Protein AF-0000000074056684 (afdb_homodimer)

Foldseek 3Di:
DDAAAEEEEEEADDPQQQATLSLLCLLLVLLRHHYDYQHAKYFDDHQQGTPDIDGDQLQVSLVSVVVDVVVDDHLFYEYEQNQELSNLVSNLVVVVPDPHAYEYEHHQAFPNGHGRHDPRRLVSCLQRVLAPHAEYEEEQVNLCSNQVFHQDAPVSVQVSQVSSVVSHHQKYKYWQSHDPDPFWGWIWIDHPPDRIDIDIDTDDDDLQDGHLSRSLSSQLRSCVSVVHDNVVSNNVSVVLSVQQRNPFDAPDPHHHHGNSCSSPDD/DDAAAEEEEEEADDPQQQATLSLLCLLLVLLRHHYDYQHAKYFDDHQQGTPDIDGDQLQVSLVSVVVDVVVHDHLFYEYEQNQELSNLVSNLVVVVPDPHAYEYEHHQAFPNGHGRHDPRRLVSCLQRVLAPHAEYEEEQVNLCSNQVFHQAAPVSVQVSQVSSVVSHHQKYKYWQRHDPDPFWGWIWIDHPPDRIDIDIDTDDDDLQDGHLSRSLSSQLRSCVSVVDPNVVSNNVSVVLSVQQRNPFDAPDDHHHHGNSCSSPDD

InterPro domains:
  IPR004399 Hydroxymethylpyrimidine kinase/phosphomethylpyrimidine kinase domain [TIGR00097] (7-260)
  IPR004399 Hydroxymethylpyrimidine kinase/phosphomethylpyrimidine kinase domain [cd01169] (21-248)
  IPR013749 Pyridoxamine kinase/Phosphomethylpyrimidine kinase [PF08543] (14-259)
  IPR029056 Ribokinase-like [G3DSA:3.40.1190.20] (1-266)
  IPR029056 Ribokinase-like [SSF53613] (4-262)

Structure (mmCIF, N/CA/C/O backbone):
data_AF-0000000074056684-model_v1
#
loop_
_entity.id
_entity.type
_entity.pdbx_description
1 polymer 'hydroxymethylpyrimidine kinase'
#
loop_
_atom_site.group_PDB
_atom_site.id
_atom_site.type_symbol
_atom_site.label_atom_id
_atom_site.label_alt_id
_atom_site.label_comp_id
_atom_site.label_asym_id
_atom_site.label_entity_id
_atom_site.label_seq_id
_atom_site.pdbx_PDB_ins_code
_atom_site.Cartn_x
_atom_site.Cartn_y
_atom_site.Cartn_z
_atom_site.occupancy
_atom_site.B_iso_or_equiv
_atom_site.auth_seq_id
_atom_site.auth_comp_id
_atom_site.auth_asym_id
_atom_site.auth_atom_id
_atom_site.pdbx_PDB_model_num
ATOM 1 N N . MET A 1 1 ? 12.32 11.125 -18.984 1 52.44 1 MET A N 1
ATOM 2 C CA . MET A 1 1 ? 11.406 11.672 -17.984 1 52.44 1 MET A CA 1
ATOM 3 C C . MET A 1 1 ? 12.078 11.758 -16.625 1 52.44 1 MET A C 1
ATOM 5 O O . MET A 1 1 ? 12.914 10.922 -16.281 1 52.44 1 MET A O 1
ATOM 9 N N . PRO A 1 2 ? 11.953 12.859 -15.969 1 67.75 2 PRO A N 1
ATOM 10 C CA . PRO A 1 2 ? 12.641 12.984 -14.68 1 67.75 2 PRO A CA 1
ATOM 11 C C . PRO A 1 2 ? 12.195 11.93 -13.672 1 67.75 2 PRO A C 1
ATOM 13 O O . PRO A 1 2 ? 11.078 11.422 -13.758 1 67.75 2 PRO A O 1
ATOM 16 N N . THR A 1 3 ? 13.094 11.469 -12.844 1 87.88 3 THR A N 1
ATOM 17 C CA . THR A 1 3 ? 12.828 10.516 -11.773 1 87.88 3 THR A CA 1
ATOM 18 C C . THR A 1 3 ? 11.789 11.062 -10.805 1 87.88 3 THR A C 1
ATOM 20 O O . THR A 1 3 ? 11.883 12.211 -10.359 1 87.88 3 THR A O 1
ATOM 23 N N . PRO A 1 4 ? 10.711 10.383 -10.625 1 95.94 4 PRO A N 1
ATOM 24 C CA . PRO A 1 4 ? 9.695 10.82 -9.664 1 95.94 4 PRO A CA 1
ATOM 25 C C . PRO A 1 4 ? 10.273 11.094 -8.281 1 95.94 4 PRO A C 1
ATOM 27 O O . PRO A 1 4 ? 11.195 10.398 -7.844 1 95.94 4 PRO A O 1
ATOM 30 N N . PRO A 1 5 ? 9.836 12.188 -7.621 1 98.19 5 PRO A N 1
ATOM 31 C CA . PRO A 1 5 ? 10.281 12.406 -6.246 1 98.19 5 PRO A CA 1
ATOM 32 C C . PRO A 1 5 ? 9.883 11.266 -5.309 1 98.19 5 PRO A C 1
ATOM 34 O O . PRO A 1 5 ? 8.789 10.711 -5.441 1 98.19 5 PRO A O 1
ATOM 37 N N . ASN A 1 6 ? 10.773 10.945 -4.363 1 98.69 6 ASN A N 1
ATOM 38 C CA . ASN A 1 6 ? 10.484 9.961 -3.33 1 98.69 6 ASN A CA 1
ATOM 39 C C . ASN A 1 6 ? 9.594 10.531 -2.232 1 98.69 6 ASN A C 1
ATOM 41 O O . ASN A 1 6 ? 9.992 11.461 -1.532 1 98.69 6 ASN A O 1
ATOM 45 N N . ILE A 1 7 ? 8.406 9.969 -2.096 1 98.94 7 ILE A N 1
ATOM 46 C CA . ILE A 1 7 ? 7.457 10.438 -1.091 1 98.94 7 ILE A CA 1
ATOM 47 C C . ILE A 1 7 ? 7.203 9.336 -0.068 1 98.94 7 ILE A C 1
ATOM 49 O O . ILE A 1 7 ? 6.836 8.219 -0.432 1 98.94 7 ILE A O 1
ATOM 53 N N . LEU A 1 8 ? 7.34 9.648 1.23 1 98.94 8 LEU A N 1
ATOM 54 C CA . LEU A 1 8 ? 7.227 8.664 2.301 1 98.94 8 LEU A CA 1
ATOM 55 C C . LEU A 1 8 ? 5.938 8.859 3.088 1 98.94 8 LEU A C 1
ATOM 57 O O . LEU A 1 8 ? 5.617 9.977 3.498 1 98.94 8 LEU A O 1
ATOM 61 N N . THR A 1 9 ? 5.176 7.816 3.18 1 98.94 9 THR A N 1
ATOM 62 C CA . THR A 1 9 ? 4.043 7.82 4.098 1 98.94 9 THR A CA 1
ATOM 63 C C . THR A 1 9 ? 4.352 6.996 5.344 1 98.94 9 THR A C 1
ATOM 65 O O . THR A 1 9 ? 4.855 5.879 5.246 1 98.94 9 THR A O 1
ATOM 68 N N . ILE A 1 10 ? 4.203 7.578 6.504 1 98.94 10 ILE A N 1
ATOM 69 C CA . ILE A 1 10 ? 4.301 6.953 7.816 1 98.94 10 ILE A CA 1
ATOM 70 C C . ILE A 1 10 ? 2.92 6.879 8.461 1 98.94 10 ILE A C 1
ATOM 72 O O . ILE A 1 10 ? 2.447 7.859 9.039 1 98.94 10 ILE A O 1
ATOM 76 N N . ALA A 1 11 ? 2.271 5.746 8.328 1 98.81 11 ALA A N 1
ATOM 77 C CA . ALA A 1 11 ? 0.857 5.695 8.688 1 98.81 11 ALA A CA 1
ATOM 78 C C . ALA A 1 11 ? 0.404 4.254 8.914 1 98.81 11 ALA A C 1
ATOM 80 O O . ALA A 1 11 ? 1.19 3.318 8.766 1 98.81 11 ALA A O 1
ATOM 81 N N . GLY A 1 12 ? -0.808 4.105 9.414 1 98.62 12 GLY A N 1
ATOM 82 C CA . GLY A 1 12 ? -1.427 2.793 9.531 1 98.62 12 GLY A CA 1
ATOM 83 C C . GLY A 1 12 ? -1.887 2.229 8.195 1 98.62 12 GLY A C 1
ATOM 84 O O . GLY A 1 12 ? -1.89 2.934 7.188 1 98.62 12 GLY A O 1
ATOM 85 N N . SER A 1 13 ? -2.221 0.936 8.273 1 98.75 13 SER A N 1
ATOM 86 C CA . SER A 1 13 ? -2.734 0.223 7.105 1 98.75 13 SER A CA 1
ATOM 87 C C . SER A 1 13 ? -4.238 0.007 7.211 1 98.75 13 SER A C 1
ATOM 89 O O . SER A 1 13 ? -4.742 -0.396 8.266 1 98.75 13 SER A O 1
ATOM 91 N N . ASP A 1 14 ? -4.918 0.358 6.156 1 98.44 14 ASP A N 1
ATOM 92 C CA . ASP A 1 14 ? -6.332 0.055 5.977 1 98.44 14 ASP A CA 1
ATOM 93 C C . ASP A 1 14 ? -6.527 -1.143 5.051 1 98.44 14 ASP A C 1
ATOM 95 O O . ASP A 1 14 ? -6.379 -1.021 3.832 1 98.44 14 ASP A O 1
ATOM 99 N N . SER A 1 15 ? -6.98 -2.246 5.609 1 98.81 15 SER A N 1
ATOM 100 C CA . SER A 1 15 ? -7.105 -3.467 4.82 1 98.81 15 SER A CA 1
ATOM 101 C C . SER A 1 15 ? -8.102 -3.289 3.684 1 98.81 15 SER A C 1
ATOM 103 O O . SER A 1 15 ? -7.996 -3.945 2.645 1 98.81 15 SER A O 1
ATOM 105 N N . GLY A 1 16 ? -9.047 -2.391 3.771 1 98.38 16 GLY A N 1
ATOM 106 C CA . GLY A 1 16 ? -10.055 -2.15 2.746 1 98.38 16 GLY A CA 1
ATOM 107 C C . GLY A 1 16 ? -9.539 -1.302 1.598 1 98.38 16 GLY A C 1
ATOM 108 O O . GLY A 1 16 ? -10.211 -1.174 0.569 1 98.38 16 GLY A O 1
ATOM 109 N N . GLY A 1 17 ? -8.414 -0.674 1.773 1 98.44 17 GLY A N 1
ATOM 110 C CA . GLY A 1 17 ? -7.723 -0.019 0.675 1 98.44 17 GLY A CA 1
ATOM 111 C C . GLY A 1 17 ? -8.141 1.427 0.485 1 98.44 17 GLY A C 1
ATOM 112 O O . GLY A 1 17 ? -7.609 2.123 -0.385 1 98.44 17 GLY A O 1
ATOM 113 N N . GLY A 1 18 ? -9.055 1.918 1.303 1 97.69 18 GLY A N 1
ATOM 114 C CA . GLY A 1 18 ? -9.617 3.24 1.071 1 97.69 18 GLY A CA 1
ATOM 115 C C . GLY A 1 18 ? -8.898 4.336 1.839 1 97.69 18 GLY A C 1
ATOM 116 O O . GLY A 1 18 ? -9.039 5.52 1.523 1 97.69 18 GLY A O 1
ATOM 117 N N . ALA A 1 19 ? -8.148 3.988 2.867 1 98 19 ALA A N 1
ATOM 118 C CA . ALA A 1 19 ? -7.383 4.914 3.699 1 98 19 ALA A CA 1
ATOM 119 C C . ALA A 1 19 ? -5.996 4.359 4.008 1 98 19 ALA A C 1
ATOM 121 O O . ALA A 1 19 ? -5.492 3.498 3.285 1 98 19 ALA A O 1
ATOM 122 N N . GLY A 1 20 ? -5.332 4.969 4.91 1 98.31 20 GLY A N 1
ATOM 123 C CA . GLY A 1 20 ? -4.035 4.461 5.336 1 98.31 20 GLY A CA 1
ATOM 124 C C . GLY A 1 20 ? -2.977 4.551 4.25 1 98.31 20 GLY A C 1
ATOM 125 O O . GLY A 1 20 ? -3.092 5.363 3.33 1 98.31 20 GLY A O 1
ATOM 126 N N . ILE A 1 21 ? -1.943 3.674 4.387 1 98.88 21 ILE A N 1
ATOM 127 C CA . ILE A 1 21 ? -0.831 3.699 3.445 1 98.88 21 ILE A CA 1
ATOM 128 C C . ILE A 1 21 ? -1.321 3.301 2.057 1 98.88 21 ILE A C 1
ATOM 130 O O . ILE A 1 21 ? -0.731 3.691 1.046 1 98.88 21 ILE A O 1
ATOM 134 N N . GLN A 1 22 ? -2.467 2.51 2.01 1 98.81 22 GLN A N 1
ATOM 135 C CA . GLN A 1 22 ? -3.016 2.109 0.72 1 98.81 22 GLN A CA 1
ATOM 136 C C . GLN A 1 22 ? -3.486 3.322 -0.079 1 98.81 22 GLN A C 1
ATOM 138 O O . GLN A 1 22 ? -3.123 3.48 -1.247 1 98.81 22 GLN A O 1
ATOM 143 N N . ALA A 1 23 ? -4.234 4.203 0.592 1 98.62 23 ALA A N 1
ATOM 144 C CA . ALA A 1 23 ? -4.68 5.438 -0.052 1 98.62 23 ALA A CA 1
ATOM 145 C C . ALA A 1 23 ? -3.498 6.344 -0.382 1 98.62 23 ALA A C 1
ATOM 147 O O . ALA A 1 23 ? -3.467 6.973 -1.442 1 98.62 23 ALA A O 1
ATOM 148 N N . ASP A 1 24 ? -2.572 6.395 0.522 1 98.88 24 ASP A N 1
ATOM 149 C CA . ASP A 1 24 ? -1.402 7.25 0.344 1 98.88 24 ASP A CA 1
ATOM 150 C C . ASP A 1 24 ? -0.605 6.84 -0.892 1 98.88 24 ASP A C 1
ATOM 152 O O . ASP A 1 24 ? -0.27 7.68 -1.729 1 98.88 24 ASP A O 1
ATOM 156 N N . LEU A 1 25 ? -0.338 5.543 -1.011 1 98.88 25 LEU A N 1
ATOM 157 C CA . LEU A 1 25 ? 0.471 5.031 -2.111 1 98.88 25 LEU A CA 1
ATOM 158 C C . LEU A 1 25 ? -0.224 5.258 -3.449 1 98.88 25 LEU A C 1
ATOM 160 O O . LEU A 1 25 ? 0.418 5.645 -4.43 1 98.88 25 LEU A O 1
ATOM 164 N N . LYS A 1 26 ? -1.501 5 -3.512 1 98.56 26 LYS A N 1
ATOM 165 C CA . LYS A 1 26 ? -2.27 5.238 -4.73 1 98.56 26 LYS A CA 1
ATOM 166 C C . LYS A 1 26 ? -2.236 6.711 -5.121 1 98.56 26 LYS A C 1
ATOM 168 O O . LYS A 1 26 ? -2.025 7.043 -6.289 1 98.56 26 LYS A O 1
ATOM 173 N N . THR A 1 27 ? -2.385 7.609 -4.148 1 98.81 27 THR A N 1
ATOM 174 C CA . THR A 1 27 ? -2.395 9.047 -4.391 1 98.81 27 THR A CA 1
ATOM 175 C C . THR A 1 27 ? -1.028 9.523 -4.871 1 98.81 27 THR A C 1
ATOM 177 O O . THR A 1 27 ? -0.933 10.273 -5.848 1 98.81 27 THR A O 1
ATOM 180 N N . ILE A 1 28 ? 0.02 9.07 -4.188 1 98.81 28 ILE A N 1
ATOM 181 C CA . ILE A 1 28 ? 1.381 9.469 -4.523 1 98.81 28 ILE A CA 1
ATOM 182 C C . ILE A 1 28 ? 1.688 9.086 -5.969 1 98.81 28 ILE A C 1
ATOM 184 O O . ILE A 1 28 ? 2.197 9.906 -6.738 1 98.81 28 ILE A O 1
ATOM 188 N N . MET A 1 29 ? 1.313 7.863 -6.375 1 98.25 29 MET A N 1
ATOM 189 C CA . MET A 1 29 ? 1.581 7.43 -7.742 1 98.25 29 MET A CA 1
ATOM 190 C C . MET A 1 29 ? 0.738 8.219 -8.734 1 98.25 29 MET A C 1
ATOM 192 O O . MET A 1 29 ? 1.231 8.625 -9.789 1 98.25 29 MET A O 1
ATOM 196 N N . ALA A 1 30 ? -0.523 8.445 -8.398 1 97.94 30 ALA A N 1
ATOM 197 C CA . ALA A 1 30 ? -1.42 9.18 -9.281 1 97.94 30 ALA A CA 1
ATOM 198 C C . ALA A 1 30 ? -0.881 10.578 -9.578 1 97.94 30 ALA A C 1
ATOM 200 O O . ALA A 1 30 ? -1.128 11.133 -10.648 1 97.94 30 ALA A O 1
ATOM 201 N N . LEU A 1 31 ? -0.141 11.094 -8.633 1 98.06 31 LEU A N 1
ATOM 202 C CA . LEU A 1 31 ? 0.318 12.469 -8.758 1 98.06 31 LEU A CA 1
ATOM 203 C C . LEU A 1 31 ? 1.785 12.523 -9.172 1 98.06 31 LEU A C 1
ATOM 205 O O . LEU A 1 31 ? 2.418 13.578 -9.109 1 98.06 31 LEU A O 1
ATOM 209 N N . GLY A 1 32 ? 2.371 11.406 -9.477 1 97.25 32 GLY A N 1
ATOM 210 C CA . GLY A 1 32 ? 3.668 11.383 -10.133 1 97.25 32 GLY A CA 1
ATOM 211 C C . GLY A 1 32 ? 4.824 11.203 -9.172 1 97.25 32 GLY A C 1
ATOM 212 O O . GLY A 1 32 ? 5.965 11.539 -9.484 1 97.25 32 GLY A O 1
ATOM 213 N N . GLY A 1 33 ? 4.566 10.711 -7.992 1 98.31 33 GLY A N 1
ATOM 214 C CA . GLY A 1 33 ? 5.613 10.398 -7.031 1 98.31 33 GLY A CA 1
ATOM 215 C C . GLY A 1 33 ? 5.902 8.914 -6.918 1 98.31 33 GLY A C 1
ATOM 216 O O . GLY A 1 33 ? 5.129 8.094 -7.41 1 98.31 33 GLY A O 1
ATOM 217 N N . TYR A 1 34 ? 7.055 8.57 -6.348 1 98.38 34 TYR A N 1
ATOM 218 C CA . TYR A 1 34 ? 7.367 7.219 -5.906 1 98.38 34 TYR A CA 1
ATOM 219 C C . TYR A 1 34 ? 7.094 7.051 -4.414 1 98.38 34 TYR A C 1
ATOM 221 O O . TYR A 1 34 ? 7.727 7.711 -3.584 1 98.38 34 TYR A O 1
ATOM 229 N N . GLY A 1 35 ? 6.184 6.133 -4.09 1 98.75 35 GLY A N 1
ATOM 230 C CA . GLY A 1 35 ? 5.73 6.02 -2.713 1 98.75 35 GLY A CA 1
ATOM 231 C C . GLY A 1 35 ? 6.438 4.918 -1.944 1 98.75 35 GLY A C 1
ATOM 232 O O . GLY A 1 35 ? 6.535 3.785 -2.42 1 98.75 35 GLY A O 1
ATOM 233 N N . MET A 1 36 ? 6.949 5.25 -0.771 1 98.81 36 MET A N 1
ATOM 234 C CA . MET A 1 36 ? 7.438 4.324 0.248 1 98.81 36 MET A CA 1
ATOM 235 C C . MET A 1 36 ? 6.57 4.391 1.501 1 98.81 36 MET A C 1
ATOM 237 O O . MET A 1 36 ? 5.766 5.309 1.658 1 98.81 36 MET A O 1
ATOM 241 N N . SER A 1 37 ? 6.707 3.332 2.342 1 98.88 37 SER A N 1
ATOM 242 C CA . SER A 1 37 ? 5.801 3.379 3.486 1 98.88 37 SER A CA 1
ATOM 243 C C . SER A 1 37 ? 6.449 2.779 4.73 1 98.88 37 SER A C 1
ATOM 245 O O . SER A 1 37 ? 7.191 1.8 4.637 1 98.88 37 SER A O 1
ATOM 247 N N . VAL A 1 38 ? 6.281 3.42 5.793 1 98.94 38 VAL A N 1
ATOM 248 C CA . VAL A 1 38 ? 6.496 2.922 7.145 1 98.94 38 VAL A CA 1
ATOM 249 C C . VAL A 1 38 ? 5.152 2.668 7.824 1 98.94 38 VAL A C 1
ATOM 251 O O . VAL A 1 38 ? 4.348 3.588 7.98 1 98.94 38 VAL A O 1
ATOM 254 N N . ILE A 1 39 ? 4.926 1.45 8.203 1 98.94 39 ILE A N 1
ATOM 255 C CA . ILE A 1 39 ? 3.6 1.092 8.695 1 98.94 39 ILE A CA 1
ATOM 256 C C . ILE A 1 39 ? 3.6 1.107 10.227 1 98.94 39 ILE A C 1
ATOM 258 O O . ILE A 1 39 ? 4.395 0.408 10.859 1 98.94 39 ILE A O 1
ATOM 262 N N . THR A 1 40 ? 2.689 1.832 10.781 1 98.81 40 THR A N 1
ATOM 263 C CA . THR A 1 40 ? 2.668 2.068 12.219 1 98.81 40 THR A CA 1
ATOM 264 C C . THR A 1 40 ? 1.676 1.135 12.906 1 98.81 40 THR A C 1
ATOM 266 O O . THR A 1 40 ? 1.8 0.857 14.102 1 98.81 40 THR A O 1
ATOM 269 N N . ALA A 1 41 ? 0.697 0.724 12.188 1 98.62 41 ALA A N 1
ATOM 270 C CA . ALA A 1 41 ? -0.315 -0.201 12.695 1 98.62 41 ALA A CA 1
ATOM 271 C C . ALA A 1 41 ? -1.086 -0.849 11.547 1 98.62 41 ALA A C 1
ATOM 273 O O . ALA A 1 41 ? -1.211 -0.268 10.469 1 98.62 41 ALA A O 1
ATOM 274 N N . LEU A 1 42 ? -1.579 -2.053 11.844 1 98.81 42 LEU A N 1
ATOM 275 C CA . LEU A 1 42 ? -2.484 -2.74 10.93 1 98.81 42 LEU A CA 1
ATOM 276 C C . LEU A 1 42 ? -3.922 -2.678 11.438 1 98.81 42 LEU A C 1
ATOM 278 O O . LEU A 1 42 ? -4.172 -2.881 12.625 1 98.81 42 LEU A O 1
ATOM 282 N N . THR A 1 43 ? -4.824 -2.355 10.531 1 98.38 43 THR A N 1
ATOM 283 C CA . THR A 1 43 ? -6.23 -2.457 10.898 1 98.38 43 THR A CA 1
ATOM 284 C C . THR A 1 43 ? -6.941 -3.498 10.039 1 98.38 43 THR A C 1
ATOM 286 O O . THR A 1 43 ? -6.664 -3.617 8.844 1 98.38 43 THR A O 1
ATOM 289 N N . ALA A 1 44 ? -7.727 -4.309 10.688 1 98.62 44 ALA A N 1
ATOM 290 C CA . ALA A 1 44 ? -8.781 -5.031 9.977 1 98.62 44 ALA A CA 1
ATOM 291 C C . ALA A 1 44 ? -10.016 -4.16 9.797 1 98.62 44 ALA A C 1
ATOM 293 O O . ALA A 1 44 ? -10.727 -3.863 10.766 1 98.62 44 ALA A O 1
ATOM 294 N N . GLN A 1 45 ? -10.195 -3.754 8.547 1 97.31 45 GLN A N 1
ATOM 295 C CA . GLN A 1 45 ? -11.211 -2.73 8.352 1 97.31 45 GLN A CA 1
ATOM 296 C C . GLN A 1 45 ? -11.805 -2.805 6.941 1 97.31 45 GLN A C 1
ATOM 298 O O . GLN A 1 45 ? -11.133 -3.238 6.004 1 97.31 45 GLN A O 1
ATOM 303 N N . ASN A 1 46 ? -13.094 -2.531 6.812 1 96.75 46 ASN A N 1
ATOM 304 C CA . ASN A 1 46 ? -13.836 -2.318 5.574 1 96.75 46 ASN A CA 1
ATOM 305 C C . ASN A 1 46 ? -14.766 -1.111 5.68 1 96.75 46 ASN A C 1
ATOM 307 O O . ASN A 1 46 ? -14.586 -0.26 6.551 1 96.75 46 ASN A O 1
ATOM 311 N N . GLY A 1 47 ? -15.648 -0.917 4.688 1 94.75 47 GLY A N 1
ATOM 312 C CA . GLY A 1 47 ? -16.484 0.271 4.66 1 94.75 47 GLY A CA 1
ATOM 313 C C . GLY A 1 47 ? -17.469 0.328 5.812 1 94.75 47 GLY A C 1
ATOM 314 O O . GLY A 1 47 ? -18.062 1.376 6.074 1 94.75 47 GLY A O 1
ATOM 315 N N . LEU A 1 48 ? -17.625 -0.734 6.555 1 95.44 48 LEU A N 1
ATOM 316 C CA . LEU A 1 48 ? -18.578 -0.797 7.66 1 95.44 48 LEU A CA 1
ATOM 317 C C . LEU A 1 48 ? -17.906 -0.418 8.977 1 95.44 48 LEU A C 1
ATOM 319 O O . LEU A 1 48 ? -18.578 -0.078 9.945 1 95.44 48 LEU A O 1
ATOM 323 N N . GLY A 1 49 ? -16.578 -0.564 9.016 1 95.38 49 GLY A N 1
ATOM 324 C CA . GLY A 1 49 ? -15.883 -0.193 10.234 1 95.38 49 GLY A CA 1
ATOM 325 C C . GLY 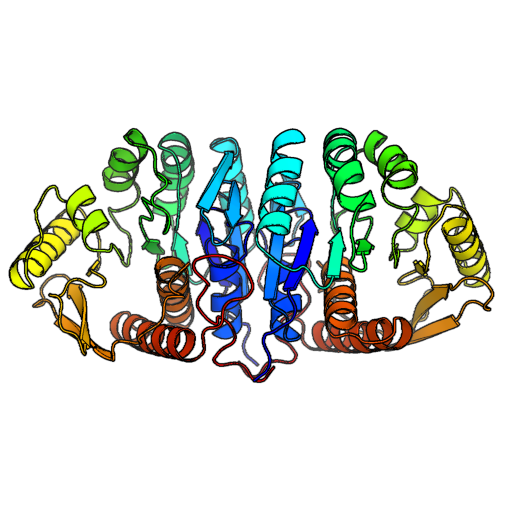A 1 49 ? -14.602 -0.973 10.453 1 95.38 49 GLY A C 1
ATOM 326 O O . GLY A 1 49 ? -14.125 -1.659 9.547 1 95.38 49 GLY A O 1
ATOM 327 N N . VAL A 1 50 ? -13.992 -0.73 11.648 1 96.38 50 VAL A N 1
ATOM 328 C CA . VAL A 1 50 ? -12.758 -1.38 12.078 1 96.38 50 VAL A CA 1
ATOM 329 C C . VAL A 1 50 ? -13.086 -2.531 13.023 1 96.38 50 VAL A C 1
ATOM 331 O O . VAL A 1 50 ? -13.758 -2.338 14.039 1 96.38 50 VAL A O 1
ATOM 334 N N . THR A 1 51 ? -12.57 -3.711 12.695 1 97.44 51 THR A N 1
ATOM 335 C CA . THR A 1 51 ? -12.875 -4.871 13.523 1 97.44 51 THR A CA 1
ATOM 336 C C . THR A 1 51 ? -11.68 -5.246 14.391 1 97.44 51 THR A C 1
ATOM 338 O O . THR A 1 51 ? -11.797 -6.051 15.312 1 97.44 51 THR A O 1
ATOM 341 N N . GLY A 1 52 ? -10.523 -4.66 14.078 1 98.06 52 GLY A N 1
ATOM 342 C CA . GLY A 1 52 ? -9.336 -4.934 14.883 1 98.06 52 GLY A CA 1
ATOM 343 C C . GLY A 1 52 ? -8.156 -4.062 14.516 1 98.06 52 GLY A C 1
ATOM 344 O O . GLY A 1 52 ? -8.102 -3.504 13.414 1 98.06 52 GLY A O 1
ATOM 345 N N . ILE A 1 53 ? -7.211 -3.949 15.492 1 98.12 53 ILE A N 1
ATOM 346 C CA . ILE A 1 53 ? -5.973 -3.205 15.297 1 98.12 53 ILE A CA 1
ATOM 347 C C . ILE A 1 53 ? -4.809 -3.965 15.922 1 98.12 53 ILE A C 1
ATOM 349 O O . ILE A 1 53 ? -4.93 -4.488 17.031 1 98.12 53 ILE A O 1
ATOM 353 N N . GLN A 1 54 ? -3.775 -4.098 15.25 1 98.56 54 GLN A N 1
ATOM 354 C CA . GLN A 1 54 ? -2.521 -4.633 15.766 1 98.56 54 GLN A CA 1
ATOM 355 C C . GLN A 1 54 ? -1.331 -3.803 15.297 1 98.56 54 GLN A C 1
ATOM 357 O O . GLN A 1 54 ? -1.21 -3.5 14.109 1 98.56 54 GLN A O 1
ATOM 362 N N . ALA A 1 55 ? -0.459 -3.438 16.234 1 98.44 55 ALA A N 1
ATOM 363 C CA . ALA A 1 55 ? 0.695 -2.605 15.898 1 98.44 55 ALA A CA 1
ATOM 364 C C . ALA A 1 55 ? 1.998 -3.381 16.078 1 98.44 55 ALA A C 1
ATOM 366 O O . ALA A 1 55 ? 2.1 -4.246 16.953 1 98.44 55 ALA A O 1
ATOM 367 N N . PRO A 1 56 ? 2.945 -3.102 15.195 1 98.62 56 PRO A N 1
ATOM 368 C CA . PRO A 1 56 ? 4.285 -3.631 15.461 1 98.62 56 PRO A CA 1
ATOM 369 C C . PRO A 1 56 ? 4.934 -3.002 16.688 1 98.62 56 PRO A C 1
ATOM 371 O O . PRO A 1 56 ? 4.41 -2.031 17.25 1 98.62 56 PRO A O 1
ATOM 374 N N . GLU A 1 57 ? 6.035 -3.635 17.062 1 98.69 57 GLU A N 1
ATOM 375 C CA . GLU A 1 57 ? 6.824 -3.012 18.125 1 98.69 57 GLU A CA 1
ATOM 376 C C . GLU A 1 57 ? 7.332 -1.639 17.703 1 98.69 57 GLU A C 1
ATOM 378 O O . GLU A 1 57 ? 7.711 -1.443 16.547 1 98.69 57 GLU A O 1
ATOM 383 N N . PRO A 1 58 ? 7.309 -0.677 18.656 1 98.75 58 PRO A N 1
ATOM 384 C CA . PRO A 1 58 ? 7.793 0.67 18.344 1 98.75 58 PRO A CA 1
ATOM 385 C C . PRO A 1 58 ? 9.18 0.668 17.719 1 98.75 58 PRO A C 1
ATOM 387 O O . PRO A 1 58 ? 9.43 1.403 16.766 1 98.75 58 PRO A O 1
ATOM 390 N N . GLU A 1 59 ? 10.055 -0.198 18.219 1 98.75 59 GLU A N 1
ATOM 391 C CA . GLU A 1 59 ? 11.422 -0.258 17.719 1 98.75 59 GLU A CA 1
ATOM 392 C C . GLU A 1 59 ? 11.461 -0.719 16.266 1 98.75 59 GLU A C 1
ATOM 394 O O . GLU A 1 59 ? 12.344 -0.313 15.5 1 98.75 59 GLU A O 1
ATOM 399 N N . PHE A 1 60 ? 10.5 -1.53 15.906 1 98.88 60 PHE A N 1
ATOM 400 C CA . PHE A 1 60 ? 10.461 -1.989 14.523 1 98.88 60 PHE A CA 1
ATOM 401 C C . PHE A 1 60 ? 9.992 -0.874 13.594 1 98.88 60 PHE A C 1
ATOM 403 O O . PHE A 1 60 ? 10.453 -0.77 12.461 1 98.88 60 PHE A O 1
ATOM 410 N N . VAL A 1 61 ? 9.031 -0.062 14.055 1 98.94 61 VAL A N 1
ATOM 411 C CA . VAL A 1 61 ? 8.602 1.083 13.266 1 98.94 61 VAL A CA 1
ATOM 412 C C . VAL A 1 61 ? 9.781 2.018 13.016 1 98.94 61 VAL A C 1
ATOM 414 O O . VAL A 1 61 ? 9.984 2.49 11.891 1 98.94 61 VAL A O 1
ATOM 417 N N . ALA A 1 62 ? 10.578 2.234 14.031 1 98.94 62 ALA A N 1
ATOM 418 C CA . ALA A 1 62 ? 11.781 3.049 13.891 1 98.94 62 ALA A CA 1
ATOM 419 C C . ALA A 1 62 ? 12.758 2.416 12.898 1 98.94 62 ALA A C 1
ATOM 421 O O . ALA A 1 62 ? 13.391 3.117 12.109 1 98.94 62 ALA A O 1
ATOM 422 N N . LEU A 1 63 ? 12.867 1.105 12.969 1 98.88 63 LEU A N 1
ATOM 423 C CA . LEU A 1 63 ? 13.758 0.386 12.062 1 98.88 63 LEU A CA 1
ATOM 424 C C . LEU A 1 63 ? 13.32 0.558 10.609 1 98.88 63 LEU A C 1
ATOM 426 O O . LEU A 1 63 ? 14.148 0.752 9.727 1 98.88 63 LEU A O 1
ATOM 430 N N . GLU A 1 64 ? 12.016 0.419 10.383 1 98.88 64 GLU A N 1
ATOM 431 C CA . GLU A 1 64 ? 11.508 0.698 9.047 1 98.88 64 GLU A CA 1
ATOM 432 C C . GLU A 1 64 ? 11.945 2.08 8.57 1 98.88 64 GLU A C 1
ATOM 434 O O . GLU A 1 64 ? 12.453 2.227 7.453 1 98.88 64 GLU A O 1
ATOM 439 N N . LEU A 1 65 ? 11.711 3.043 9.406 1 98.94 65 LEU A N 1
ATOM 440 C CA . LEU A 1 65 ? 11.977 4.434 9.055 1 98.94 65 LEU A CA 1
ATOM 441 C C . LEU A 1 65 ? 13.453 4.648 8.766 1 98.94 65 LEU A C 1
ATOM 443 O O . LEU A 1 65 ? 13.812 5.238 7.742 1 98.94 65 LEU A O 1
ATOM 447 N N . GLU A 1 66 ? 14.289 4.137 9.586 1 98.81 66 GLU A N 1
ATOM 448 C CA . GLU A 1 66 ? 15.734 4.266 9.406 1 98.81 66 GLU A CA 1
ATOM 449 C C . GLU A 1 66 ? 16.188 3.59 8.117 1 98.81 66 GLU A C 1
ATOM 451 O O . GLU A 1 66 ? 17.016 4.137 7.383 1 98.81 66 GLU A O 1
ATOM 456 N N . THR A 1 67 ? 15.656 2.418 7.895 1 98.75 67 THR A N 1
ATOM 457 C CA . THR A 1 67 ? 16.031 1.66 6.707 1 98.75 67 THR A CA 1
ATOM 458 C C . THR A 1 67 ? 15.641 2.416 5.438 1 98.75 67 THR A C 1
ATOM 460 O O . THR A 1 67 ? 16.422 2.5 4.492 1 98.75 67 THR A O 1
ATOM 463 N N . VAL A 1 68 ? 14.453 2.992 5.418 1 98.75 68 VAL A N 1
ATOM 464 C CA . VAL A 1 68 ? 13.984 3.738 4.254 1 98.75 68 VAL A CA 1
ATOM 465 C C . VAL A 1 68 ? 14.852 4.98 4.055 1 98.75 68 VAL A C 1
ATOM 467 O O . VAL A 1 68 ? 15.305 5.254 2.941 1 98.75 68 VAL A O 1
ATOM 470 N N . LEU A 1 69 ? 15.141 5.711 5.09 1 98.62 69 LEU A N 1
ATOM 471 C CA . LEU A 1 69 ? 15.906 6.949 4.988 1 98.62 69 LEU A CA 1
ATOM 472 C C . LEU A 1 69 ? 17.344 6.668 4.562 1 98.62 69 LEU A C 1
ATOM 474 O O . LEU A 1 69 ? 17.969 7.496 3.895 1 98.62 69 LEU A O 1
ATOM 478 N N . ALA A 1 70 ? 17.844 5.508 4.91 1 98.19 70 ALA A N 1
ATOM 479 C CA . ALA A 1 70 ? 19.203 5.137 4.535 1 98.19 70 ALA A CA 1
ATOM 480 C C . ALA A 1 70 ? 19.281 4.773 3.057 1 98.19 70 ALA A C 1
ATOM 482 O O . ALA A 1 70 ? 20.344 4.902 2.436 1 98.19 70 ALA A O 1
ATOM 483 N N . GLY A 1 71 ? 18.156 4.422 2.49 1 98.19 71 GLY A N 1
ATOM 484 C CA . GLY A 1 71 ? 18.188 3.887 1.139 1 98.19 71 GLY A CA 1
ATOM 485 C C . GLY A 1 71 ? 17.672 4.867 0.098 1 98.19 71 GLY A C 1
ATOM 486 O O . GLY A 1 71 ? 17.969 4.723 -1.093 1 98.19 71 GLY A O 1
ATOM 487 N N . PHE A 1 72 ? 16.891 5.863 0.514 1 98.06 72 PHE A N 1
ATOM 488 C CA . PHE A 1 72 ? 16.219 6.727 -0.444 1 98.06 72 PHE A CA 1
ATOM 489 C C . PHE A 1 72 ? 16.391 8.195 -0.073 1 98.06 72 PHE A C 1
ATOM 491 O O . PHE A 1 72 ? 16.312 8.555 1.103 1 98.06 72 PHE A O 1
ATOM 498 N N . PRO A 1 73 ? 16.703 9.039 -1.08 1 98.25 73 PRO A N 1
ATOM 499 C CA . PRO A 1 73 ? 16.609 10.484 -0.851 1 98.25 73 PRO A CA 1
ATOM 500 C C . PRO A 1 73 ? 15.172 10.984 -0.792 1 98.25 73 PRO A C 1
ATOM 502 O O . PRO A 1 73 ? 14.625 11.422 -1.807 1 98.25 73 PRO A O 1
ATOM 505 N N . VAL A 1 74 ? 14.617 11.023 0.374 1 98.69 74 VAL A N 1
ATOM 506 C CA . VAL A 1 74 ? 13.219 11.391 0.562 1 98.69 74 VAL A CA 1
ATOM 507 C C . VAL A 1 74 ? 13.023 12.875 0.266 1 98.69 74 VAL A C 1
ATOM 509 O O . VAL A 1 74 ? 13.734 13.719 0.81 1 98.69 74 VAL A O 1
ATOM 512 N N . ALA A 1 75 ? 12.039 13.117 -0.637 1 98.88 75 ALA A N 1
ATOM 513 C CA . ALA A 1 75 ? 11.758 14.484 -1.043 1 98.88 75 ALA A CA 1
ATOM 514 C C . ALA A 1 75 ? 10.719 15.125 -0.123 1 98.88 75 ALA A C 1
ATOM 516 O O . ALA A 1 75 ? 10.727 16.344 0.076 1 98.88 75 ALA A O 1
ATOM 517 N N . ALA A 1 76 ? 9.797 14.383 0.405 1 98.94 76 ALA A N 1
ATOM 518 C CA . ALA A 1 76 ? 8.773 14.789 1.364 1 98.94 76 ALA A CA 1
ATOM 519 C C . ALA A 1 76 ? 8.172 13.578 2.066 1 98.94 76 ALA A C 1
ATOM 521 O O . ALA A 1 76 ? 8.273 12.453 1.577 1 98.94 76 ALA A O 1
ATOM 522 N N . ALA A 1 77 ? 7.535 13.82 3.201 1 98.94 77 ALA A N 1
ATOM 523 C CA . ALA A 1 77 ? 6.859 12.758 3.936 1 98.94 77 ALA A CA 1
ATOM 524 C C . ALA A 1 77 ? 5.543 13.25 4.527 1 98.94 77 ALA A C 1
ATOM 526 O O . ALA A 1 77 ? 5.332 14.453 4.672 1 98.94 77 ALA A O 1
ATOM 527 N N . LYS A 1 78 ? 4.695 12.328 4.77 1 98.94 78 LYS A N 1
ATOM 528 C CA . LYS A 1 78 ? 3.494 12.602 5.551 1 98.94 78 LYS A CA 1
ATOM 529 C C . LYS A 1 78 ? 3.271 11.523 6.609 1 98.94 78 LYS A C 1
ATOM 531 O O . LYS A 1 78 ? 3.703 10.383 6.438 1 98.94 78 LYS A O 1
ATOM 536 N N . THR A 1 79 ? 2.646 11.953 7.719 1 98.81 79 THR A N 1
ATOM 537 C CA . THR A 1 79 ? 2.162 10.977 8.688 1 98.81 79 THR A CA 1
ATOM 538 C C . THR A 1 79 ? 0.643 10.852 8.617 1 98.81 79 THR A C 1
ATOM 540 O O . THR A 1 79 ? -0.043 11.789 8.195 1 98.81 79 THR A O 1
ATOM 543 N N . GLY A 1 80 ? 0.175 9.664 8.883 1 98.25 80 GLY A N 1
ATOM 544 C CA . GLY A 1 80 ? -1.211 9.391 9.219 1 98.25 80 GLY A CA 1
ATOM 545 C C . GLY A 1 80 ? -1.383 8.844 10.625 1 98.25 80 GLY A C 1
ATOM 546 O O . GLY A 1 80 ? -0.863 9.422 11.586 1 98.25 80 GLY A O 1
ATOM 547 N N . MET A 1 81 ? -2.094 7.773 10.781 1 97 81 MET A N 1
ATOM 548 C CA . MET A 1 81 ? -2.287 7.113 12.07 1 97 81 MET A CA 1
ATOM 549 C C . MET A 1 81 ? -0.954 6.668 12.656 1 97 81 MET A C 1
ATOM 551 O O . MET A 1 81 ? -0.274 5.812 12.094 1 97 81 MET A O 1
ATOM 555 N N . LEU A 1 82 ? -0.648 7.27 13.836 1 98.19 82 LEU A N 1
ATOM 556 C CA . LEU A 1 82 ? 0.592 6.898 14.508 1 98.19 82 LEU A CA 1
ATOM 557 C C . LEU A 1 82 ? 0.318 5.953 15.672 1 98.19 82 LEU A C 1
ATOM 559 O O . LEU A 1 82 ? 1.242 5.336 16.203 1 98.19 82 LEU A O 1
ATOM 563 N N . PHE A 1 83 ? -0.861 5.816 16.094 1 97.62 83 PHE A N 1
ATOM 564 C CA . PHE A 1 83 ? -1.469 4.766 16.891 1 97.62 83 PHE A CA 1
ATOM 565 C C . PHE A 1 83 ? -1.123 4.949 18.375 1 97.62 83 PHE A C 1
ATOM 567 O O . PHE A 1 83 ? -2.014 5.113 19.203 1 97.62 83 PHE A O 1
ATOM 574 N N . SER A 1 84 ? 0.253 5.012 18.766 1 98.19 84 SER A N 1
ATOM 575 C CA . SER A 1 84 ? 0.595 4.941 20.188 1 98.19 84 SER A CA 1
ATOM 576 C C . SER A 1 84 ? 1.745 5.883 20.516 1 98.19 84 SER A C 1
ATOM 578 O O . SER A 1 84 ? 2.516 6.273 19.641 1 98.19 84 SER A O 1
ATOM 580 N N . ALA A 1 85 ? 1.828 6.176 21.844 1 98.44 85 ALA A N 1
ATOM 581 C CA . ALA A 1 85 ? 2.939 6.992 22.328 1 98.44 85 ALA A CA 1
ATOM 582 C C . ALA A 1 85 ? 4.277 6.297 22.078 1 98.44 85 ALA A C 1
ATOM 584 O O . ALA A 1 85 ? 5.27 6.945 21.75 1 98.44 85 ALA A O 1
ATOM 585 N N . GLY A 1 86 ? 4.281 5 22.281 1 98.75 86 GLY A N 1
ATOM 586 C CA . GLY A 1 86 ? 5.5 4.242 22.062 1 98.75 86 GLY A CA 1
ATOM 587 C C . GLY A 1 86 ? 6.051 4.41 20.656 1 98.75 86 GLY A C 1
ATOM 588 O O . GLY A 1 86 ? 7.25 4.629 20.469 1 98.75 86 GLY A O 1
ATOM 589 N N . ILE A 1 87 ? 5.219 4.324 19.703 1 98.81 87 ILE A N 1
ATOM 590 C CA . ILE A 1 87 ? 5.621 4.469 18.312 1 98.81 87 ILE A CA 1
ATOM 591 C C . ILE A 1 87 ? 6.086 5.898 18.047 1 98.81 87 ILE A C 1
ATOM 593 O O . ILE A 1 87 ? 7.117 6.121 17.406 1 98.81 87 ILE A O 1
ATOM 597 N N . ILE A 1 88 ? 5.344 6.875 18.562 1 98.75 88 ILE A N 1
ATOM 598 C CA . ILE A 1 88 ? 5.707 8.281 18.375 1 98.75 88 ILE A CA 1
ATOM 599 C C . ILE A 1 88 ? 7.078 8.539 19 1 98.75 88 ILE A C 1
ATOM 601 O O . ILE A 1 88 ? 7.938 9.164 18.375 1 98.75 88 ILE A O 1
ATOM 605 N N . HIS A 1 89 ? 7.297 7.98 20.156 1 98.75 89 HIS A N 1
ATOM 606 C CA . HIS A 1 89 ? 8.586 8.141 20.828 1 98.75 89 HIS A CA 1
ATOM 607 C C . HIS A 1 89 ? 9.711 7.52 20.016 1 98.75 89 HIS A C 1
ATOM 609 O O . HIS A 1 89 ? 10.828 8.047 19.984 1 98.75 89 HIS A O 1
ATOM 615 N N . ALA A 1 90 ? 9.422 6.496 19.359 1 98.81 90 ALA A N 1
ATOM 616 C CA . ALA A 1 90 ? 10.438 5.758 18.609 1 98.81 90 ALA A CA 1
ATOM 617 C C . ALA A 1 90 ? 10.828 6.5 17.328 1 98.81 90 ALA A C 1
ATOM 619 O O . ALA A 1 90 ? 12 6.484 16.922 1 98.81 90 ALA A O 1
ATOM 620 N N . ILE A 1 91 ? 9.883 7.184 16.703 1 98.75 91 ILE A N 1
ATOM 621 C CA . ILE A 1 91 ? 10.18 7.719 15.383 1 98.75 91 ILE A CA 1
ATOM 622 C C . ILE A 1 91 ? 10.508 9.203 15.484 1 98.75 91 ILE A C 1
ATOM 624 O O . ILE A 1 91 ? 11.125 9.781 14.586 1 98.75 91 ILE A O 1
ATOM 628 N N . SER A 1 92 ? 10.109 9.867 16.547 1 98.5 92 SER A N 1
ATOM 629 C CA . SER A 1 92 ? 10.227 11.312 16.672 1 98.5 92 SER A CA 1
ATOM 630 C C . SER A 1 92 ? 11.68 11.766 16.594 1 98.5 92 SER A C 1
ATOM 632 O O . SER A 1 92 ? 11.992 12.758 15.938 1 98.5 92 SER A O 1
ATOM 634 N N . PRO A 1 93 ? 12.664 11.086 17.234 1 98.44 93 PRO A N 1
ATOM 635 C CA . PRO A 1 93 ? 14.055 11.531 17.141 1 98.44 93 PRO A CA 1
ATOM 636 C C . PRO A 1 93 ? 14.602 11.461 15.719 1 98.44 93 PRO A C 1
ATOM 638 O O . PRO A 1 93 ? 15.453 12.273 15.336 1 98.44 93 PRO A O 1
ATOM 641 N N . ILE A 1 94 ? 14.133 10.516 14.961 1 98.62 94 ILE A N 1
ATOM 642 C CA . ILE A 1 94 ? 14.562 10.352 13.578 1 98.62 94 ILE A CA 1
ATOM 643 C C . ILE A 1 94 ? 14 11.484 12.727 1 98.62 94 ILE A C 1
ATOM 645 O O . ILE A 1 94 ? 14.719 12.102 11.938 1 98.62 94 ILE A O 1
ATOM 649 N N . LEU A 1 95 ? 12.742 11.812 12.922 1 98.44 95 LEU A N 1
ATOM 650 C CA . LEU A 1 95 ? 12.047 12.812 12.125 1 98.44 95 LEU A CA 1
ATOM 651 C C . LEU A 1 95 ? 12.547 14.219 12.461 1 98.44 95 LEU A C 1
ATOM 653 O O . LEU A 1 95 ? 12.453 15.125 11.633 1 98.44 95 LEU A O 1
ATOM 657 N N . ARG A 1 96 ? 13.039 14.445 13.625 1 96.44 96 ARG A N 1
ATOM 658 C CA . ARG A 1 96 ? 13.555 15.75 14.031 1 96.44 96 ARG A CA 1
ATOM 659 C C . ARG A 1 96 ? 14.805 16.109 13.227 1 96.44 96 ARG A C 1
ATOM 661 O O . ARG A 1 96 ? 15.117 17.297 13.062 1 96.44 96 ARG A O 1
ATOM 668 N N . ARG A 1 97 ? 15.453 15.109 12.695 1 96.38 97 ARG A N 1
ATOM 669 C CA . ARG A 1 97 ? 16.688 15.336 11.953 1 96.38 97 ARG A CA 1
ATOM 670 C C . ARG A 1 97 ? 16.438 15.344 10.453 1 96.38 97 ARG A C 1
ATOM 672 O O . ARG A 1 97 ? 17.375 15.391 9.656 1 96.38 97 ARG A O 1
ATOM 679 N N . ARG A 1 98 ? 15.219 15.383 10.117 1 96.25 98 ARG A N 1
ATOM 680 C CA . ARG A 1 98 ? 14.852 15.258 8.711 1 96.25 98 ARG A CA 1
ATOM 681 C C . ARG A 1 98 ? 15.297 16.484 7.914 1 96.25 98 ARG A C 1
ATOM 683 O O . ARG A 1 98 ? 15.359 17.594 8.453 1 96.25 98 ARG A O 1
ATOM 690 N N . ALA A 1 99 ? 15.539 16.266 6.609 1 96.38 99 ALA A N 1
ATOM 691 C CA . ALA A 1 99 ? 15.906 17.344 5.699 1 96.38 99 ALA A CA 1
ATOM 692 C C . ALA A 1 99 ? 14.828 17.562 4.637 1 96.38 99 ALA A C 1
ATOM 694 O O . ALA A 1 99 ? 15.102 18.125 3.572 1 96.38 99 ALA A O 1
ATOM 695 N N . PHE A 1 100 ? 13.688 17.031 4.84 1 98.62 100 PHE A N 1
ATOM 696 C CA . PHE A 1 100 ? 12.578 17.109 3.898 1 98.62 100 PHE A CA 1
ATOM 697 C C . PHE A 1 100 ? 11.312 17.625 4.59 1 98.62 100 PHE A C 1
ATOM 699 O O . PHE A 1 100 ? 11.18 17.5 5.812 1 98.62 100 PHE A O 1
ATOM 706 N N . PRO A 1 101 ? 10.375 18.25 3.824 1 98.88 101 PRO A N 1
ATOM 707 C CA . PRO A 1 101 ? 9.125 18.688 4.441 1 98.88 101 PRO A CA 1
ATOM 708 C C . PRO A 1 101 ? 8.281 17.531 4.965 1 98.88 101 PRO A C 1
ATOM 710 O O . PRO A 1 101 ? 8.234 16.469 4.34 1 98.88 101 PRO A O 1
ATOM 713 N N . LEU A 1 102 ? 7.613 17.781 6.098 1 98.88 102 LEU A N 1
ATOM 714 C CA . LEU A 1 102 ? 6.754 16.797 6.75 1 98.88 102 LEU A CA 1
ATOM 715 C C . LEU A 1 102 ? 5.336 17.344 6.914 1 98.88 102 LEU A C 1
ATOM 717 O O . LEU A 1 102 ? 5.133 18.375 7.551 1 98.88 102 LEU A O 1
ATOM 721 N N . VAL A 1 103 ? 4.398 16.688 6.27 1 98.94 103 VAL A N 1
ATOM 722 C CA . VAL A 1 103 ? 2.975 16.953 6.465 1 98.94 103 VAL A CA 1
ATOM 723 C C . VAL A 1 103 ? 2.418 16.016 7.531 1 98.94 103 VAL A C 1
ATOM 725 O O . VAL A 1 103 ? 2.574 14.789 7.438 1 98.94 103 VAL A O 1
ATOM 728 N N . VAL A 1 104 ? 1.77 16.562 8.531 1 98.88 104 VAL A N 1
ATOM 729 C CA . VAL A 1 104 ? 1.254 15.742 9.625 1 98.88 104 VAL A CA 1
ATOM 730 C C . VAL A 1 104 ? -0.273 15.742 9.594 1 98.88 104 VAL A C 1
ATOM 732 O O . VAL A 1 104 ? -0.903 16.781 9.82 1 98.88 104 VAL A O 1
ATOM 735 N N . ASP A 1 105 ? -0.811 14.625 9.266 1 98.44 105 ASP A N 1
ATOM 736 C CA . ASP A 1 105 ? -2.23 14.328 9.445 1 98.44 105 ASP A CA 1
ATOM 737 C C . ASP A 1 105 ? -2.475 13.57 10.75 1 98.44 105 ASP A C 1
ATOM 739 O O . ASP A 1 105 ? -2.154 12.383 10.852 1 98.44 105 ASP A O 1
ATOM 743 N N . PRO A 1 106 ? -2.979 14.219 11.758 1 95.81 106 PRO A N 1
ATOM 744 C CA . PRO A 1 106 ? -3.039 13.617 13.094 1 95.81 106 PRO A CA 1
ATOM 745 C C . PRO A 1 106 ? -3.871 12.336 13.125 1 95.81 106 PRO A C 1
ATOM 747 O O . PRO A 1 106 ? -3.57 11.422 13.898 1 95.81 106 PRO A O 1
ATOM 750 N N . VAL A 1 107 ? -4.742 12.039 12.367 1 91.31 107 VAL A N 1
ATOM 751 C CA . VAL A 1 107 ? -5.676 10.922 12.305 1 91.31 107 VAL A CA 1
ATOM 752 C C . VAL A 1 107 ? -5.93 10.391 13.719 1 91.31 107 VAL A C 1
ATOM 754 O O . VAL A 1 107 ? -5.059 9.75 14.312 1 91.31 107 VAL A O 1
ATOM 757 N N . SER A 1 108 ? -7.098 10.633 14.242 1 88.69 108 SER A N 1
ATOM 758 C CA . SER A 1 108 ? -7.375 10.242 15.625 1 88.69 108 SER A CA 1
ATOM 759 C C . SER A 1 108 ? -8.539 9.266 15.695 1 88.69 108 SER A C 1
ATOM 761 O O . SER A 1 108 ? -8.656 8.5 16.656 1 88.69 108 SER A O 1
ATOM 763 N N . VAL A 1 109 ? -9.414 9.414 14.758 1 83.38 109 VAL A N 1
ATOM 764 C CA . VAL A 1 109 ? -10.602 8.562 14.719 1 83.38 109 VAL A CA 1
ATOM 765 C C . VAL A 1 109 ? -10.875 8.125 13.289 1 83.38 109 VAL A C 1
ATOM 767 O O . VAL A 1 109 ? -10.594 8.859 12.336 1 83.38 109 VAL A O 1
ATOM 770 N N . SER A 1 110 ? -11.32 6.93 13.164 1 81.38 110 SER A N 1
ATOM 771 C CA . SER A 1 110 ? -11.695 6.449 11.836 1 81.38 110 SER A CA 1
ATOM 772 C C . SER A 1 110 ? -13 7.078 11.367 1 81.38 110 SER A C 1
ATOM 774 O O . SER A 1 110 ? -13.703 7.727 12.148 1 81.38 110 SER A O 1
ATOM 776 N N . GLN A 1 111 ? -13.234 6.871 10.125 1 76.81 111 GLN A N 1
ATOM 777 C CA . GLN A 1 111 ? -14.508 7.316 9.578 1 76.81 111 GLN A CA 1
ATOM 778 C C . GLN A 1 111 ? -15.68 6.699 10.328 1 76.81 111 GLN A C 1
ATOM 780 O O . GLN A 1 111 ? -16.719 7.336 10.5 1 76.81 111 GLN A O 1
ATOM 785 N N . SER A 1 112 ? -15.453 5.516 10.773 1 80.88 112 SER A N 1
ATOM 786 C CA . SER A 1 112 ? -16.516 4.793 11.469 1 80.88 112 SER A CA 1
ATOM 787 C C . SER A 1 112 ? -16.516 5.125 12.961 1 80.88 112 SER A C 1
ATOM 789 O O . SER A 1 112 ? -17.344 4.602 13.711 1 80.88 112 SER A O 1
ATOM 791 N N . GLY A 1 113 ? -15.586 5.844 13.383 1 84.56 113 GLY A N 1
ATOM 792 C CA . GLY A 1 113 ? -15.617 6.324 14.75 1 84.56 113 GLY A CA 1
ATOM 793 C C . GLY A 1 113 ? -14.672 5.566 15.672 1 84.56 113 GLY A C 1
ATOM 794 O O . GLY A 1 113 ? -14.594 5.863 16.859 1 84.56 113 GLY A O 1
ATOM 795 N N . SER A 1 114 ? -13.977 4.68 15.148 1 85.38 114 SER A N 1
ATOM 796 C CA . SER A 1 114 ? -13.047 3.916 15.969 1 85.38 114 SER A CA 1
ATOM 797 C C . SER A 1 114 ? -11.82 4.75 16.328 1 85.38 114 SER A C 1
ATOM 799 O O . SER A 1 114 ? -11.305 5.496 15.5 1 85.38 114 SER A O 1
ATOM 801 N N . ARG A 1 115 ? -11.383 4.559 17.562 1 89.62 115 ARG A N 1
ATOM 802 C CA . ARG A 1 115 ? -10.203 5.289 18.016 1 89.62 115 ARG A CA 1
ATOM 803 C C . ARG A 1 115 ? -8.938 4.75 17.359 1 89.62 115 ARG A C 1
ATOM 805 O O . ARG A 1 115 ? -8.609 3.572 17.516 1 89.62 115 ARG A O 1
ATOM 812 N N . LEU A 1 116 ? -8.227 5.559 16.688 1 91.5 116 LEU A N 1
ATOM 813 C CA . LEU A 1 116 ? -7.027 5.176 15.961 1 91.5 116 LEU A CA 1
ATOM 814 C C . LEU A 1 116 ? -5.777 5.73 16.625 1 91.5 116 LEU A C 1
ATOM 816 O O . LEU A 1 116 ? -4.66 5.301 16.328 1 91.5 116 LEU A O 1
ATOM 820 N N . LEU A 1 117 ? -5.922 6.605 17.5 1 93.06 117 LEU A N 1
ATOM 821 C CA . LEU A 1 117 ? -4.863 7.203 18.297 1 93.06 117 LEU A CA 1
ATOM 822 C C . LEU A 1 117 ? -5.16 7.055 19.797 1 93.06 117 LEU A C 1
ATOM 824 O O . LEU A 1 117 ? -6.176 7.559 20.281 1 93.06 117 LEU A O 1
ATOM 828 N N . GLN A 1 118 ? -4.273 6.398 20.469 1 92.69 118 GLN A N 1
ATOM 829 C CA . GLN A 1 118 ? -4.457 6.203 21.906 1 92.69 118 GLN A CA 1
ATOM 830 C C . GLN A 1 118 ? -4.344 7.523 22.656 1 92.69 118 GLN A C 1
ATOM 832 O O . GLN A 1 118 ? -3.744 8.477 22.156 1 92.69 118 GLN A O 1
ATOM 837 N N . GLU A 1 119 ? -4.875 7.57 23.797 1 90.62 119 GLU A N 1
ATOM 838 C CA . GLU A 1 119 ? -4.934 8.82 24.562 1 90.62 119 GLU A CA 1
ATOM 839 C C . GLU A 1 119 ? -3.537 9.352 24.859 1 90.62 119 GLU A C 1
ATOM 841 O O . GLU A 1 119 ? -3.277 10.547 24.719 1 90.62 119 GLU A O 1
ATOM 846 N N . ASP A 1 120 ? -2.729 8.484 25.297 1 91.19 120 ASP A N 1
ATOM 847 C CA . ASP A 1 120 ? -1.369 8.906 25.625 1 91.19 120 ASP A CA 1
ATOM 848 C C . ASP A 1 120 ? -0.61 9.32 24.359 1 91.19 120 ASP A C 1
ATOM 850 O O . ASP A 1 120 ? 0.366 10.07 24.438 1 91.19 120 ASP A O 1
ATOM 854 N N . ALA A 1 121 ? -1.042 8.898 23.25 1 95.44 121 ALA A N 1
ATOM 855 C CA . ALA A 1 121 ? -0.398 9.234 21.984 1 95.44 121 ALA A CA 1
ATOM 856 C C . ALA A 1 121 ? -0.668 10.688 21.594 1 95.44 121 ALA A C 1
ATOM 858 O O . ALA A 1 121 ? 0.135 11.305 20.891 1 95.44 121 ALA A O 1
ATOM 859 N N . VAL A 1 122 ? -1.763 11.219 22.094 1 96 122 VAL A N 1
ATOM 860 C CA . VAL A 1 122 ? -2.117 12.594 21.781 1 96 122 VAL A CA 1
ATOM 861 C C . VAL A 1 122 ? -1.064 13.539 22.359 1 96 122 VAL A C 1
ATOM 863 O O . VAL A 1 122 ? -0.614 14.469 21.672 1 96 122 VAL A O 1
ATOM 866 N N . THR A 1 123 ? -0.681 13.289 23.547 1 96.94 123 THR A N 1
ATOM 867 C CA . THR A 1 123 ? 0.339 14.109 24.188 1 96.94 123 THR A CA 1
ATOM 868 C C . THR A 1 123 ? 1.669 14 23.438 1 96.94 123 THR A C 1
ATOM 870 O O . THR A 1 123 ? 2.334 15.008 23.188 1 96.94 123 THR A O 1
ATOM 873 N N . ALA A 1 124 ? 2.045 12.812 23.125 1 98.06 124 ALA A N 1
ATOM 874 C CA . ALA A 1 124 ? 3.287 12.594 22.375 1 98.06 124 ALA A CA 1
ATOM 875 C C . ALA A 1 124 ? 3.254 13.297 21.031 1 98.06 124 ALA A C 1
ATOM 877 O O . ALA A 1 124 ? 4.25 13.891 20.609 1 98.06 124 ALA A O 1
ATOM 878 N N . LEU A 1 125 ? 2.133 13.211 20.406 1 98.12 125 LEU A N 1
ATOM 879 C CA . LEU A 1 125 ? 1.955 13.875 19.125 1 98.12 125 LEU A CA 1
ATOM 880 C C . LEU A 1 125 ? 2.168 15.383 19.25 1 98.12 125 LEU A C 1
ATOM 882 O O . LEU A 1 125 ? 2.898 15.984 18.469 1 98.12 125 LEU A O 1
ATOM 886 N N . LYS A 1 126 ? 1.6 15.984 20.25 1 97.5 126 LYS A N 1
ATOM 887 C CA . LYS A 1 126 ? 1.677 17.422 20.5 1 97.5 126 LYS A CA 1
ATOM 888 C C . LYS A 1 126 ? 3.107 17.844 20.812 1 97.5 126 LYS A C 1
ATOM 890 O O . LYS A 1 126 ? 3.568 18.891 20.344 1 97.5 126 LYS A O 1
ATOM 895 N N . GLU A 1 127 ? 3.771 17.016 21.484 1 97.56 127 GLU A N 1
ATOM 896 C CA . GLU A 1 127 ? 5.055 17.422 22.062 1 97.56 127 GLU A CA 1
ATOM 897 C C . GLU A 1 127 ? 6.211 17.062 21.141 1 97.56 127 GLU A C 1
ATOM 899 O O . GLU A 1 127 ? 7.242 17.734 21.125 1 97.56 127 GLU A O 1
ATOM 904 N N . GLU A 1 128 ? 5.988 16.047 20.344 1 98.19 128 GLU A N 1
ATOM 905 C CA . GLU A 1 128 ? 7.176 15.484 19.703 1 98.19 128 GLU A CA 1
ATOM 906 C C . GLU A 1 128 ? 7.07 15.57 18.172 1 98.19 128 GLU A C 1
ATOM 908 O O . GLU A 1 128 ? 8.086 15.555 17.469 1 98.19 128 GLU A O 1
ATOM 913 N N . ILE A 1 129 ? 5.879 15.586 17.625 1 98.44 129 ILE A N 1
ATOM 914 C CA . ILE A 1 129 ? 5.719 15.523 16.172 1 98.44 129 ILE A CA 1
ATOM 915 C C . ILE A 1 129 ? 5.277 16.891 15.648 1 98.44 129 ILE A C 1
ATOM 917 O O . ILE A 1 129 ? 5.797 17.375 14.641 1 98.44 129 ILE A O 1
ATOM 921 N N . LEU A 1 130 ? 4.348 17.5 16.359 1 97.94 130 LEU A N 1
ATOM 922 C CA . LEU A 1 130 ? 3.732 18.766 15.938 1 97.94 130 LEU A CA 1
ATOM 923 C C . LEU A 1 130 ? 4.777 19.859 15.82 1 97.94 130 LEU A C 1
ATOM 925 O O . LEU A 1 130 ? 4.848 20.547 14.797 1 97.94 130 LEU A O 1
ATOM 929 N N . PRO A 1 131 ? 5.668 19.984 16.859 1 97.75 131 PRO A N 1
ATOM 930 C CA . PRO A 1 131 ? 6.676 21.031 16.734 1 97.75 131 PRO A CA 1
ATOM 931 C C . PRO A 1 131 ? 7.641 20.797 15.578 1 97.75 131 PRO A C 1
ATOM 933 O O . PRO A 1 131 ? 8.289 19.75 15.508 1 97.75 131 PRO A O 1
ATOM 936 N N . GLY A 1 132 ? 7.645 21.703 14.648 1 95.38 132 GLY A N 1
ATOM 937 C CA . GLY A 1 132 ? 8.617 21.641 13.562 1 95.38 132 GLY A CA 1
ATOM 938 C C . GLY A 1 132 ? 8.055 21.031 12.289 1 95.38 132 GLY A C 1
ATOM 939 O O . GLY A 1 132 ? 8.711 21.062 11.25 1 95.38 132 GLY A O 1
ATOM 940 N N . CYS A 1 133 ? 6.801 20.438 12.367 1 97.94 133 CYS A N 1
ATOM 941 C CA . CYS A 1 133 ? 6.242 19.938 11.125 1 97.94 133 CYS A CA 1
ATOM 942 C C . CYS A 1 133 ? 5.961 21.062 10.148 1 97.94 133 CYS A C 1
ATOM 944 O O . CYS A 1 133 ? 5.707 22.203 10.562 1 97.94 133 CYS A O 1
ATOM 946 N N . ASP A 1 134 ? 6.043 20.766 8.875 1 98.69 134 ASP A N 1
ATOM 947 C CA . ASP A 1 134 ? 5.914 21.812 7.852 1 98.69 134 ASP A CA 1
ATOM 948 C C . ASP A 1 134 ? 4.445 22.156 7.605 1 98.69 134 ASP A C 1
ATOM 950 O O . ASP A 1 134 ? 4.129 23.281 7.215 1 98.69 134 ASP A O 1
ATOM 954 N N . LEU A 1 135 ? 3.6 21.203 7.801 1 98.88 135 LEU A N 1
ATOM 955 C CA . LEU A 1 135 ? 2.162 21.422 7.684 1 98.88 135 LEU A CA 1
ATOM 956 C C . LEU A 1 135 ? 1.393 20.438 8.555 1 98.88 135 LEU A C 1
ATOM 958 O O . LEU A 1 135 ? 1.644 19.219 8.508 1 98.88 135 LEU A O 1
ATOM 962 N N . LEU A 1 136 ? 0.517 20.953 9.359 1 98.81 136 LEU A N 1
ATOM 963 C CA . LEU A 1 136 ? -0.447 20.172 10.125 1 98.81 136 LEU A CA 1
ATOM 964 C C . LEU A 1 136 ? -1.837 20.266 9.508 1 98.81 136 LEU A C 1
ATOM 966 O O . LEU A 1 136 ? -2.305 21.359 9.18 1 98.81 136 LEU A O 1
ATOM 970 N N . THR A 1 137 ? -2.561 19.062 9.367 1 98.5 137 THR A N 1
ATOM 971 C CA . THR A 1 137 ? -3.814 19.094 8.625 1 98.5 137 THR A CA 1
ATOM 972 C C . THR A 1 137 ? -4.953 18.516 9.461 1 98.5 137 THR A C 1
ATOM 974 O O . THR A 1 137 ? -5.641 17.594 9.016 1 98.5 137 THR A O 1
ATOM 977 N N . PRO A 1 138 ? -5.293 19.078 10.555 1 97.56 138 PRO A N 1
ATOM 978 C CA . PRO A 1 138 ? -6.387 18.562 11.367 1 97.56 138 PRO A CA 1
ATOM 979 C C . PRO A 1 138 ? -7.762 18.906 10.812 1 97.56 138 PRO A C 1
ATOM 981 O O . PRO A 1 138 ? -7.926 19.953 10.18 1 97.56 138 PRO A O 1
ATOM 984 N N . ASN A 1 139 ? -8.688 17.969 11.016 1 94.19 139 ASN A N 1
ATOM 985 C CA . ASN A 1 139 ? -10.086 18.375 10.898 1 94.19 139 ASN A CA 1
ATOM 986 C C . ASN A 1 139 ? -10.578 19.047 12.172 1 94.19 139 ASN A C 1
ATOM 988 O O . ASN A 1 139 ? -9.812 19.266 13.109 1 94.19 139 ASN A O 1
ATOM 992 N N . ARG A 1 140 ? -11.805 19.453 12.219 1 92.62 140 ARG A N 1
ATOM 993 C CA . ARG A 1 140 ? -12.336 20.219 13.336 1 92.62 140 ARG A CA 1
ATOM 994 C C . ARG A 1 140 ? -12.203 19.453 14.641 1 92.62 140 ARG A C 1
ATOM 996 O O . ARG A 1 140 ? -11.625 19.953 15.609 1 92.62 140 ARG A O 1
ATOM 1003 N N . PRO A 1 141 ? -12.688 18.156 14.727 1 93.19 141 PRO A N 1
ATOM 1004 C CA . PRO A 1 141 ? -12.531 17.422 15.977 1 93.19 141 PRO A CA 1
ATOM 1005 C C . PRO A 1 141 ? -11.062 17.25 16.375 1 93.19 141 PRO A C 1
ATOM 1007 O O . PRO A 1 141 ? -10.734 17.312 17.562 1 93.19 141 PRO A O 1
ATOM 1010 N N . GLU A 1 142 ? -10.203 17.047 15.445 1 95.44 142 GLU A N 1
ATOM 1011 C CA . GLU A 1 142 ? -8.773 16.891 15.727 1 95.44 142 GLU A CA 1
ATOM 1012 C C . GLU A 1 142 ? -8.156 18.203 16.203 1 95.44 142 GLU A C 1
ATOM 1014 O O . GLU A 1 142 ? -7.332 18.203 17.125 1 95.44 142 GLU A O 1
ATOM 1019 N N . ALA A 1 143 ? -8.555 19.312 15.586 1 96.31 143 ALA A N 1
ATOM 1020 C CA . ALA A 1 143 ? -8.07 20.609 16.016 1 96.31 143 ALA A CA 1
ATOM 1021 C C . ALA A 1 143 ? -8.516 20.906 17.453 1 96.31 143 ALA A C 1
ATOM 1023 O O . ALA A 1 143 ? -7.738 21.422 18.25 1 96.31 143 ALA A O 1
ATOM 1024 N N . GLU A 1 144 ? -9.766 20.547 17.703 1 95.94 144 GLU A N 1
ATOM 1025 C CA . GLU A 1 144 ? -10.281 20.719 19.062 1 95.94 144 GLU A CA 1
ATOM 1026 C C . GLU A 1 144 ? -9.516 19.844 20.062 1 95.94 144 GLU A C 1
ATOM 1028 O O . GLU A 1 144 ? -9.172 20.312 21.156 1 95.94 144 GLU A O 1
ATOM 1033 N N . MET A 1 145 ? -9.234 18.656 19.641 1 94.56 145 MET A N 1
ATOM 1034 C CA . MET A 1 145 ? -8.492 17.719 20.469 1 94.56 145 MET A CA 1
ATOM 1035 C C . MET A 1 145 ? -7.086 18.234 20.75 1 94.56 145 MET A C 1
ATOM 1037 O O . MET A 1 145 ? -6.621 18.188 21.891 1 94.56 145 MET A O 1
ATOM 1041 N N . LEU A 1 146 ? -6.434 18.812 19.797 1 96.81 146 LEU A N 1
ATOM 1042 C CA . LEU A 1 146 ? -5.047 19.234 19.906 1 96.81 146 LEU A CA 1
ATOM 1043 C C . LEU A 1 146 ? -4.949 20.547 20.688 1 96.81 146 LEU A C 1
ATOM 1045 O O . LEU A 1 146 ? -3.986 20.766 21.422 1 96.81 146 LEU A O 1
ATOM 1049 N N . THR A 1 147 ? -5.969 21.438 20.594 1 97.12 147 THR A N 1
ATOM 1050 C CA . THR A 1 147 ? -5.855 22.781 21.125 1 97.12 147 THR A CA 1
ATOM 1051 C C . THR A 1 147 ? -6.609 22.891 22.453 1 97.12 147 THR A C 1
ATOM 1053 O O . THR A 1 147 ? -6.344 23.797 23.25 1 97.12 147 THR A O 1
ATOM 1056 N N . GLY A 1 148 ? -7.645 22.016 22.609 1 95.94 148 GLY A N 1
ATOM 1057 C CA . GLY A 1 148 ? -8.547 22.156 23.734 1 95.94 148 GLY A CA 1
ATOM 1058 C C . GLY A 1 148 ? -9.586 23.234 23.531 1 95.94 148 GLY A C 1
ATOM 1059 O O . GLY A 1 148 ? -10.383 23.516 24.422 1 95.94 148 GLY A O 1
ATOM 1060 N N . LEU A 1 149 ? -9.625 23.844 22.375 1 96.5 149 LEU A N 1
ATOM 1061 C CA . LEU A 1 149 ? -10.594 24.875 22.062 1 96.5 149 LEU A CA 1
ATOM 1062 C C . LEU A 1 149 ? -11.805 24.281 21.344 1 96.5 149 LEU A C 1
ATOM 1064 O O . LEU A 1 149 ? -11.695 23.266 20.656 1 96.5 149 LEU A O 1
ATOM 1068 N N . SER A 1 150 ? -12.922 24.922 21.5 1 95 150 SER A N 1
ATOM 1069 C CA . SER A 1 150 ? -14.109 24.594 20.719 1 95 150 SER A CA 1
ATOM 1070 C C . SER A 1 150 ? -14.172 25.422 19.438 1 95 150 SER A C 1
ATOM 1072 O O . SER A 1 150 ? -13.883 26.609 19.453 1 95 150 SER A O 1
ATOM 1074 N N . ILE A 1 151 ? -14.523 24.797 18.359 1 93.19 151 ILE A N 1
ATOM 1075 C CA . ILE A 1 151 ? -14.578 25.484 17.078 1 93.19 151 ILE A CA 1
ATOM 1076 C C . ILE A 1 151 ? -16.016 25.469 16.547 1 93.19 151 ILE A C 1
ATOM 1078 O O . ILE A 1 151 ? -16.516 24.438 16.109 1 93.19 151 ILE A O 1
ATOM 1082 N N . ALA A 1 152 ? -16.688 26.609 16.562 1 89.56 152 ALA A N 1
ATOM 1083 C CA . ALA A 1 152 ? -18.078 26.719 16.141 1 89.56 152 ALA A CA 1
ATOM 1084 C C . ALA A 1 152 ? -18.203 27.5 14.844 1 89.56 152 ALA A C 1
ATOM 1086 O O . ALA A 1 152 ? -19.203 27.406 14.141 1 89.56 152 ALA A O 1
ATOM 1087 N N . ASP A 1 153 ? -17.234 28.328 14.578 1 86.56 153 ASP A N 1
ATOM 1088 C CA . ASP A 1 153 ? -17.266 29.156 13.367 1 86.56 153 ASP A CA 1
ATOM 1089 C C . ASP A 1 153 ? -15.852 29.438 12.859 1 86.56 153 ASP A C 1
ATOM 1091 O O . ASP A 1 153 ? -14.883 28.859 13.336 1 86.56 153 ASP A O 1
ATOM 1095 N N . VAL A 1 154 ? -15.742 30.25 11.875 1 86.38 154 VAL A N 1
ATOM 1096 C CA . VAL A 1 154 ? -14.492 30.516 11.18 1 86.38 154 VAL A CA 1
ATOM 1097 C C . VAL A 1 154 ? -13.523 31.234 12.109 1 86.38 154 VAL A C 1
ATOM 1099 O O . VAL A 1 154 ? -12.312 31.016 12.047 1 86.38 154 VAL A O 1
ATOM 1102 N N . GLU A 1 155 ? -14.047 32.094 12.938 1 89.88 155 GLU A N 1
ATOM 1103 C CA . GLU A 1 155 ? -13.195 32.844 13.867 1 89.88 155 GLU A CA 1
ATOM 1104 C C . GLU A 1 155 ? -12.547 31.891 14.883 1 89.88 155 GLU A C 1
ATOM 1106 O O . GLU A 1 155 ? -11.383 32.062 15.234 1 89.88 155 GLU A O 1
ATOM 1111 N N . ASP A 1 156 ? -13.383 30.922 15.289 1 93 156 ASP A N 1
ATOM 1112 C CA . ASP A 1 156 ? -12.852 29.891 16.188 1 93 156 ASP A CA 1
ATOM 1113 C C . ASP A 1 156 ? -11.758 29.078 15.5 1 93 156 ASP A C 1
ATOM 1115 O O . ASP A 1 156 ? -10.766 28.703 16.141 1 93 156 ASP A O 1
ATOM 1119 N N . ALA A 1 157 ? -11.953 28.781 14.219 1 93.44 157 ALA A N 1
ATOM 1120 C CA . ALA A 1 157 ? -10.961 28.031 13.453 1 93.44 157 ALA A CA 1
ATOM 1121 C C . ALA A 1 157 ? -9.656 28.797 13.344 1 93.44 157 ALA A C 1
ATOM 1123 O O . ALA A 1 157 ? -8.57 28.219 13.43 1 93.44 157 ALA A O 1
ATOM 1124 N N . PHE A 1 158 ? -9.797 30.078 13.18 1 93.5 158 PHE A N 1
ATOM 1125 C CA . PHE A 1 158 ? -8.617 30.938 13.102 1 93.5 158 PHE A CA 1
ATOM 1126 C C . PHE A 1 158 ? -7.844 30.906 14.414 1 93.5 158 PHE A C 1
ATOM 1128 O O . PHE A 1 158 ? -6.617 30.781 14.414 1 93.5 158 PHE A O 1
ATOM 1135 N N . ALA A 1 159 ? -8.578 30.969 15.492 1 95.19 159 ALA A N 1
ATOM 1136 C CA . ALA A 1 159 ? -7.945 30.953 16.812 1 95.19 159 ALA A CA 1
ATOM 1137 C C . ALA A 1 159 ? -7.242 29.609 17.047 1 95.19 159 ALA A C 1
ATOM 1139 O O . ALA A 1 159 ? -6.129 29.578 17.594 1 95.19 159 ALA A O 1
ATOM 1140 N N . ALA A 1 160 ? -7.906 28.609 16.672 1 96.88 160 ALA A N 1
ATOM 1141 C CA . ALA A 1 160 ? -7.309 27.281 16.812 1 96.88 160 ALA A CA 1
ATOM 1142 C C . ALA A 1 160 ? -6.043 27.156 15.961 1 96.88 160 ALA A C 1
ATOM 1144 O O . ALA A 1 160 ? -5.043 26.594 16.406 1 96.88 160 ALA A O 1
ATOM 1145 N N . GLY A 1 161 ? -6.113 27.656 14.742 1 97.12 161 GLY A N 1
ATOM 1146 C CA . GLY A 1 161 ? -4.953 27.641 13.859 1 97.12 161 GLY A CA 1
ATOM 1147 C C . GLY A 1 161 ? -3.764 28.391 14.438 1 97.12 161 GLY A C 1
ATOM 1148 O O . GLY A 1 161 ? -2.633 27.906 14.375 1 97.12 161 GLY A O 1
ATOM 1149 N N . GLU A 1 162 ? -4.031 29.516 15 1 96.88 162 GLU A N 1
ATOM 1150 C CA . GLU A 1 162 ? -2.979 30.312 15.617 1 96.88 162 GLU A CA 1
ATOM 1151 C C . GLU A 1 162 ? -2.352 29.578 16.797 1 96.88 162 GLU A C 1
ATOM 1153 O O . GLU A 1 162 ? -1.133 29.609 16.984 1 96.88 162 GLU A O 1
ATOM 1158 N N . LYS A 1 163 ? -3.195 28.984 17.578 1 97.88 163 LYS A N 1
ATOM 1159 C CA . LYS A 1 163 ? -2.688 28.219 18.703 1 97.88 163 LYS A CA 1
ATOM 1160 C C . LYS A 1 163 ? -1.79 27.078 18.25 1 97.88 163 LYS A C 1
ATOM 1162 O O . LYS A 1 163 ? -0.75 26.812 18.859 1 97.88 163 LYS A O 1
ATOM 1167 N N . LEU A 1 164 ? -2.178 26.406 17.234 1 98.44 164 LEU A N 1
ATOM 1168 C CA . LEU A 1 164 ? -1.392 25.297 16.703 1 98.44 164 LEU A CA 1
ATOM 1169 C C . LEU A 1 164 ? -0.057 25.797 16.156 1 98.44 164 LEU A C 1
ATOM 1171 O O . LEU A 1 164 ? 0.962 25.109 16.281 1 98.44 164 LEU A O 1
ATOM 1175 N N . LEU A 1 165 ? -0.03 27 15.539 1 98.38 165 LEU A N 1
ATOM 1176 C CA . LEU A 1 165 ? 1.222 27.609 15.117 1 98.38 165 LEU A CA 1
ATOM 1177 C C . LEU A 1 165 ? 2.125 27.891 16.312 1 98.38 165 LEU A C 1
ATOM 1179 O O . LEU A 1 165 ? 3.33 27.625 16.25 1 98.38 165 LEU A O 1
ATOM 1183 N N . HIS A 1 166 ? 1.551 28.344 17.359 1 97.69 166 HIS A N 1
ATOM 1184 C CA . HIS A 1 166 ? 2.309 28.641 18.578 1 97.69 166 HIS A CA 1
ATOM 1185 C C . HIS A 1 166 ? 2.871 27.375 19.203 1 97.69 166 HIS A C 1
ATOM 1187 O O . HIS A 1 166 ? 3.918 27.406 19.859 1 97.69 166 HIS A O 1
ATOM 1193 N N . MET A 1 167 ? 2.145 26.312 18.969 1 97.88 167 MET A N 1
ATOM 1194 C CA . MET A 1 167 ? 2.592 25.016 19.484 1 97.88 167 MET A CA 1
ATOM 1195 C C . MET A 1 167 ? 3.77 24.484 18.688 1 97.88 167 MET A C 1
ATOM 1197 O O . MET A 1 167 ? 4.402 23.5 19.078 1 97.88 167 MET A O 1
ATOM 1201 N N . GLY A 1 168 ? 4.031 25.109 17.469 1 97.94 168 GLY A N 1
ATOM 1202 C CA . GLY A 1 168 ? 5.285 24.781 16.812 1 97.94 168 GLY A CA 1
ATOM 1203 C C . GLY A 1 168 ? 5.102 24.375 15.359 1 97.94 168 GLY A C 1
ATOM 1204 O O . GLY A 1 168 ? 6.082 24.203 14.633 1 97.94 168 GLY A O 1
ATOM 1205 N N . ALA A 1 169 ? 3.871 24.156 14.938 1 98.5 169 ALA A N 1
ATOM 1206 C CA . ALA A 1 169 ? 3.662 23.875 13.516 1 98.5 169 ALA A CA 1
ATOM 1207 C C . ALA A 1 169 ? 4.062 25.062 12.656 1 98.5 169 ALA A C 1
ATOM 1209 O O . ALA A 1 169 ? 3.785 26.219 13 1 98.5 169 ALA A O 1
ATOM 1210 N N . ARG A 1 170 ? 4.711 24.812 11.531 1 98.25 170 ARG A N 1
ATOM 1211 C CA . ARG A 1 170 ? 5.141 25.891 10.664 1 98.25 170 ARG A CA 1
ATOM 1212 C C . ARG A 1 170 ? 3.977 26.422 9.82 1 98.25 170 ARG A C 1
ATOM 1214 O O . ARG A 1 170 ? 3.979 27.578 9.398 1 98.25 170 ARG A O 1
ATOM 1221 N N . ALA A 1 171 ? 3.021 25.578 9.539 1 98.69 171 ALA A N 1
ATOM 1222 C CA . ALA A 1 171 ? 1.767 25.906 8.867 1 98.69 171 ALA A CA 1
ATOM 1223 C C . ALA A 1 171 ? 0.648 24.969 9.32 1 98.69 171 ALA A C 1
ATOM 1225 O O . ALA A 1 171 ? 0.908 23.844 9.75 1 98.69 171 ALA A O 1
ATOM 1226 N N . VAL A 1 172 ? -0.626 25.469 9.242 1 98.62 172 VAL A N 1
ATOM 1227 C CA . VAL A 1 172 ? -1.778 24.672 9.656 1 98.62 172 VAL A CA 1
ATOM 1228 C C . VAL A 1 172 ? -2.895 24.797 8.617 1 98.62 172 VAL A C 1
ATOM 1230 O O . VAL A 1 172 ? -3.223 25.906 8.188 1 98.62 172 VAL A O 1
ATOM 1233 N N . LEU A 1 173 ? -3.387 23.672 8.164 1 98.12 173 LEU A N 1
ATOM 1234 C CA . LEU A 1 173 ? -4.594 23.594 7.348 1 98.12 173 LEU A CA 1
ATOM 1235 C C . LEU A 1 173 ? -5.727 22.906 8.102 1 98.12 173 LEU A C 1
ATOM 1237 O O . LEU A 1 173 ? -5.762 21.688 8.195 1 98.12 173 LEU A O 1
ATOM 1241 N N . ILE A 1 174 ? -6.664 23.688 8.617 1 96.44 174 ILE A N 1
ATOM 1242 C CA . ILE A 1 174 ? -7.824 23.109 9.289 1 96.44 174 ILE A CA 1
ATOM 1243 C C . ILE A 1 174 ? -8.891 22.75 8.25 1 96.44 174 ILE A C 1
ATOM 1245 O O . ILE A 1 174 ? -9.414 23.641 7.566 1 96.44 174 ILE A O 1
ATOM 1249 N N . LYS A 1 175 ? -9.227 21.438 8.133 1 92 175 LYS A N 1
ATOM 1250 C CA . LYS A 1 175 ? -10.164 20.938 7.137 1 92 175 LYS A CA 1
ATOM 1251 C C . LYS A 1 175 ? -11.609 21.062 7.625 1 92 175 LYS A C 1
ATOM 1253 O O . LYS A 1 175 ? -11.906 20.766 8.781 1 92 175 LYS A O 1
ATOM 1258 N N . GLY A 1 176 ? -12.461 21.281 6.684 1 73 176 GLY A N 1
ATOM 1259 C CA . GLY A 1 176 ? -13.891 21.344 6.918 1 73 176 GLY A CA 1
ATOM 1260 C C . GLY A 1 176 ? -14.289 22.344 7.98 1 73 176 GLY A C 1
ATOM 1261 O O . GLY A 1 176 ? -15.203 22.109 8.766 1 73 176 GLY A O 1
ATOM 1262 N N . GLY A 1 177 ? -13.25 23.172 8.281 1 50.22 177 GLY A N 1
ATOM 1263 C CA . GLY A 1 177 ? -13.617 24.125 9.328 1 50.22 177 GLY A CA 1
ATOM 1264 C C . GLY A 1 177 ? -15.062 24.562 9.258 1 50.22 177 GLY A C 1
ATOM 1265 O O . GLY A 1 177 ? -15.711 24.766 10.289 1 50.22 177 GLY A O 1
ATOM 1266 N N . HIS A 1 178 ? -15.258 25.094 8.062 1 49.38 178 HIS A N 1
ATOM 1267 C CA . HIS A 1 178 ? -16.484 25.891 8.094 1 49.38 178 HIS A CA 1
ATOM 1268 C C . HIS A 1 178 ? -17.719 25 8.258 1 49.38 178 HIS A C 1
ATOM 1270 O O . HIS A 1 178 ? -17.672 23.812 7.922 1 49.38 178 HIS A O 1
ATOM 1276 N N . MET A 1 179 ? -18.953 25.719 8.711 1 50.44 179 MET A N 1
ATOM 1277 C CA . MET A 1 179 ? -20.375 25.875 9 1 50.44 179 MET A CA 1
ATOM 1278 C C . MET A 1 179 ? -21.234 25.344 7.859 1 50.44 179 MET A C 1
ATOM 1280 O O . MET A 1 179 ? -20.844 25.438 6.691 1 50.44 179 MET A O 1
ATOM 1284 N N . ASP A 1 180 ? -21.797 24.344 8.148 1 52.91 180 ASP A N 1
ATOM 1285 C CA . ASP A 1 180 ? -22.906 23.672 7.492 1 52.91 180 ASP A CA 1
ATOM 1286 C C . ASP A 1 180 ? -23.453 24.5 6.328 1 52.91 180 ASP A C 1
ATOM 1288 O O . ASP A 1 180 ? -24.125 25.516 6.543 1 52.91 180 ASP A O 1
ATOM 1292 N N . SER A 1 181 ? -22.469 24.984 5.391 1 62.12 181 SER A N 1
ATOM 1293 C CA . SER A 1 181 ? -23.266 25.406 4.242 1 62.12 181 SER A CA 1
ATOM 1294 C C . SER A 1 181 ? -23.5 24.25 3.275 1 62.12 181 SER A C 1
ATOM 1296 O O . SER A 1 181 ? -22.688 23.312 3.215 1 62.12 181 SER A O 1
ATOM 1298 N N . SER A 1 182 ? -24.609 24.094 2.727 1 65.94 182 SER A N 1
ATOM 1299 C CA . SER A 1 182 ? -25.062 23.062 1.807 1 65.94 182 SER A CA 1
ATOM 1300 C C . SER A 1 182 ? -24.312 23.125 0.485 1 65.94 182 SER A C 1
ATOM 1302 O O . SER A 1 182 ? -24.344 22.172 -0.299 1 65.94 182 SER A O 1
ATOM 1304 N N . ILE A 1 183 ? -23.328 24.094 0.261 1 78.81 183 ILE A N 1
ATOM 1305 C CA . ILE A 1 183 ? -22.859 24.219 -1.112 1 78.81 183 ILE A CA 1
ATOM 1306 C C . ILE A 1 183 ? -21.328 24.266 -1.131 1 78.81 183 ILE A C 1
ATOM 1308 O O . ILE A 1 183 ? -20.703 23.859 -2.105 1 78.81 183 ILE A O 1
ATOM 1312 N N . VAL A 1 184 ? -20.75 24.719 -0.014 1 85.94 184 VAL A N 1
ATOM 1313 C CA . VAL A 1 184 ? -19.312 24.953 -0.052 1 85.94 184 VAL A CA 1
ATOM 1314 C C . VAL A 1 184 ? -18.656 24.406 1.217 1 85.94 184 VAL A C 1
ATOM 1316 O O . VAL A 1 184 ? -19.219 24.516 2.309 1 85.94 184 VAL A O 1
ATOM 1319 N N . VAL A 1 185 ? -17.5 23.734 1.042 1 86.06 185 VAL A N 1
ATOM 1320 C CA . VAL A 1 185 ? -16.625 23.359 2.152 1 86.06 185 VAL A CA 1
ATOM 1321 C C . VAL A 1 185 ? -15.406 24.281 2.172 1 86.06 185 VAL A C 1
ATOM 1323 O O . VAL A 1 185 ? -14.789 24.516 1.132 1 86.06 185 VAL A O 1
ATOM 1326 N N . THR A 1 186 ? -15.102 24.812 3.332 1 89.19 186 THR A N 1
ATOM 1327 C CA . THR A 1 186 ? -14.008 25.766 3.42 1 89.19 186 THR A CA 1
ATOM 1328 C C . THR A 1 186 ? -12.93 25.281 4.383 1 89.19 186 THR A C 1
ATOM 1330 O O . THR A 1 186 ? -13.211 25.016 5.555 1 89.19 186 THR A O 1
ATOM 1333 N N . ASP A 1 187 ? -11.719 25.109 3.875 1 92.94 187 ASP A N 1
ATOM 1334 C CA . ASP A 1 187 ? -10.547 24.891 4.719 1 92.94 187 ASP A CA 1
ATOM 1335 C C . ASP A 1 187 ? -9.906 26.203 5.133 1 92.94 187 ASP A C 1
ATOM 1337 O O . ASP A 1 187 ? -10.133 27.234 4.492 1 92.94 187 ASP A O 1
ATOM 1341 N N . CYS A 1 188 ? -9.25 26.172 6.215 1 94.38 188 CYS A N 1
ATOM 1342 C CA . CYS A 1 188 ? -8.555 27.359 6.719 1 94.38 188 CYS A CA 1
ATOM 1343 C C . CYS A 1 188 ? -7.051 27.125 6.762 1 94.38 188 CYS A C 1
ATOM 1345 O O . CYS A 1 188 ? -6.57 26.25 7.477 1 94.38 188 CYS A O 1
ATOM 1347 N N . LEU A 1 189 ? -6.348 27.891 5.953 1 97.06 189 LEU A N 1
ATOM 1348 C CA . LEU A 1 189 ? -4.891 27.828 5.949 1 97.06 189 LEU A CA 1
ATOM 1349 C C . LEU A 1 189 ? -4.293 28.922 6.828 1 97.06 189 LEU A C 1
ATOM 1351 O O . LEU A 1 189 ? -4.57 30.094 6.629 1 97.06 189 LEU A O 1
ATOM 1355 N N . CYS A 1 190 ? -3.529 28.547 7.84 1 97.38 190 CYS A N 1
ATOM 1356 C CA . CYS A 1 190 ? -2.873 29.453 8.758 1 97.38 190 CYS A CA 1
ATOM 1357 C C . CYS A 1 190 ? -1.358 29.406 8.594 1 97.38 190 CYS A C 1
ATOM 1359 O O . CYS A 1 190 ? -0.754 28.344 8.688 1 97.38 190 CYS A O 1
ATOM 1361 N N . LEU A 1 191 ? -0.741 30.531 8.281 1 97.06 191 LEU A N 1
ATOM 1362 C CA . LEU A 1 191 ? 0.703 30.719 8.18 1 97.06 191 LEU A CA 1
ATOM 1363 C C . LEU A 1 191 ? 1.197 31.75 9.188 1 97.06 191 LEU A C 1
ATOM 1365 O O . LEU A 1 191 ? 0.479 32.688 9.508 1 97.06 191 LEU A O 1
ATOM 1369 N N . PRO A 1 192 ? 2.426 31.531 9.633 1 95 192 PRO A N 1
ATOM 1370 C CA . PRO A 1 192 ? 2.951 32.5 10.586 1 95 192 PRO A CA 1
ATOM 1371 C C . PRO A 1 192 ? 3.01 33.906 10.016 1 95 192 PRO A C 1
ATOM 1373 O O . PRO A 1 192 ? 3.484 34.125 8.898 1 95 192 PRO A O 1
ATOM 1376 N N . GLY A 1 193 ? 2.508 34.812 10.766 1 92.81 193 GLY A N 1
ATOM 1377 C CA . GLY A 1 193 ? 2.637 36.219 10.422 1 92.81 193 GLY A CA 1
ATOM 1378 C C . GLY A 1 193 ? 1.647 36.688 9.367 1 92.81 193 GLY A C 1
ATOM 1379 O O . GLY A 1 193 ? 1.725 37.812 8.875 1 92.81 193 GLY A O 1
ATOM 1380 N N . GLU A 1 194 ? 0.774 35.812 8.969 1 93.38 194 GLU A N 1
ATOM 1381 C CA . GLU A 1 194 ? -0.236 36.125 7.965 1 93.38 194 GLU A CA 1
ATOM 1382 C C . GLU A 1 194 ? -1.645 35.906 8.508 1 93.38 194 GLU A C 1
ATOM 1384 O O . GLU A 1 194 ? -1.844 35.125 9.438 1 93.38 194 GLU A O 1
ATOM 1389 N N . ALA A 1 195 ? -2.523 36.688 7.926 1 92.69 195 ALA A N 1
ATOM 1390 C CA . ALA A 1 195 ? -3.924 36.406 8.234 1 92.69 195 ALA A CA 1
ATOM 1391 C C . ALA A 1 195 ? -4.344 35.031 7.688 1 92.69 195 ALA A C 1
ATOM 1393 O O . ALA A 1 195 ? -3.941 34.656 6.586 1 92.69 195 ALA A O 1
ATOM 1394 N N . PRO A 1 196 ? -5.121 34.375 8.539 1 94.31 196 PRO A N 1
ATOM 1395 C CA . PRO A 1 196 ? -5.617 33.094 8.031 1 94.31 196 PRO A CA 1
ATOM 1396 C C . PRO A 1 196 ? -6.375 33.25 6.715 1 94.31 196 PRO A C 1
ATOM 1398 O O . PRO A 1 196 ? -7.086 34.219 6.508 1 94.31 196 PRO A O 1
ATOM 1401 N N . LYS A 1 197 ? -6.234 32.25 5.875 1 93.06 197 LYS A N 1
ATOM 1402 C CA . LYS A 1 197 ? -6.863 32.281 4.559 1 93.06 197 LYS A CA 1
ATOM 1403 C C . LYS A 1 197 ? -7.941 31.203 4.441 1 93.06 197 LYS A C 1
ATOM 1405 O O . LYS A 1 197 ? -7.688 30.031 4.727 1 93.06 197 LYS A O 1
ATOM 1410 N N . ALA A 1 198 ? -9.078 31.672 4.035 1 91 198 ALA A N 1
ATOM 1411 C CA . ALA A 1 198 ? -10.148 30.734 3.711 1 91 198 ALA A CA 1
ATOM 1412 C C . ALA A 1 198 ? -9.961 30.141 2.314 1 91 198 ALA A C 1
ATOM 1414 O O . ALA A 1 198 ? -9.68 30.875 1.362 1 91 198 ALA A O 1
ATOM 1415 N N . LEU A 1 199 ? -10.023 28.828 2.219 1 92.69 199 LEU A N 1
ATOM 1416 C CA . LEU A 1 199 ? -9.898 28.125 0.948 1 92.69 199 LEU A CA 1
ATOM 1417 C C . LEU A 1 199 ? -11.172 27.344 0.634 1 92.69 199 LEU A C 1
ATOM 1419 O O . LEU A 1 199 ? -11.297 26.172 1.006 1 92.69 199 LEU A O 1
ATOM 1423 N N . PRO A 1 200 ? -12.117 27.938 -0.099 1 90.19 200 PRO A N 1
ATOM 1424 C CA . PRO A 1 200 ? -13.398 27.297 -0.405 1 90.19 200 PRO A CA 1
ATOM 1425 C C . PRO A 1 200 ? -13.289 26.281 -1.54 1 90.19 200 PRO A C 1
ATOM 1427 O O . PRO A 1 200 ? -12.492 26.453 -2.465 1 90.19 200 PRO A O 1
ATOM 1430 N N . GLN A 1 201 ? -13.977 25.219 -1.398 1 90.25 201 GLN A N 1
ATOM 1431 C CA . GLN A 1 201 ? -14.156 24.219 -2.447 1 90.25 201 GLN A CA 1
ATOM 1432 C C . GLN A 1 201 ? -15.625 23.844 -2.604 1 90.25 201 GLN A C 1
ATOM 1434 O O . GLN A 1 201 ? -16.391 23.906 -1.642 1 90.25 201 GLN A O 1
ATOM 1439 N N . ALA A 1 202 ? -16 23.453 -3.809 1 90.25 202 ALA A N 1
ATOM 1440 C CA . ALA A 1 202 ? -17.359 22.984 -4.02 1 90.25 202 ALA A CA 1
ATOM 1441 C C . ALA A 1 202 ? -17.625 21.703 -3.221 1 90.25 202 ALA A C 1
ATOM 1443 O O . ALA A 1 202 ? -16.812 20.781 -3.227 1 90.25 202 ALA A O 1
ATOM 1444 N N . LYS A 1 203 ? -18.719 21.75 -2.529 1 90.88 203 LYS A N 1
ATOM 1445 C CA . LYS A 1 203 ? -19.109 20.531 -1.811 1 90.88 203 LYS A CA 1
ATOM 1446 C C . LYS A 1 203 ? -19.547 19.438 -2.777 1 90.88 203 LYS A C 1
ATOM 1448 O O . LYS A 1 203 ? -20.234 19.703 -3.762 1 90.88 203 LYS A O 1
ATOM 1453 N N . VAL A 1 204 ? -19.047 18.266 -2.529 1 92 204 VAL A N 1
ATOM 1454 C CA . VAL A 1 204 ? -19.453 17.109 -3.324 1 92 204 VAL A CA 1
ATOM 1455 C C . VAL A 1 204 ? -20.406 16.234 -2.516 1 92 204 VAL A C 1
ATOM 1457 O O . VAL A 1 204 ? -20.078 15.812 -1.403 1 92 204 VAL A O 1
ATOM 1460 N N . GLU A 1 205 ? -21.562 16.016 -3.01 1 90.56 205 GLU A N 1
ATOM 1461 C CA . GLU A 1 205 ? -22.531 15.164 -2.334 1 90.56 205 GLU A CA 1
ATOM 1462 C C . GLU A 1 205 ? -22.25 13.688 -2.59 1 90.56 205 GLU A C 1
ATOM 1464 O O . GLU A 1 205 ? -22.672 13.141 -3.615 1 90.56 205 GLU A O 1
ATOM 1469 N N . THR A 1 206 ? -21.594 13.133 -1.681 1 91.25 206 THR A N 1
ATOM 1470 C CA . THR A 1 206 ? -21.281 11.711 -1.759 1 91.25 206 THR A CA 1
ATOM 1471 C C . THR A 1 206 ? -21.094 11.125 -0.364 1 91.25 206 THR A C 1
ATOM 1473 O O . THR A 1 206 ? -20.766 11.844 0.582 1 91.25 206 THR A O 1
ATOM 1476 N N . ALA A 1 207 ? -21.344 9.844 -0.26 1 90.75 207 ALA A N 1
ATOM 1477 C CA . ALA A 1 207 ? -21.109 9.125 0.991 1 90.75 207 ALA A CA 1
ATOM 1478 C C . ALA A 1 207 ? -19.703 8.523 1.018 1 90.75 207 ALA A C 1
ATOM 1480 O O . ALA A 1 207 ? -19.266 8 2.043 1 90.75 207 ALA A O 1
ATOM 1481 N N . ASN A 1 208 ? -19.016 8.648 -0.107 1 92.56 208 ASN A N 1
ATOM 1482 C CA . ASN A 1 208 ? -17.703 8.047 -0.266 1 92.56 208 ASN A CA 1
ATOM 1483 C C . ASN A 1 208 ? -16.594 8.977 0.227 1 92.56 208 ASN A C 1
ATOM 1485 O O . ASN A 1 208 ? -15.82 9.516 -0.573 1 92.56 208 ASN A O 1
ATOM 1489 N N . ASN A 1 209 ? -16.469 9.086 1.567 1 91.5 209 ASN A N 1
ATOM 1490 C CA . ASN A 1 209 ? -15.5 10.023 2.131 1 91.5 209 ASN A CA 1
ATOM 1491 C C . ASN A 1 209 ? -14.43 9.312 2.947 1 91.5 209 ASN A C 1
ATOM 1493 O O . ASN A 1 209 ? -13.688 9.953 3.693 1 91.5 209 ASN A O 1
ATOM 1497 N N . HIS A 1 210 ? -14.398 7.988 2.812 1 94 210 HIS A N 1
ATOM 1498 C CA . HIS A 1 210 ? -13.367 7.219 3.5 1 94 210 HIS A CA 1
ATOM 1499 C C . HIS A 1 210 ? -11.984 7.512 2.93 1 94 210 HIS A C 1
ATOM 1501 O O . HIS A 1 210 ? -11.781 7.441 1.717 1 94 210 HIS A O 1
ATOM 1507 N N . GLY A 1 211 ? -11.086 7.965 3.756 1 95.81 211 GLY A N 1
ATOM 1508 C CA . GLY A 1 211 ? -9.711 8.18 3.342 1 95.81 211 GLY A CA 1
ATOM 1509 C C . GLY A 1 211 ? -9.461 9.578 2.807 1 95.81 211 GLY A C 1
ATOM 1510 O O . GLY A 1 211 ? -8.398 9.844 2.232 1 95.81 211 GLY A O 1
ATOM 1511 N N . THR A 1 212 ? -10.391 10.547 3 1 95.81 212 THR A N 1
ATOM 1512 C CA . THR A 1 212 ? -10.242 11.898 2.488 1 95.81 212 THR A CA 1
ATOM 1513 C C . THR A 1 212 ? -9.016 12.578 3.086 1 95.81 212 THR A C 1
ATOM 1515 O O . THR A 1 212 ? -8.234 13.211 2.369 1 95.81 212 THR A O 1
ATOM 1518 N N . GLY A 1 213 ? -8.828 12.422 4.398 1 96.31 213 GLY A N 1
ATOM 1519 C CA . GLY A 1 213 ? -7.668 13.008 5.055 1 96.31 213 GLY A CA 1
ATOM 1520 C C . GLY A 1 213 ? -6.352 12.422 4.582 1 96.31 213 GLY A C 1
ATOM 1521 O O . GLY A 1 213 ? -5.395 13.148 4.32 1 96.31 213 GLY A O 1
ATOM 1522 N N . CYS A 1 214 ? -6.32 11.086 4.461 1 98.25 214 CYS A N 1
ATOM 1523 C CA . CYS A 1 214 ? -5.129 10.398 3.971 1 98.25 214 CYS A CA 1
ATOM 1524 C C . CYS A 1 214 ? -4.781 10.852 2.557 1 98.25 214 CYS A C 1
ATOM 1526 O O . CYS A 1 214 ? -3.621 11.141 2.26 1 98.25 214 CYS A O 1
ATOM 1528 N N . THR A 1 215 ? -5.762 10.961 1.71 1 98.5 215 THR A N 1
ATOM 1529 C CA . THR A 1 215 ? -5.578 11.352 0.318 1 98.5 215 THR A CA 1
ATOM 1530 C C . THR A 1 215 ? -5.074 12.789 0.226 1 98.5 215 THR A C 1
ATOM 1532 O O . THR A 1 215 ? -4.121 13.078 -0.503 1 98.5 215 THR A O 1
ATOM 1535 N N . LEU A 1 216 ? -5.656 13.672 0.999 1 98.38 216 LEU A N 1
ATOM 1536 C CA . LEU A 1 216 ? -5.281 15.078 0.97 1 98.38 216 LEU A CA 1
ATOM 1537 C C . LEU A 1 216 ? -3.838 15.266 1.434 1 98.38 216 LEU A C 1
ATOM 1539 O O . LEU A 1 216 ? -3.049 15.938 0.765 1 98.38 216 LEU A O 1
ATOM 1543 N N . SER A 1 217 ? -3.518 14.688 2.564 1 98.88 217 SER A N 1
ATOM 1544 C CA . SER A 1 217 ? -2.178 14.867 3.113 1 98.88 217 SER A CA 1
ATOM 1545 C C . SER A 1 217 ? -1.121 14.242 2.209 1 98.88 217 SER A C 1
ATOM 1547 O O . SER A 1 217 ? -0.035 14.797 2.037 1 98.88 217 SER A O 1
ATOM 1549 N N . ALA A 1 218 ? -1.44 13.094 1.608 1 98.94 218 ALA A N 1
ATOM 1550 C CA . ALA A 1 218 ? -0.515 12.461 0.672 1 98.94 218 ALA A CA 1
ATOM 1551 C C . ALA A 1 218 ? -0.324 13.32 -0.575 1 98.94 218 ALA A C 1
ATOM 1553 O O . ALA A 1 218 ? 0.791 13.445 -1.086 1 98.94 218 ALA A O 1
ATOM 1554 N N . ALA A 1 219 ? -1.402 13.898 -1.055 1 98.94 219 ALA A N 1
ATOM 1555 C CA . ALA A 1 219 ? -1.336 14.773 -2.225 1 98.94 219 ALA A CA 1
ATOM 1556 C C . ALA A 1 219 ? -0.483 16 -1.942 1 98.94 219 ALA A C 1
ATOM 1558 O O . ALA A 1 219 ? 0.341 16.406 -2.77 1 98.94 219 ALA A O 1
ATOM 1559 N N . ILE A 1 220 ? -0.664 16.609 -0.782 1 98.94 220 ILE A N 1
ATOM 1560 C CA . ILE A 1 220 ? 0.111 17.781 -0.413 1 98.94 220 ILE A CA 1
ATOM 1561 C C . ILE A 1 220 ? 1.591 17.422 -0.315 1 98.94 220 ILE A C 1
ATOM 1563 O O . ILE A 1 220 ? 2.447 18.125 -0.852 1 98.94 220 ILE A O 1
ATOM 1567 N N . ALA A 1 221 ? 1.888 16.297 0.362 1 98.94 221 ALA A N 1
ATOM 1568 C CA . ALA A 1 221 ? 3.273 15.859 0.482 1 98.94 221 ALA A CA 1
ATOM 1569 C C . ALA A 1 221 ? 3.9 15.641 -0.892 1 98.94 221 ALA A C 1
ATOM 1571 O O . ALA A 1 221 ? 5.062 15.992 -1.114 1 98.94 221 ALA A O 1
ATOM 1572 N N . THR A 1 222 ? 3.119 15.07 -1.804 1 98.88 222 THR A N 1
ATOM 1573 C CA . THR A 1 222 ? 3.629 14.836 -3.15 1 98.88 222 THR A CA 1
ATOM 1574 C C . THR A 1 222 ? 3.936 16.156 -3.85 1 98.88 222 THR A C 1
ATOM 1576 O O . THR A 1 222 ? 4.977 16.297 -4.5 1 98.88 222 THR A O 1
ATOM 1579 N N . GLY A 1 223 ? 3.059 17.125 -3.721 1 98.81 223 GLY A N 1
ATOM 1580 C CA . GLY A 1 223 ? 3.309 18.453 -4.277 1 98.81 223 GLY A CA 1
ATOM 1581 C C . GLY A 1 223 ? 4.562 19.109 -3.721 1 98.81 223 GLY A C 1
ATOM 1582 O O . GLY A 1 223 ? 5.371 19.656 -4.473 1 98.81 223 GLY A O 1
ATOM 1583 N N . LEU A 1 224 ? 4.723 19.031 -2.404 1 98.88 224 LEU A N 1
ATOM 1584 C CA . LEU A 1 224 ? 5.914 19.578 -1.767 1 98.88 224 LEU A CA 1
ATOM 1585 C C . LEU A 1 224 ? 7.172 18.875 -2.27 1 98.88 224 LEU A C 1
ATOM 1587 O O . LEU A 1 224 ? 8.188 19.531 -2.525 1 98.88 224 LEU A O 1
ATOM 1591 N N . GLY A 1 225 ? 7.059 17.594 -2.404 1 98.69 225 GLY A N 1
ATOM 1592 C CA . GLY A 1 225 ? 8.18 16.812 -2.918 1 98.69 225 GLY A CA 1
ATOM 1593 C C . GLY A 1 225 ? 8.578 17.219 -4.328 1 98.69 225 GLY A C 1
ATOM 1594 O O . GLY A 1 225 ? 9.734 17.047 -4.723 1 98.69 225 GLY A O 1
ATOM 1595 N N . LYS A 1 226 ? 7.645 17.703 -5.07 1 98.12 226 LYS A N 1
ATOM 1596 C CA . LYS A 1 226 ? 7.898 18.172 -6.43 1 98.12 226 LYS A CA 1
ATOM 1597 C C . LYS A 1 226 ? 8.477 19.578 -6.426 1 98.12 226 LYS A C 1
ATOM 1599 O O . LYS A 1 226 ? 8.766 20.141 -7.484 1 98.12 226 LYS A O 1
ATOM 1604 N N . GLY A 1 227 ? 8.555 20.141 -5.277 1 98.12 227 GLY A N 1
ATOM 1605 C CA . GLY A 1 227 ? 9.148 21.453 -5.156 1 98.12 227 GLY A CA 1
ATOM 1606 C C . GLY A 1 227 ? 8.125 22.578 -5.207 1 98.12 227 GLY A C 1
ATOM 1607 O O . GLY A 1 227 ? 8.492 23.75 -5.277 1 98.12 227 GLY A O 1
ATOM 1608 N N . LEU A 1 228 ? 6.902 22.328 -5.113 1 98.56 228 LEU A N 1
ATOM 1609 C CA . LEU A 1 228 ? 5.875 23.359 -5.141 1 98.56 228 LEU A CA 1
ATOM 1610 C C . LEU A 1 228 ? 5.863 24.156 -3.832 1 98.56 228 LEU A C 1
ATOM 1612 O O . LEU A 1 228 ? 6.051 23.578 -2.756 1 98.56 228 LEU A O 1
ATOM 1616 N N . PRO A 1 229 ? 5.551 25.453 -3.939 1 98.44 229 PRO A N 1
ATOM 1617 C CA . PRO A 1 229 ? 5.289 26.188 -2.701 1 98.44 229 PRO A CA 1
ATOM 1618 C C . PRO A 1 229 ? 4.098 25.641 -1.924 1 98.44 229 PRO A C 1
ATOM 1620 O O . PRO A 1 229 ? 3.158 25.109 -2.523 1 98.44 229 PRO A O 1
ATOM 1623 N N . LEU A 1 230 ? 4.105 25.844 -0.655 1 98.31 230 LEU A N 1
ATOM 1624 C CA . LEU A 1 230 ? 3.125 25.25 0.239 1 98.31 230 LEU A CA 1
ATOM 1625 C C . LEU A 1 230 ? 1.705 25.594 -0.197 1 98.31 230 LEU A C 1
ATOM 1627 O O . LEU A 1 230 ? 0.856 24.703 -0.316 1 98.31 230 LEU A O 1
ATOM 1631 N N . ARG A 1 231 ? 1.43 26.844 -0.511 1 97.5 231 ARG A N 1
ATOM 1632 C CA . ARG A 1 231 ? 0.087 27.281 -0.881 1 97.5 231 ARG A CA 1
ATOM 1633 C C . ARG A 1 231 ? -0.375 26.609 -2.166 1 97.5 231 ARG A C 1
ATOM 1635 O O . ARG A 1 231 ? -1.536 26.203 -2.281 1 97.5 231 ARG A O 1
ATOM 1642 N N . VAL A 1 232 ? 0.526 26.453 -3.072 1 98.38 232 VAL A N 1
ATOM 1643 C CA . VAL A 1 232 ? 0.215 25.828 -4.352 1 98.38 232 VAL A CA 1
ATOM 1644 C C . VAL A 1 232 ? -0.023 24.328 -4.148 1 98.38 232 VAL A C 1
ATOM 1646 O O . VAL A 1 232 ? -0.963 23.766 -4.707 1 98.38 232 VAL A O 1
ATOM 1649 N N . ALA A 1 233 ? 0.844 23.703 -3.307 1 98.75 233 ALA A N 1
ATOM 1650 C CA . ALA A 1 233 ? 0.689 22.281 -3.006 1 98.75 233 ALA A CA 1
ATOM 1651 C C . ALA A 1 233 ? -0.671 22 -2.373 1 98.75 233 ALA A C 1
ATOM 1653 O O . ALA A 1 233 ? -1.338 21.031 -2.727 1 98.75 233 ALA A O 1
ATOM 1654 N N . VAL A 1 234 ? -1.1 22.859 -1.507 1 98.56 234 VAL A N 1
ATOM 1655 C CA . VAL A 1 234 ? -2.373 22.688 -0.813 1 98.56 234 VAL A CA 1
ATOM 1656 C C . VAL A 1 234 ? -3.525 22.844 -1.806 1 98.56 234 VAL A C 1
ATOM 1658 O O . VAL A 1 234 ? -4.422 22 -1.851 1 98.56 234 VAL A O 1
ATOM 1661 N N . THR A 1 235 ? -3.502 23.875 -2.641 1 97.81 235 THR A N 1
ATOM 1662 C CA . THR A 1 235 ? -4.582 24.141 -3.582 1 97.81 235 THR A CA 1
ATOM 1663 C C . THR A 1 235 ? -4.707 23.016 -4.602 1 97.81 235 THR A C 1
ATOM 1665 O O . THR A 1 235 ? -5.809 22.547 -4.891 1 97.81 235 THR A O 1
ATOM 1668 N N . LYS A 1 236 ? -3.615 22.562 -5.105 1 98.25 236 LYS A N 1
ATOM 1669 C CA . LYS A 1 236 ? -3.625 21.484 -6.074 1 98.25 236 LYS A CA 1
ATOM 1670 C C . LYS A 1 236 ? -4.137 20.188 -5.441 1 98.25 236 LYS A C 1
ATOM 1672 O O . LYS A 1 236 ? -4.848 19.406 -6.086 1 98.25 236 LYS A O 1
ATOM 1677 N N . ALA A 1 237 ? -3.73 19.969 -4.199 1 98.56 237 ALA A N 1
ATOM 1678 C CA . ALA A 1 237 ? -4.203 18.781 -3.48 1 98.56 237 ALA A CA 1
ATOM 1679 C C . ALA A 1 237 ? -5.715 18.828 -3.273 1 98.56 237 ALA A C 1
ATOM 1681 O O . ALA A 1 237 ? -6.398 17.812 -3.406 1 98.56 237 ALA A O 1
ATOM 1682 N N . GLN A 1 238 ? -6.215 19.984 -2.947 1 97 238 GLN A N 1
ATOM 1683 C CA . GLN A 1 238 ? -7.656 20.156 -2.785 1 97 238 GLN A CA 1
ATOM 1684 C C . GLN A 1 238 ? -8.391 19.906 -4.094 1 97 238 GLN A C 1
ATOM 1686 O O . GLN A 1 238 ? -9.461 19.281 -4.098 1 97 238 GLN A O 1
ATOM 1691 N N . GLU A 1 239 ? -7.852 20.391 -5.176 1 97.44 239 GLU A N 1
ATOM 1692 C CA . GLU A 1 239 ? -8.445 20.156 -6.492 1 97.44 239 GLU A CA 1
ATOM 1693 C C . GLU A 1 239 ? -8.469 18.672 -6.824 1 97.44 239 GLU A C 1
ATOM 1695 O O . GLU A 1 239 ? -9.461 18.172 -7.344 1 97.44 239 GLU A O 1
ATOM 1700 N N . PHE A 1 240 ? -7.379 18.016 -6.535 1 97.88 240 PHE A N 1
ATOM 1701 C CA . PHE A 1 240 ? -7.305 16.578 -6.773 1 97.88 240 PHE A CA 1
ATOM 1702 C C . PHE A 1 240 ? -8.344 15.844 -5.941 1 97.88 240 PHE A C 1
ATOM 1704 O O . PHE A 1 240 ? -9.047 14.977 -6.453 1 97.88 240 PHE A O 1
ATOM 1711 N N . LEU A 1 241 ? -8.375 16.172 -4.645 1 97.31 241 LEU A N 1
ATOM 1712 C CA . LEU A 1 241 ? -9.32 15.508 -3.756 1 97.31 241 LEU A CA 1
ATOM 1713 C C . LEU A 1 241 ? -10.758 15.742 -4.219 1 97.31 241 LEU A C 1
ATOM 1715 O O . LEU A 1 241 ? -11.578 14.82 -4.195 1 97.31 241 LEU A O 1
ATOM 1719 N N . ASN A 1 242 ? -11.055 16.953 -4.613 1 95.88 242 ASN A N 1
ATOM 1720 C CA . ASN A 1 242 ? -12.391 17.25 -5.109 1 95.88 242 ASN A CA 1
ATOM 1721 C C . ASN A 1 242 ? -12.742 16.406 -6.324 1 95.88 242 ASN A C 1
ATOM 1723 O O . ASN A 1 242 ? -13.844 15.852 -6.398 1 95.88 242 ASN A O 1
ATOM 1727 N N . LEU A 1 243 ? -11.844 16.266 -7.227 1 96.81 243 LEU A N 1
ATOM 1728 C CA . LEU A 1 243 ? -12.047 15.422 -8.391 1 96.81 243 LEU A CA 1
ATOM 1729 C C . LEU A 1 243 ? -12.258 13.969 -7.977 1 96.81 243 LEU A C 1
ATOM 1731 O O . LEU A 1 243 ? -13.148 13.297 -8.492 1 96.81 243 LEU A O 1
ATOM 1735 N N . ALA A 1 244 ? -11.422 13.516 -7.066 1 97.06 244 ALA A N 1
ATOM 1736 C CA . ALA A 1 244 ? -11.5 12.141 -6.586 1 97.06 244 ALA A CA 1
ATOM 1737 C C . ALA A 1 244 ? -12.852 11.867 -5.934 1 97.06 244 ALA A C 1
ATOM 1739 O O . ALA A 1 244 ? -13.391 10.766 -6.047 1 97.06 244 ALA A O 1
ATOM 1740 N N . LEU A 1 245 ? -13.367 12.859 -5.238 1 96.06 245 LEU A N 1
ATOM 1741 C CA . LEU A 1 245 ? -14.68 12.734 -4.609 1 96.06 245 LEU A CA 1
ATOM 1742 C C . LEU A 1 245 ? -15.789 12.711 -5.66 1 96.06 245 LEU A C 1
ATOM 1744 O O . LEU A 1 245 ? -16.703 11.883 -5.59 1 96.06 245 LEU A O 1
ATOM 1748 N N . ARG A 1 246 ? -15.734 13.555 -6.645 1 95.31 246 ARG A N 1
ATOM 1749 C CA . ARG A 1 246 ? -16.75 13.648 -7.688 1 95.31 246 ARG A CA 1
ATOM 1750 C C . ARG A 1 246 ? -16.828 12.359 -8.5 1 95.31 246 ARG A C 1
ATOM 1752 O O . ARG A 1 246 ? -17.891 11.984 -8.984 1 95.31 246 ARG A O 1
ATOM 1759 N N . LYS A 1 247 ? -15.727 11.711 -8.586 1 95.5 247 LYS A N 1
ATOM 1760 C CA . LYS A 1 247 ? -15.664 10.5 -9.406 1 95.5 247 LYS A CA 1
ATOM 1761 C C . LYS A 1 247 ? -15.648 9.25 -8.539 1 95.5 247 LYS A C 1
ATOM 1763 O O . LYS A 1 247 ? -15.305 8.164 -9.008 1 95.5 247 LYS A O 1
ATOM 1768 N N . SER A 1 248 ? -15.953 9.438 -7.273 1 94.75 248 SER A N 1
ATOM 1769 C CA . SER A 1 248 ? -15.898 8.312 -6.344 1 94.75 248 SER A CA 1
ATOM 1770 C C . SER A 1 248 ? -16.953 7.266 -6.68 1 94.75 248 SER A C 1
ATOM 1772 O O . SER A 1 248 ? -17.875 7.531 -7.441 1 94.75 248 SER A O 1
ATOM 1774 N N . TYR A 1 249 ? -16.75 6.031 -6.23 1 92.62 249 TYR A N 1
ATOM 1775 C CA . TYR A 1 249 ? -17.641 4.883 -6.336 1 92.62 249 TYR A CA 1
ATOM 1776 C C . TYR A 1 249 ? -17.562 4.012 -5.09 1 92.62 249 TYR A C 1
ATOM 1778 O O . TYR A 1 249 ? -16.688 4.207 -4.242 1 92.62 249 TYR A O 1
ATOM 1786 N N . SER A 1 250 ? -18.516 3.107 -4.941 1 94 250 SER A N 1
ATOM 1787 C CA . SER A 1 250 ? -18.531 2.213 -3.789 1 94 250 SER A CA 1
ATOM 1788 C C . SER A 1 250 ? -18.078 0.809 -4.168 1 94 250 SER A C 1
ATOM 1790 O O . SER A 1 250 ? -18.859 0.017 -4.703 1 94 250 SER A O 1
ATOM 1792 N N . PRO A 1 251 ? -16.828 0.504 -3.787 1 95 251 PRO A N 1
ATOM 1793 C CA . PRO A 1 251 ? -16.328 -0.826 -4.152 1 95 251 PRO A CA 1
ATOM 1794 C C . PRO A 1 251 ? -16.922 -1.935 -3.289 1 95 251 PRO A C 1
ATOM 1796 O O . PRO A 1 251 ? -16.797 -3.117 -3.613 1 95 251 PRO A O 1
ATOM 1799 N N . GLY A 1 252 ? -17.516 -1.585 -2.188 1 96.38 252 GLY A N 1
ATOM 1800 C CA . GLY A 1 252 ? -18.078 -2.557 -1.263 1 96.38 252 GLY A CA 1
ATOM 1801 C C . GLY A 1 252 ? -19.141 -1.973 -0.358 1 96.38 252 GLY A C 1
ATOM 1802 O O . GLY A 1 252 ? -19.797 -0.988 -0.714 1 96.38 252 GLY A O 1
ATOM 1803 N N . LYS A 1 253 ? -19.422 -2.619 0.709 1 96.69 253 LYS A N 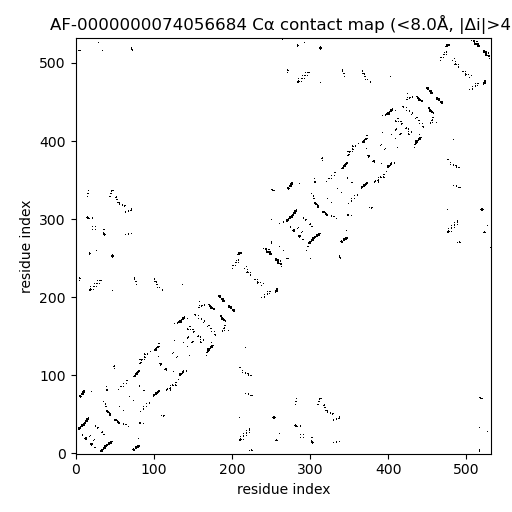1
ATOM 1804 C CA . LYS A 1 253 ? -20.438 -2.203 1.672 1 96.69 253 LYS A CA 1
ATOM 1805 C C . LYS A 1 253 ? -19.953 -1.027 2.514 1 96.69 253 LYS A C 1
ATOM 1807 O O . LYS A 1 253 ? -18.75 -0.877 2.742 1 96.69 253 LYS A O 1
ATOM 1812 N N . GLY A 1 254 ? -20.844 -0.189 2.902 1 95 254 GLY A N 1
ATOM 1813 C CA . GLY A 1 254 ? -20.516 0.906 3.797 1 95 254 GLY A CA 1
ATOM 1814 C C . GLY A 1 254 ? -19.938 2.113 3.076 1 95 254 GLY A C 1
ATOM 1815 O O . GLY A 1 254 ? -20.156 2.285 1.875 1 95 254 GLY A O 1
ATOM 1816 N N . CYS A 1 255 ? -19.203 2.959 3.857 1 92 255 CYS A N 1
ATOM 1817 C CA . CYS A 1 255 ? -18.625 4.18 3.301 1 92 255 CYS A CA 1
ATOM 1818 C C . CYS A 1 255 ? -17.5 3.861 2.324 1 92 255 CYS A C 1
ATOM 1820 O O . CYS A 1 255 ? -16.531 3.195 2.686 1 92 255 CYS A O 1
ATOM 1822 N N . GLY A 1 256 ? -17.656 4.344 1.121 1 93.44 256 GLY A N 1
ATOM 1823 C CA . GLY A 1 256 ? -16.641 4.102 0.111 1 93.44 256 GLY A CA 1
ATOM 1824 C C . GLY A 1 256 ? -15.523 5.125 0.133 1 93.44 256 GLY A C 1
ATOM 1825 O O . GLY A 1 256 ? -15.656 6.188 0.742 1 93.44 256 GLY A O 1
ATOM 1826 N N . PRO A 1 257 ? -14.43 4.703 -0.541 1 94.88 257 PRO A N 1
ATOM 1827 C CA . PRO A 1 257 ? -13.297 5.629 -0.648 1 94.88 257 PRO A CA 1
ATOM 1828 C C . PRO A 1 257 ? -13.5 6.691 -1.725 1 94.88 257 PRO A C 1
ATOM 1830 O O . PRO A 1 257 ? -14.461 6.617 -2.492 1 94.88 257 PRO A O 1
ATOM 1833 N N . VAL A 1 258 ? -12.562 7.68 -1.693 1 95.38 258 VAL A N 1
ATOM 1834 C CA . VAL A 1 258 ? -12.43 8.539 -2.863 1 95.38 258 VAL A CA 1
ATOM 1835 C C . VAL A 1 258 ? -11.859 7.738 -4.031 1 95.38 258 VAL A C 1
ATOM 1837 O O . VAL A 1 258 ? -11.391 6.613 -3.85 1 95.38 258 VAL A O 1
ATOM 1840 N N . ASN A 1 259 ? -11.992 8.289 -5.258 1 97 259 ASN A N 1
ATOM 1841 C CA . ASN A 1 259 ? -11.383 7.66 -6.426 1 97 259 ASN A CA 1
ATOM 1842 C C . ASN A 1 259 ? -9.945 8.117 -6.621 1 97 259 ASN A C 1
ATOM 1844 O O . ASN A 1 259 ? -9.688 9.125 -7.277 1 97 259 ASN A O 1
ATOM 1848 N N . HIS A 1 260 ? -9 7.332 -6.113 1 96.94 260 HIS A N 1
ATOM 1849 C CA . HIS A 1 260 ? -7.59 7.699 -6.176 1 96.94 260 HIS A CA 1
ATOM 1850 C C . HIS A 1 260 ? -7.098 7.746 -7.617 1 96.94 260 HIS A C 1
ATOM 1852 O O . HIS A 1 260 ? -6.09 8.391 -7.91 1 96.94 260 HIS A O 1
ATOM 1858 N N . ALA A 1 261 ? -7.789 7.062 -8.57 1 95.38 261 ALA A N 1
ATOM 1859 C CA . ALA A 1 261 ? -7.367 6.977 -9.961 1 95.38 261 ALA A CA 1
ATOM 1860 C C . ALA A 1 261 ? -8.094 8.016 -10.82 1 95.38 261 ALA A C 1
ATOM 1862 O O . ALA A 1 261 ? -8.039 7.957 -12.047 1 95.38 261 ALA A O 1
ATOM 1863 N N . ALA A 1 262 ? -8.75 8.961 -10.203 1 93.81 262 ALA A N 1
ATOM 1864 C CA . ALA A 1 262 ? -9.672 9.875 -10.883 1 93.81 262 ALA A CA 1
ATOM 1865 C C . ALA A 1 262 ? -8.953 10.656 -11.977 1 93.81 262 ALA A C 1
ATOM 1867 O O . ALA A 1 262 ? -9.555 11 -13 1 93.81 262 ALA A O 1
ATOM 1868 N N . ALA A 1 263 ? -7.691 10.914 -11.789 1 90.56 263 ALA A N 1
ATOM 1869 C CA . ALA A 1 263 ? -6.961 11.758 -12.734 1 90.56 263 ALA A CA 1
ATOM 1870 C C . ALA A 1 263 ? -6.23 10.914 -13.773 1 90.56 263 ALA A C 1
ATOM 1872 O O . ALA A 1 263 ? -5.488 11.445 -14.602 1 90.56 263 ALA A O 1
ATOM 1873 N N . LEU A 1 264 ? -6.398 9.586 -13.688 1 89.5 264 LEU A N 1
ATOM 1874 C CA . LEU A 1 264 ? -5.676 8.672 -14.57 1 89.5 264 LEU A CA 1
ATOM 1875 C C . LEU A 1 264 ? -6.582 8.148 -15.68 1 89.5 264 LEU A C 1
ATOM 1877 O O . LEU A 1 264 ? -7.805 8.117 -15.523 1 89.5 264 LEU A O 1
ATOM 1881 N N . ASN A 1 265 ? -5.906 7.906 -16.828 1 81.62 265 ASN A N 1
ATOM 1882 C CA . ASN A 1 265 ? -6.59 7.176 -17.891 1 81.62 265 ASN A CA 1
ATOM 1883 C C . ASN A 1 265 ? -6.336 5.676 -17.797 1 81.62 265 ASN A C 1
ATOM 1885 O O . ASN A 1 265 ? -5.348 5.172 -18.328 1 81.62 265 ASN A O 1
ATOM 1889 N N . VAL A 1 266 ? -7.176 5.086 -17.078 1 75.75 266 VAL A N 1
ATOM 1890 C CA . VAL A 1 266 ? -6.941 3.66 -16.875 1 75.75 266 VAL A CA 1
ATOM 1891 C C . VAL A 1 266 ? -8.117 2.855 -17.438 1 75.75 266 VAL A C 1
ATOM 1893 O O . VAL A 1 266 ? -9.242 3.354 -17.5 1 75.75 266 VAL A O 1
ATOM 1896 N N . MET B 1 1 ? -18.422 5.324 -15.992 1 52.22 1 MET B N 1
ATOM 1897 C CA . MET B 1 1 ? -17.344 4.34 -16.094 1 52.22 1 MET B CA 1
ATOM 1898 C C . MET B 1 1 ? -17.578 3.168 -15.148 1 52.22 1 MET B C 1
ATOM 1900 O O . MET B 1 1 ? -18.141 3.348 -14.062 1 52.22 1 MET B O 1
ATOM 1904 N N . PRO B 1 2 ? -17.438 1.978 -15.617 1 67.06 2 PRO B N 1
ATOM 1905 C CA . PRO B 1 2 ? -17.719 0.836 -14.75 1 67.06 2 PRO B CA 1
ATOM 1906 C C . PRO B 1 2 ? -16.844 0.821 -13.492 1 67.06 2 PRO B C 1
ATOM 1908 O O . PRO B 1 2 ? -15.742 1.359 -13.5 1 67.06 2 PRO B O 1
ATOM 1911 N N . THR B 1 3 ? -17.375 0.377 -12.398 1 87.38 3 THR B N 1
ATOM 1912 C CA . THR B 1 3 ? -16.672 0.223 -11.133 1 87.38 3 THR B CA 1
ATOM 1913 C C . THR B 1 3 ? -15.484 -0.713 -11.289 1 87.38 3 THR B C 1
ATOM 1915 O O . THR B 1 3 ? -15.609 -1.802 -11.852 1 87.38 3 THR B O 1
ATOM 1918 N N . PRO B 1 4 ? -14.305 -0.261 -11 1 95.81 4 PRO B N 1
ATOM 1919 C CA . PRO B 1 4 ? -13.133 -1.127 -11.07 1 95.81 4 PRO B CA 1
ATOM 1920 C C . PRO B 1 4 ? -13.305 -2.426 -10.281 1 95.81 4 PRO B C 1
ATOM 1922 O O . PRO B 1 4 ? -13.945 -2.432 -9.227 1 95.81 4 PRO B O 1
ATOM 1925 N N . PRO B 1 5 ? -12.852 -3.555 -10.844 1 98.12 5 PRO B N 1
ATOM 1926 C CA . PRO B 1 5 ? -12.898 -4.793 -10.062 1 98.12 5 PRO B CA 1
ATOM 1927 C C . PRO B 1 5 ? -12.086 -4.707 -8.773 1 98.12 5 PRO B C 1
ATOM 1929 O O . PRO B 1 5 ? -11.008 -4.098 -8.758 1 98.12 5 PRO B O 1
ATOM 1932 N N . ASN B 1 6 ? -12.609 -5.336 -7.719 1 98.69 6 ASN B N 1
ATOM 1933 C CA . ASN B 1 6 ? -11.898 -5.43 -6.445 1 98.69 6 ASN B CA 1
ATOM 1934 C C . ASN B 1 6 ? -10.812 -6.5 -6.492 1 98.69 6 ASN B C 1
ATOM 1936 O O . ASN B 1 6 ? -11.109 -7.684 -6.664 1 98.69 6 ASN B O 1
ATOM 1940 N N . ILE B 1 7 ? -9.57 -6.082 -6.34 1 98.94 7 ILE B N 1
ATOM 1941 C CA . ILE B 1 7 ? -8.438 -7.004 -6.379 1 98.94 7 ILE B CA 1
ATOM 1942 C C . ILE B 1 7 ? -7.742 -7.027 -5.02 1 98.94 7 ILE B C 1
ATOM 1944 O O . ILE B 1 7 ? -7.352 -5.98 -4.5 1 98.94 7 ILE B O 1
ATOM 1948 N N . LEU B 1 8 ? -7.523 -8.219 -4.449 1 98.94 8 LEU B N 1
ATOM 1949 C CA . LEU B 1 8 ? -6.965 -8.367 -3.111 1 98.94 8 LEU B CA 1
ATOM 1950 C C . LEU B 1 8 ? -5.539 -8.906 -3.172 1 98.94 8 LEU B C 1
ATOM 1952 O O . LEU B 1 8 ? -5.273 -9.898 -3.861 1 98.94 8 LEU B O 1
ATOM 1956 N N . THR B 1 9 ? -4.652 -8.203 -2.566 1 98.94 9 THR B N 1
ATOM 1957 C CA . THR B 1 9 ? -3.312 -8.734 -2.361 1 98.94 9 THR B CA 1
ATOM 1958 C C . THR B 1 9 ? -3.123 -9.188 -0.914 1 98.94 9 THR B C 1
ATOM 1960 O O . THR B 1 9 ? -3.471 -8.453 0.016 1 98.94 9 THR B O 1
ATOM 1963 N N . ILE B 1 10 ? -2.723 -10.406 -0.708 1 98.94 10 ILE B N 1
ATOM 1964 C CA . ILE B 1 10 ? -2.346 -11 0.569 1 98.94 10 ILE B CA 1
ATOM 1965 C C . ILE B 1 10 ? -0.839 -11.25 0.598 1 98.94 10 ILE B C 1
ATOM 1967 O O . ILE B 1 10 ? -0.359 -12.25 0.071 1 98.94 10 ILE B O 1
ATOM 1971 N N . ALA B 1 11 ? -0.105 -10.336 1.184 1 98.81 11 ALA B N 1
ATOM 1972 C CA . ALA B 1 11 ? 1.346 -10.375 1.017 1 98.81 11 ALA B CA 1
ATOM 1973 C C . ALA B 1 11 ? 2.045 -9.555 2.096 1 98.81 11 ALA B C 1
ATOM 1975 O O . ALA B 1 11 ? 1.39 -8.938 2.939 1 98.81 11 ALA B O 1
ATOM 1976 N N . GLY B 1 12 ? 3.357 -9.656 2.145 1 98.62 12 GLY B N 1
ATOM 1977 C CA . GLY B 1 12 ? 4.164 -8.82 3.014 1 98.62 12 GLY B CA 1
ATOM 1978 C C . GLY B 1 12 ? 4.285 -7.387 2.516 1 98.62 12 GLY B C 1
ATOM 1979 O O . GLY B 1 12 ? 3.896 -7.082 1.387 1 98.62 12 GLY B O 1
ATOM 1980 N N . SER B 1 13 ? 4.801 -6.559 3.426 1 98.75 13 SER B N 1
ATOM 1981 C CA . SER B 1 13 ? 5.039 -5.152 3.121 1 98.75 13 SER B CA 1
ATOM 1982 C C . SER B 1 13 ? 6.523 -4.879 2.904 1 98.75 13 SER B C 1
ATOM 1984 O O . SER B 1 13 ? 7.367 -5.332 3.684 1 98.75 13 SER B O 1
ATOM 1986 N N . ASP B 1 14 ? 6.809 -4.219 1.82 1 98.44 14 ASP B N 1
ATOM 1987 C CA . ASP B 1 14 ? 8.141 -3.691 1.525 1 98.44 14 ASP B CA 1
ATOM 1988 C C . ASP B 1 14 ? 8.211 -2.193 1.821 1 98.44 14 ASP B C 1
ATOM 1990 O O . ASP B 1 14 ? 7.695 -1.378 1.057 1 98.44 14 ASP B O 1
ATOM 1994 N N . SER B 1 15 ? 8.961 -1.839 2.848 1 98.81 15 SER B N 1
ATOM 1995 C CA . SER B 1 15 ? 9.016 -0.441 3.26 1 98.81 15 SER B CA 1
ATOM 1996 C C . SER B 1 15 ? 9.602 0.438 2.158 1 98.81 15 SER B C 1
ATOM 1998 O O . SER B 1 15 ? 9.281 1.625 2.07 1 98.81 15 SER B O 1
ATOM 2000 N N . GLY B 1 16 ? 10.391 -0.083 1.258 1 98.38 16 GLY B N 1
ATOM 2001 C CA . GLY B 1 16 ? 11.008 0.669 0.174 1 98.38 16 GLY B CA 1
ATOM 2002 C C . GLY B 1 16 ? 10.07 0.912 -0.991 1 98.38 16 GLY B C 1
ATOM 2003 O O . GLY B 1 16 ? 10.375 1.693 -1.893 1 98.38 16 GLY B O 1
ATOM 2004 N N . GLY B 1 17 ? 8.961 0.225 -1.015 1 98.44 17 GLY B N 1
ATOM 2005 C CA . GLY B 1 17 ? 7.895 0.529 -1.952 1 98.44 17 GLY B CA 1
ATOM 2006 C C . GLY B 1 17 ? 8.031 -0.204 -3.273 1 98.44 17 GLY B C 1
ATOM 2007 O O . GLY B 1 17 ? 7.18 -0.073 -4.152 1 98.44 17 GLY B O 1
ATOM 2008 N N . GLY B 1 18 ? 9.07 -1.002 -3.432 1 97.69 18 GLY B N 1
ATOM 2009 C CA . GLY B 1 18 ? 9.352 -1.603 -4.727 1 97.69 18 GLY B CA 1
ATOM 2010 C C . GLY B 1 18 ? 8.75 -2.986 -4.887 1 97.69 18 GLY B C 1
ATOM 2011 O O . GLY B 1 18 ? 8.625 -3.492 -6.004 1 97.69 18 GLY B O 1
ATOM 2012 N N . ALA B 1 19 ? 8.391 -3.646 -3.803 1 98 19 ALA B N 1
ATOM 2013 C CA . ALA B 1 19 ? 7.777 -4.977 -3.779 1 98 19 ALA B CA 1
ATOM 2014 C C . ALA B 1 19 ? 6.637 -5.039 -2.768 1 98 19 ALA B C 1
ATOM 2016 O O . ALA B 1 19 ? 6.074 -4.008 -2.393 1 98 19 ALA B O 1
ATOM 2017 N N . GLY B 1 20 ? 6.184 -6.207 -2.5 1 98.31 20 GLY B N 1
ATOM 2018 C CA . GLY B 1 20 ? 5.16 -6.371 -1.483 1 98.31 20 GLY B CA 1
ATOM 2019 C C . GLY B 1 20 ? 3.826 -5.762 -1.877 1 98.31 20 GLY B C 1
ATOM 2020 O O . GLY B 1 20 ? 3.547 -5.578 -3.064 1 98.31 20 GLY B O 1
ATOM 2021 N N . ILE B 1 21 ? 3.016 -5.441 -0.836 1 98.88 21 ILE B N 1
ATOM 2022 C CA . ILE B 1 21 ? 1.682 -4.902 -1.082 1 98.88 21 ILE B CA 1
ATOM 2023 C C . ILE B 1 21 ? 1.792 -3.533 -1.748 1 98.88 21 ILE B C 1
ATOM 2025 O O . ILE B 1 21 ? 0.884 -3.111 -2.467 1 98.88 21 ILE B O 1
ATOM 2029 N N . GLN B 1 22 ? 2.969 -2.828 -1.52 1 98.81 22 GLN B N 1
ATOM 2030 C CA . GLN B 1 22 ? 3.162 -1.524 -2.145 1 98.81 22 GLN B CA 1
ATOM 2031 C C . GLN B 1 22 ? 3.199 -1.642 -3.666 1 98.81 22 GLN B C 1
ATOM 2033 O O . GLN B 1 22 ? 2.488 -0.92 -4.367 1 98.81 22 GLN B O 1
ATOM 2038 N N . ALA B 1 23 ? 3.982 -2.609 -4.152 1 98.62 23 ALA B N 1
ATOM 2039 C CA . ALA B 1 23 ? 4.043 -2.857 -5.59 1 98.62 23 ALA B CA 1
ATOM 2040 C C . ALA B 1 23 ? 2.703 -3.361 -6.117 1 98.62 23 ALA B C 1
ATOM 2042 O O . ALA B 1 23 ? 2.275 -2.979 -7.207 1 98.62 23 ALA B O 1
ATOM 2043 N N . ASP B 1 24 ? 2.092 -4.207 -5.352 1 98.88 24 ASP B N 1
ATOM 2044 C CA . ASP B 1 24 ? 0.814 -4.789 -5.754 1 98.88 24 ASP B CA 1
ATOM 2045 C C . ASP B 1 24 ? -0.247 -3.707 -5.938 1 98.88 24 ASP B C 1
ATOM 2047 O O . ASP B 1 24 ? -0.928 -3.668 -6.965 1 98.88 24 ASP B O 1
ATOM 2051 N N . LEU B 1 25 ? -0.356 -2.816 -4.949 1 9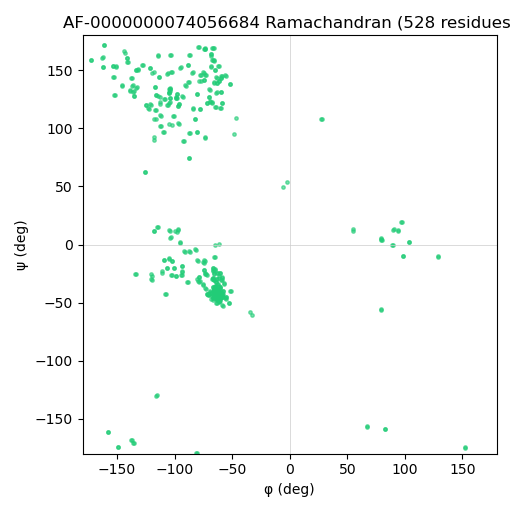8.88 25 LEU B N 1
ATOM 2052 C CA . LEU B 1 25 ? -1.375 -1.773 -4.977 1 98.88 25 LEU B CA 1
ATOM 2053 C C . LEU B 1 25 ? -1.145 -0.817 -6.141 1 98.88 25 LEU B C 1
ATOM 2055 O O . LEU B 1 25 ? -2.094 -0.421 -6.82 1 98.88 25 LEU B O 1
ATOM 2059 N N . LYS B 1 26 ? 0.086 -0.421 -6.363 1 98.56 26 LYS B N 1
ATOM 2060 C CA . LYS B 1 26 ? 0.42 0.448 -7.488 1 98.56 26 LYS B CA 1
ATOM 2061 C C . LYS B 1 26 ? 0.066 -0.214 -8.812 1 98.56 26 LYS B C 1
ATOM 2063 O O . LYS B 1 26 ? -0.525 0.42 -9.695 1 98.56 26 LYS B O 1
ATOM 2068 N N . THR B 1 27 ? 0.369 -1.505 -8.961 1 98.81 27 THR B N 1
ATOM 2069 C CA . THR B 1 27 ? 0.107 -2.25 -10.188 1 98.81 27 THR B CA 1
ATOM 2070 C C . THR B 1 27 ? -1.395 -2.389 -10.422 1 98.81 27 THR B C 1
ATOM 2072 O O . THR B 1 27 ? -1.876 -2.148 -11.531 1 98.81 27 THR B O 1
ATOM 2075 N N . ILE B 1 28 ? -2.125 -2.752 -9.367 1 98.81 28 ILE B N 1
ATOM 2076 C CA . ILE B 1 28 ? -3.568 -2.947 -9.469 1 98.81 28 ILE B CA 1
ATOM 2077 C C . ILE B 1 28 ? -4.23 -1.658 -9.945 1 98.81 28 ILE B C 1
ATOM 2079 O O . ILE B 1 28 ? -5.051 -1.68 -10.867 1 98.81 28 ILE B O 1
ATOM 2083 N N . MET B 1 29 ? -3.822 -0.51 -9.375 1 98.25 29 MET B N 1
ATOM 2084 C CA . MET B 1 29 ? -4.418 0.76 -9.781 1 98.25 29 MET B CA 1
ATOM 2085 C C . MET B 1 29 ? -4.02 1.115 -11.211 1 98.25 29 MET B C 1
ATOM 2087 O O . MET B 1 29 ? -4.855 1.572 -11.992 1 98.25 29 MET B O 1
ATOM 2091 N N . ALA B 1 30 ? -2.756 0.888 -11.547 1 97.94 30 ALA B N 1
ATOM 2092 C CA . ALA B 1 30 ? -2.27 1.207 -12.891 1 97.94 30 ALA B CA 1
ATOM 2093 C C . ALA B 1 30 ? -3.059 0.449 -13.953 1 97.94 30 ALA B C 1
ATOM 2095 O O . ALA B 1 30 ? -3.219 0.931 -15.078 1 97.94 30 ALA B O 1
ATOM 2096 N N . LEU B 1 31 ? -3.562 -0.694 -13.562 1 98.06 31 LEU B N 1
ATOM 2097 C CA . LEU B 1 31 ? -4.223 -1.552 -14.539 1 98.06 31 LEU B CA 1
ATOM 2098 C C . LEU B 1 31 ? -5.742 -1.479 -14.391 1 98.06 31 LEU B C 1
ATOM 2100 O O . LEU B 1 31 ? -6.465 -2.295 -14.961 1 98.06 31 LEU B O 1
ATOM 2104 N N . GLY B 1 32 ? -6.23 -0.625 -13.555 1 97.25 32 GLY B N 1
ATOM 2105 C CA . GLY B 1 32 ? -7.648 -0.295 -13.539 1 97.25 32 GLY B CA 1
ATOM 2106 C C . GLY B 1 32 ? -8.43 -1.063 -12.492 1 97.25 32 GLY B C 1
ATOM 2107 O O . GLY B 1 32 ? -9.648 -1.195 -12.602 1 97.25 32 GLY B O 1
ATOM 2108 N N . GLY B 1 33 ? -7.777 -1.599 -11.516 1 98.25 33 GLY B N 1
ATOM 2109 C CA . GLY B 1 33 ? -8.438 -2.266 -10.406 1 98.25 33 GLY B CA 1
ATOM 2110 C C . GLY B 1 33 ? -8.477 -1.43 -9.141 1 98.25 33 GLY B C 1
ATOM 2111 O O . GLY B 1 33 ? -7.773 -0.421 -9.031 1 98.25 33 GLY B O 1
ATOM 2112 N N . TYR B 1 34 ? -9.344 -1.798 -8.195 1 98.38 34 TYR B N 1
ATOM 2113 C CA . TYR B 1 34 ? -9.32 -1.299 -6.828 1 98.38 34 TYR B CA 1
ATOM 2114 C C . TYR B 1 34 ? -8.602 -2.273 -5.902 1 98.38 34 TYR B C 1
ATOM 2116 O O . TYR B 1 34 ? -9.039 -3.408 -5.719 1 98.38 34 TYR B O 1
ATOM 2124 N N . GLY B 1 35 ? -7.516 -1.797 -5.297 1 98.75 35 GLY B N 1
ATOM 2125 C CA . GLY B 1 35 ? -6.668 -2.695 -4.527 1 98.75 35 GLY B CA 1
ATOM 2126 C C . GLY B 1 35 ? -6.953 -2.66 -3.039 1 98.75 35 GLY B C 1
ATOM 2127 O O . GLY B 1 35 ? -7.023 -1.586 -2.441 1 98.75 35 GLY B O 1
ATOM 2128 N N . MET B 1 36 ? -7.133 -3.826 -2.445 1 98.81 36 MET B N 1
ATOM 2129 C CA . MET B 1 36 ? -7.164 -4.062 -1.005 1 98.81 36 MET B CA 1
ATOM 2130 C C . MET B 1 36 ? -5.984 -4.926 -0.569 1 98.81 36 MET B C 1
ATOM 2132 O O . MET B 1 36 ? -5.309 -5.527 -1.404 1 98.81 36 MET B O 1
ATOM 2136 N N . SER B 1 37 ? -5.727 -4.891 0.766 1 98.88 37 SER B N 1
ATOM 2137 C CA . SER B 1 37 ? -4.543 -5.652 1.141 1 98.88 37 SER B CA 1
ATOM 2138 C C . SER B 1 37 ? -4.707 -6.293 2.516 1 98.88 37 SER B C 1
ATOM 2140 O O . SER B 1 37 ? -5.305 -5.699 3.414 1 98.88 37 SER B O 1
ATOM 2142 N N . VAL B 1 38 ? -4.312 -7.48 2.613 1 98.94 38 VAL B N 1
ATOM 2143 C CA . VAL B 1 38 ? -4.051 -8.203 3.852 1 98.94 38 VAL B CA 1
ATOM 2144 C C . VAL B 1 38 ? -2.545 -8.359 4.047 1 98.94 38 VAL B C 1
ATOM 2146 O O . VAL B 1 38 ? -1.863 -8.961 3.213 1 98.94 38 VAL B O 1
ATOM 2149 N N . ILE B 1 39 ? -2.049 -7.828 5.121 1 98.94 39 ILE B N 1
ATOM 2150 C CA . ILE B 1 39 ? -0.602 -7.789 5.293 1 98.94 39 ILE B CA 1
ATOM 2151 C C . ILE B 1 39 ? -0.155 -8.945 6.18 1 98.94 39 ILE B C 1
ATOM 2153 O O . ILE B 1 39 ? -0.623 -9.086 7.312 1 98.94 39 ILE B O 1
ATOM 2157 N N . THR B 1 40 ? 0.769 -9.703 5.695 1 98.88 40 THR B N 1
ATOM 2158 C CA . THR B 1 40 ? 1.182 -10.938 6.359 1 98.88 40 THR B CA 1
ATOM 2159 C C . THR B 1 40 ? 2.449 -10.711 7.176 1 98.88 40 THR B C 1
ATOM 2161 O O . THR B 1 40 ? 2.719 -11.445 8.133 1 98.88 40 THR B O 1
ATOM 2164 N N . ALA B 1 41 ? 3.225 -9.766 6.77 1 98.69 41 ALA B N 1
ATOM 2165 C CA . ALA B 1 41 ? 4.457 -9.414 7.465 1 98.69 41 ALA B CA 1
ATOM 2166 C C . ALA B 1 41 ? 4.941 -8.023 7.043 1 98.69 41 ALA B C 1
ATOM 2168 O O . ALA B 1 41 ? 4.668 -7.578 5.93 1 98.69 41 ALA B O 1
ATOM 2169 N N . LEU B 1 42 ? 5.66 -7.398 7.977 1 98.81 42 LEU B N 1
ATOM 2170 C CA . LEU B 1 42 ? 6.344 -6.145 7.684 1 98.81 42 LEU B CA 1
ATOM 2171 C C . LEU B 1 42 ? 7.844 -6.367 7.512 1 98.81 42 LEU B C 1
ATOM 2173 O O . LEU B 1 42 ? 8.461 -7.098 8.297 1 98.81 42 LEU B O 1
ATOM 2177 N N . THR B 1 43 ? 8.383 -5.77 6.473 1 98.44 43 THR B N 1
ATOM 2178 C CA . THR B 1 43 ? 9.836 -5.785 6.352 1 98.44 43 THR B CA 1
ATOM 2179 C C . THR B 1 43 ? 10.398 -4.367 6.418 1 98.44 43 THR B C 1
ATOM 2181 O O . THR B 1 43 ? 9.797 -3.432 5.887 1 98.44 43 THR B O 1
ATOM 2184 N N . ALA B 1 44 ? 11.445 -4.227 7.18 1 98.62 44 ALA B N 1
ATOM 2185 C CA . ALA B 1 44 ? 12.336 -3.078 6.996 1 98.62 44 ALA B CA 1
ATOM 2186 C C . ALA B 1 44 ? 13.336 -3.33 5.871 1 98.62 44 ALA B C 1
ATOM 2188 O O . ALA B 1 44 ? 14.242 -4.148 6.012 1 98.62 44 ALA B O 1
ATOM 2189 N N . GLN B 1 45 ? 13.078 -2.615 4.77 1 97.38 45 GLN B N 1
ATOM 2190 C CA . GLN B 1 45 ? 13.844 -2.986 3.582 1 97.38 45 GLN B CA 1
ATOM 2191 C C . GLN B 1 45 ? 13.992 -1.802 2.633 1 97.38 45 GLN B C 1
ATOM 2193 O O . GLN B 1 45 ? 13.141 -0.912 2.602 1 97.38 45 GLN B O 1
ATOM 2198 N N . ASN B 1 46 ? 15.133 -1.705 1.973 1 96.81 46 ASN B N 1
ATOM 2199 C CA . ASN B 1 46 ? 15.438 -0.809 0.862 1 96.81 46 ASN B CA 1
ATOM 2200 C C . ASN B 1 46 ? 16.188 -1.535 -0.256 1 96.81 46 ASN B C 1
ATOM 2202 O O . ASN B 1 46 ? 16.156 -2.766 -0.329 1 96.81 46 ASN B O 1
ATOM 2206 N N . GLY B 1 47 ? 16.688 -0.791 -1.249 1 94.88 47 GLY B N 1
ATOM 2207 C CA . GLY B 1 47 ? 17.312 -1.42 -2.404 1 94.88 47 GLY B CA 1
ATOM 2208 C C . GLY B 1 47 ? 18.578 -2.186 -2.059 1 94.88 47 GLY B C 1
ATOM 2209 O O . GLY B 1 47 ? 19.078 -2.973 -2.867 1 94.88 47 GLY B O 1
ATOM 2210 N N . LEU B 1 48 ? 19.078 -2.037 -0.866 1 95.5 48 LEU B N 1
ATOM 2211 C CA . LEU B 1 48 ? 20.312 -2.699 -0.445 1 95.5 48 LEU B CA 1
ATOM 2212 C C . LEU B 1 48 ? 20.016 -4.027 0.243 1 95.5 48 LEU B C 1
ATOM 2214 O O . LEU B 1 48 ? 20.891 -4.887 0.357 1 95.5 48 LEU B O 1
ATOM 2218 N N . GLY B 1 49 ? 18.797 -4.137 0.771 1 95.44 49 GLY B N 1
ATOM 2219 C CA . GLY B 1 49 ? 18.453 -5.391 1.418 1 95.44 49 GLY B CA 1
ATOM 2220 C C . GLY B 1 49 ? 17.422 -5.23 2.514 1 95.44 49 GLY B C 1
ATOM 2221 O O . GLY B 1 49 ? 16.797 -4.172 2.639 1 95.44 49 GLY B O 1
ATOM 2222 N N . VAL B 1 50 ? 17.156 -6.379 3.209 1 96.5 50 VAL B N 1
ATOM 2223 C CA . VAL B 1 50 ? 16.203 -6.453 4.316 1 96.5 50 VAL B CA 1
ATOM 2224 C C . VAL B 1 50 ? 16.953 -6.379 5.645 1 96.5 50 VAL B C 1
ATOM 2226 O O . VAL B 1 50 ? 17.859 -7.172 5.898 1 96.5 50 VAL B O 1
ATOM 2229 N N . THR B 1 51 ? 16.531 -5.434 6.492 1 97.5 51 THR B N 1
ATOM 2230 C CA . THR B 1 51 ? 17.234 -5.266 7.766 1 97.5 51 THR B CA 1
ATOM 2231 C C . THR B 1 51 ? 16.406 -5.844 8.914 1 97.5 51 THR B C 1
ATOM 2233 O O . THR B 1 51 ? 16.906 -6.004 10.023 1 97.5 51 THR B O 1
ATOM 2236 N N . GLY B 1 52 ? 15.133 -6.156 8.625 1 98.06 52 GLY B N 1
ATOM 2237 C CA . GLY B 1 52 ? 14.289 -6.746 9.648 1 98.06 52 GLY B CA 1
ATOM 2238 C C . GLY B 1 52 ? 12.938 -7.195 9.125 1 98.06 52 GLY B C 1
ATOM 2239 O O . GLY B 1 52 ? 12.492 -6.738 8.078 1 98.06 52 GLY B O 1
ATOM 2240 N N . ILE B 1 53 ? 12.32 -8.141 9.898 1 98.12 53 ILE B N 1
ATOM 2241 C CA . ILE B 1 53 ? 10.992 -8.641 9.586 1 98.12 53 ILE B CA 1
ATOM 2242 C C . ILE B 1 53 ? 10.18 -8.789 10.867 1 98.12 53 ILE B C 1
ATOM 2244 O O . ILE B 1 53 ? 10.688 -9.273 11.883 1 98.12 53 ILE B O 1
ATOM 2248 N N . GLN B 1 54 ? 9.023 -8.328 10.875 1 98.56 54 GLN B N 1
ATOM 2249 C CA . GLN B 1 54 ? 8.07 -8.547 11.953 1 98.56 54 GLN B CA 1
ATOM 2250 C C . GLN B 1 54 ? 6.688 -8.891 11.406 1 98.56 54 GLN B C 1
ATOM 2252 O O . GLN B 1 54 ? 6.184 -8.219 10.5 1 98.56 54 GLN B O 1
ATOM 2257 N N . ALA B 1 55 ? 6.078 -9.945 11.938 1 98.44 55 ALA B N 1
ATOM 2258 C CA . ALA B 1 55 ? 4.773 -10.391 11.461 1 98.44 55 ALA B CA 1
ATOM 2259 C C . ALA B 1 55 ? 3.703 -10.211 12.531 1 98.44 55 ALA B C 1
ATOM 2261 O O . ALA B 1 55 ? 3.988 -10.328 13.727 1 98.44 55 ALA B O 1
ATOM 2262 N N . PRO B 1 56 ? 2.51 -9.867 12.086 1 98.62 56 PRO B N 1
ATOM 2263 C CA . PRO B 1 56 ? 1.398 -9.914 13.039 1 98.62 56 PRO B CA 1
ATOM 2264 C C . PRO B 1 56 ? 1.059 -11.336 13.477 1 98.62 56 PRO B C 1
ATOM 2266 O O . PRO B 1 56 ? 1.585 -12.305 12.922 1 98.62 56 PRO B O 1
ATOM 2269 N N . GLU B 1 57 ? 0.213 -11.367 14.5 1 98.69 57 GLU B N 1
ATOM 2270 C CA . GLU B 1 57 ? -0.308 -12.672 14.883 1 98.69 57 GLU B CA 1
ATOM 2271 C C . GLU B 1 57 ? -1.105 -13.305 13.75 1 98.69 57 GLU B C 1
ATOM 2273 O O . GLU B 1 57 ? -1.83 -12.617 13.031 1 98.69 57 GLU B O 1
ATOM 2278 N N . PRO B 1 58 ? -0.937 -14.648 13.594 1 98.75 58 PRO B N 1
ATOM 2279 C CA . PRO B 1 58 ? -1.673 -15.352 12.539 1 98.75 58 PRO B CA 1
ATOM 2280 C C . PRO B 1 58 ? -3.174 -15.07 12.578 1 98.75 58 PRO B C 1
ATOM 2282 O O . PRO B 1 58 ? -3.791 -14.859 11.531 1 98.75 58 PRO B O 1
ATOM 2285 N N . GLU B 1 59 ? -3.729 -15.008 13.766 1 98.75 59 GLU B N 1
ATOM 2286 C CA . GLU B 1 59 ? -5.164 -14.781 13.922 1 98.75 59 GLU B CA 1
ATOM 2287 C C . GLU B 1 59 ? -5.562 -13.398 13.422 1 98.75 59 GLU B C 1
ATOM 2289 O O . GLU B 1 59 ? -6.672 -13.203 12.922 1 98.75 59 GLU B O 1
ATOM 2294 N N . PHE B 1 60 ? -4.645 -12.484 13.547 1 98.88 60 PHE B N 1
ATOM 2295 C CA . PHE B 1 60 ? -4.945 -11.141 13.062 1 98.88 60 PHE B CA 1
ATOM 2296 C C . PHE B 1 60 ? -4.934 -11.102 11.539 1 98.88 60 PHE B C 1
ATOM 2298 O O . PHE B 1 60 ? -5.719 -10.375 10.922 1 98.88 60 PHE B O 1
ATOM 2305 N N . VAL B 1 61 ? -4 -11.828 10.914 1 98.88 61 VAL B N 1
ATOM 2306 C CA . VAL B 1 61 ? -3.984 -11.914 9.461 1 98.88 61 VAL B CA 1
ATOM 2307 C C . VAL B 1 61 ? -5.305 -12.492 8.961 1 98.88 61 VAL B C 1
ATOM 2309 O O . VAL B 1 61 ? -5.887 -11.984 8 1 98.88 61 VAL B O 1
ATOM 2312 N N . ALA B 1 62 ? -5.789 -13.5 9.625 1 98.94 62 ALA B N 1
ATOM 2313 C CA . ALA B 1 62 ? -7.082 -14.094 9.289 1 98.94 62 ALA B CA 1
ATOM 2314 C C . ALA B 1 62 ? -8.211 -13.078 9.469 1 98.94 62 ALA B C 1
ATOM 2316 O O . ALA B 1 62 ? -9.141 -13.023 8.656 1 98.94 62 ALA B O 1
ATOM 2317 N N . LEU B 1 63 ? -8.109 -12.297 10.523 1 98.88 63 LEU B N 1
ATOM 2318 C CA . LEU B 1 63 ? -9.117 -11.281 10.797 1 98.88 63 LEU B CA 1
ATOM 2319 C C . LEU B 1 63 ? -9.148 -10.234 9.68 1 98.88 63 LEU B C 1
ATOM 2321 O O . LEU B 1 63 ? -10.227 -9.812 9.258 1 98.88 63 LEU B O 1
ATOM 2325 N N . GLU B 1 64 ? -7.98 -9.789 9.266 1 98.88 64 GLU B N 1
ATOM 2326 C CA . GLU B 1 64 ? -7.934 -8.898 8.117 1 98.88 64 GLU B CA 1
ATOM 2327 C C . GLU B 1 64 ? -8.672 -9.492 6.922 1 98.88 64 GLU B C 1
ATOM 2329 O O . GLU B 1 64 ? -9.5 -8.82 6.301 1 98.88 64 GLU B O 1
ATOM 2334 N N . LEU B 1 65 ? -8.336 -10.703 6.621 1 98.88 65 LEU B N 1
ATOM 2335 C CA . LEU B 1 65 ? -8.883 -11.375 5.445 1 98.88 65 LEU B CA 1
ATOM 2336 C C . LEU B 1 65 ? -10.406 -11.5 5.555 1 98.88 65 LEU B C 1
ATOM 2338 O O . LEU B 1 65 ? -11.125 -11.164 4.613 1 98.88 65 LEU B O 1
ATOM 2342 N N . GLU B 1 66 ? -10.883 -11.906 6.672 1 98.81 66 GLU B N 1
ATOM 2343 C CA . GLU B 1 66 ? -12.312 -12.055 6.895 1 98.81 66 GLU B CA 1
ATOM 2344 C C . GLU B 1 66 ? -13.031 -10.711 6.777 1 98.81 66 GLU B C 1
ATOM 2346 O O . GLU B 1 66 ? -14.109 -10.633 6.18 1 98.81 66 GLU B O 1
ATOM 2351 N N . THR B 1 67 ? -12.43 -9.719 7.363 1 98.75 67 THR B N 1
ATOM 2352 C CA . THR B 1 67 ? -13.023 -8.383 7.344 1 98.75 67 THR B CA 1
ATOM 2353 C C . THR B 1 67 ? -13.133 -7.863 5.91 1 98.75 67 THR B C 1
ATOM 2355 O O . THR B 1 67 ? -14.172 -7.316 5.523 1 98.75 67 THR B O 1
ATOM 2358 N N . VAL B 1 68 ? -12.094 -8.055 5.117 1 98.75 68 VAL B N 1
ATOM 2359 C CA . VAL B 1 68 ? -12.102 -7.602 3.732 1 98.75 68 VAL B CA 1
ATOM 2360 C C . VAL B 1 68 ? -13.156 -8.367 2.941 1 98.75 68 VAL B C 1
ATOM 2362 O O . VAL B 1 68 ? -13.953 -7.773 2.215 1 98.75 68 VAL B O 1
ATOM 2365 N N . LEU B 1 69 ? -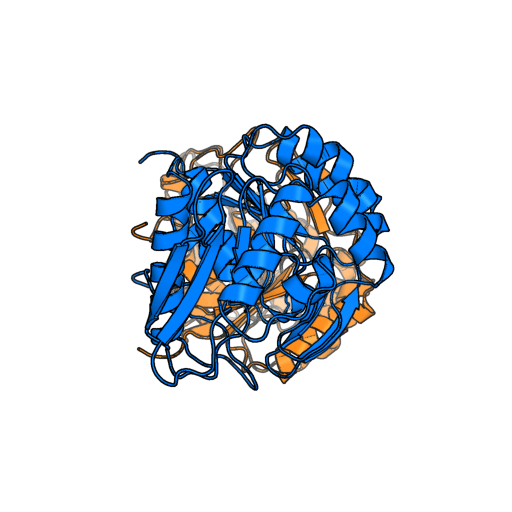13.234 -9.656 3.086 1 98.62 69 LEU B N 1
ATOM 2366 C CA . LEU B 1 69 ? -14.164 -10.484 2.322 1 98.62 69 LEU B CA 1
ATOM 2367 C C . LEU B 1 69 ? -15.602 -10.18 2.705 1 98.62 69 LEU B C 1
ATOM 2369 O O . LEU B 1 69 ? -16.516 -10.305 1.876 1 98.62 69 LEU B O 1
ATOM 2373 N N . ALA B 1 70 ? -15.797 -9.766 3.93 1 98.19 70 ALA B N 1
ATOM 2374 C CA . ALA B 1 70 ? -17.141 -9.43 4.391 1 98.19 70 ALA B CA 1
ATOM 2375 C C . ALA B 1 70 ? -17.609 -8.094 3.807 1 98.19 70 ALA B C 1
ATOM 2377 O O . ALA B 1 70 ? -18.812 -7.863 3.65 1 98.19 70 ALA B O 1
ATOM 2378 N N . GLY B 1 71 ? -16.656 -7.293 3.4 1 98.12 71 GLY B N 1
ATOM 2379 C CA . GLY B 1 71 ? -17.016 -5.934 3.01 1 98.12 71 GLY B CA 1
ATOM 2380 C C . GLY B 1 71 ? -16.969 -5.715 1.509 1 98.12 71 GLY B C 1
ATOM 2381 O O . GLY B 1 71 ? -17.562 -4.766 0.998 1 98.12 71 GLY B O 1
ATOM 2382 N N . PHE B 1 72 ? -16.25 -6.574 0.778 1 98.06 72 PHE B N 1
ATOM 2383 C CA . PHE B 1 72 ? -16 -6.316 -0.636 1 98.06 72 PHE B CA 1
ATOM 2384 C C . PHE B 1 72 ? -16.266 -7.57 -1.467 1 98.06 72 PHE B C 1
ATOM 2386 O O . PHE B 1 72 ? -15.891 -8.672 -1.069 1 98.06 72 PHE B O 1
ATOM 2393 N N . PRO B 1 73 ? -16.969 -7.41 -2.604 1 98.25 73 PRO B N 1
ATOM 2394 C CA . PRO B 1 73 ? -17.016 -8.5 -3.582 1 98.25 73 PRO B CA 1
ATOM 2395 C C . PRO B 1 73 ? -15.703 -8.664 -4.344 1 98.25 73 PRO B C 1
ATOM 2397 O O . PRO B 1 73 ? -15.539 -8.086 -5.422 1 98.25 73 PRO B O 1
ATOM 2400 N N . VAL B 1 74 ? -14.859 -9.492 -3.852 1 98.69 74 VAL B N 1
ATOM 2401 C CA . VAL B 1 74 ? -13.523 -9.672 -4.422 1 98.69 74 VAL B CA 1
ATOM 2402 C C . VAL B 1 74 ? -13.633 -10.375 -5.773 1 98.69 74 VAL B C 1
ATOM 2404 O O . VAL B 1 74 ? -14.258 -11.438 -5.879 1 98.69 74 VAL B O 1
ATOM 2407 N N . ALA B 1 75 ? -13.008 -9.719 -6.785 1 98.81 75 ALA B N 1
ATOM 2408 C CA . ALA B 1 75 ? -13.039 -10.258 -8.141 1 98.81 75 ALA B CA 1
ATOM 2409 C C . ALA B 1 75 ? -11.883 -11.219 -8.383 1 98.81 75 ALA B C 1
ATOM 2411 O O . ALA B 1 75 ? -11.992 -12.156 -9.172 1 98.81 75 ALA B O 1
ATOM 2412 N N . ALA B 1 76 ? -10.75 -11.008 -7.773 1 98.94 76 ALA B N 1
ATOM 2413 C CA . ALA B 1 76 ? -9.555 -11.844 -7.812 1 98.94 76 ALA B CA 1
ATOM 2414 C C . ALA B 1 76 ? -8.609 -11.508 -6.668 1 98.94 76 ALA B C 1
ATOM 2416 O O . ALA B 1 76 ? -8.695 -10.422 -6.086 1 98.94 76 ALA B O 1
ATOM 2417 N N . ALA B 1 77 ? -7.711 -12.43 -6.363 1 98.94 77 ALA B N 1
ATOM 2418 C CA . ALA B 1 77 ? -6.707 -12.195 -5.328 1 98.94 77 ALA B CA 1
ATOM 2419 C C . ALA B 1 77 ? -5.355 -12.773 -5.734 1 98.94 77 ALA B C 1
ATOM 2421 O O . ALA B 1 77 ? -5.281 -13.641 -6.613 1 98.94 77 ALA B O 1
ATOM 2422 N N . LYS B 1 78 ? -4.359 -12.25 -5.156 1 98.94 78 LYS B N 1
ATOM 2423 C CA . LYS B 1 78 ? -3.029 -12.844 -5.25 1 98.94 78 LYS B CA 1
ATOM 2424 C C . LYS B 1 78 ? -2.359 -12.914 -3.879 1 98.94 78 LYS B C 1
ATOM 2426 O O . LYS B 1 78 ? -2.656 -12.109 -2.996 1 98.94 78 LYS B O 1
ATOM 2431 N N . THR B 1 79 ? -1.501 -13.938 -3.729 1 98.81 79 THR B N 1
ATOM 2432 C CA . THR B 1 79 ? -0.62 -13.969 -2.566 1 98.81 79 THR B CA 1
ATOM 2433 C C . THR B 1 79 ? 0.814 -13.633 -2.965 1 98.81 79 THR B C 1
ATOM 2435 O O . THR B 1 79 ? 1.21 -13.844 -4.113 1 98.81 79 THR B O 1
ATOM 2438 N N . GLY B 1 80 ? 1.502 -12.992 -2.068 1 98.25 80 GLY B N 1
ATOM 2439 C CA . GLY B 1 80 ? 2.951 -12.875 -2.068 1 98.25 80 GLY B CA 1
ATOM 2440 C C . GLY B 1 80 ? 3.605 -13.555 -0.884 1 98.25 80 GLY B C 1
ATOM 2441 O O . GLY B 1 80 ? 3.318 -14.719 -0.596 1 98.25 80 GLY B O 1
ATOM 2442 N N . MET B 1 81 ? 4.465 -12.875 -0.184 1 97 81 MET B N 1
ATOM 2443 C CA . MET B 1 81 ? 5.121 -13.391 1.015 1 97 81 MET B CA 1
ATOM 2444 C C . MET B 1 81 ? 4.098 -13.734 2.092 1 97 81 MET B C 1
ATOM 2446 O O . MET B 1 81 ? 3.41 -12.852 2.605 1 97 81 MET B O 1
ATOM 2450 N N . LEU B 1 82 ? 4.078 -15.055 2.426 1 98.19 82 LEU B N 1
ATOM 2451 C CA . LEU B 1 82 ? 3.154 -15.492 3.469 1 98.19 82 LEU B CA 1
ATOM 2452 C C . LEU B 1 82 ? 3.891 -15.719 4.785 1 98.19 82 LEU B C 1
ATOM 2454 O O . LEU B 1 82 ? 3.26 -15.852 5.836 1 98.19 82 LEU B O 1
ATOM 2458 N N . PHE B 1 83 ? 5.148 -15.781 4.793 1 97.69 83 PHE B N 1
ATOM 2459 C CA . PHE B 1 83 ? 6.109 -15.617 5.879 1 97.69 83 PHE B CA 1
ATOM 2460 C C . PHE B 1 83 ? 6.191 -16.891 6.719 1 97.69 83 PHE B C 1
ATOM 2462 O O . PHE B 1 83 ? 7.258 -17.5 6.828 1 97.69 83 PHE B O 1
ATOM 2469 N N . SER B 1 84 ? 4.988 -17.422 7.305 1 98.19 84 SER B N 1
ATOM 2470 C CA . SER B 1 84 ? 5.09 -18.484 8.297 1 98.19 84 SER B CA 1
ATOM 2471 C C . SER B 1 84 ? 3.973 -19.5 8.125 1 98.19 84 SER B C 1
ATOM 2473 O O . SER B 1 84 ? 2.93 -19.203 7.547 1 98.19 84 SER B O 1
ATOM 2475 N N . ALA B 1 85 ? 4.238 -20.688 8.719 1 98.44 85 ALA B N 1
ATOM 2476 C CA . ALA B 1 85 ? 3.217 -21.734 8.711 1 98.44 85 ALA B CA 1
ATOM 2477 C C . ALA B 1 85 ? 1.977 -21.297 9.477 1 98.44 85 ALA B C 1
ATOM 2479 O O . ALA B 1 85 ? 0.85 -21.594 9.078 1 98.44 85 ALA B O 1
ATOM 2480 N N . GLY B 1 86 ? 2.211 -20.625 10.578 1 98.75 86 GLY B N 1
ATOM 2481 C CA . GLY B 1 86 ? 1.094 -20.125 11.367 1 98.75 86 GLY B CA 1
ATOM 2482 C C . GLY B 1 86 ? 0.14 -19.25 10.578 1 98.75 86 GLY B C 1
ATOM 2483 O O . GLY B 1 86 ? -1.079 -19.422 10.656 1 98.75 86 GLY B O 1
ATOM 2484 N N . ILE B 1 87 ? 0.658 -18.375 9.836 1 98.81 87 ILE B N 1
ATOM 2485 C CA . ILE B 1 87 ? -0.152 -17.469 9.023 1 98.81 87 ILE B CA 1
ATOM 2486 C C . ILE B 1 87 ? -0.867 -18.266 7.93 1 98.81 87 ILE B C 1
ATOM 2488 O O . ILE B 1 87 ? -2.061 -18.062 7.688 1 98.81 87 ILE B O 1
ATOM 2492 N N . ILE B 1 88 ? -0.153 -19.172 7.281 1 98.69 88 ILE B N 1
ATOM 2493 C CA . ILE B 1 88 ? -0.745 -19.984 6.227 1 98.69 88 ILE B CA 1
ATOM 2494 C C . ILE B 1 88 ? -1.895 -20.812 6.793 1 98.69 88 ILE B C 1
ATOM 2496 O O . ILE B 1 88 ? -2.979 -20.859 6.211 1 98.69 88 ILE B O 1
ATOM 2500 N N . HIS B 1 89 ? -1.675 -21.359 7.969 1 98.75 89 HIS B N 1
ATOM 2501 C CA . HIS B 1 89 ? -2.717 -22.141 8.625 1 98.75 89 HIS B CA 1
ATOM 2502 C C . HIS B 1 89 ? -3.939 -21.297 8.93 1 98.75 89 HIS B C 1
ATOM 2504 O O . HIS B 1 89 ? -5.074 -21.766 8.852 1 98.75 89 HIS B O 1
ATOM 2510 N N . ALA B 1 90 ? -3.73 -20.094 9.227 1 98.81 90 ALA B N 1
ATOM 2511 C CA . ALA B 1 90 ? -4.809 -19.203 9.641 1 98.81 90 ALA B CA 1
ATOM 2512 C C . ALA B 1 90 ? -5.656 -18.781 8.445 1 98.81 90 ALA B C 1
ATOM 2514 O O . ALA B 1 90 ? -6.875 -18.625 8.562 1 98.81 90 ALA B O 1
ATOM 2515 N N . ILE B 1 91 ? -5.039 -18.609 7.289 1 98.75 91 ILE B N 1
ATOM 2516 C CA . ILE B 1 91 ? -5.789 -18 6.191 1 98.75 91 ILE B CA 1
ATOM 2517 C C . ILE B 1 91 ? -6.27 -19.094 5.23 1 98.75 91 ILE B C 1
ATOM 2519 O O . ILE B 1 91 ? -7.195 -18.875 4.449 1 98.75 91 ILE B O 1
ATOM 2523 N N . SER B 1 92 ? -5.672 -20.266 5.242 1 98.5 92 SER B N 1
ATOM 2524 C CA . SER B 1 92 ? -5.941 -21.312 4.262 1 98.5 92 SER B CA 1
ATOM 2525 C C . SER B 1 92 ? -7.402 -21.75 4.305 1 98.5 92 SER B C 1
ATOM 2527 O O . SER B 1 92 ? -8.031 -21.938 3.26 1 98.5 92 SER B O 1
ATOM 2529 N N . PRO B 1 93 ? -8.055 -21.922 5.48 1 98.44 93 PRO B N 1
ATOM 2530 C CA . PRO B 1 93 ? -9.461 -22.344 5.496 1 98.44 93 PRO B CA 1
ATOM 2531 C C . PRO B 1 93 ? -10.383 -21.297 4.863 1 98.44 93 PRO B C 1
ATOM 2533 O O . PRO B 1 93 ? -11.406 -21.656 4.273 1 98.44 93 PRO B O 1
ATOM 2536 N N . ILE B 1 94 ? -10.031 -20.062 4.992 1 98.62 94 ILE B N 1
ATOM 2537 C CA . ILE B 1 94 ? -10.828 -18.984 4.426 1 98.62 94 ILE B CA 1
ATOM 2538 C C . ILE B 1 94 ? -10.695 -18.984 2.904 1 98.62 94 ILE B C 1
ATOM 2540 O O . ILE B 1 94 ? -11.695 -18.891 2.188 1 98.62 94 ILE B O 1
ATOM 2544 N N . LEU B 1 95 ? -9.492 -19.172 2.404 1 98.44 95 LEU B N 1
ATOM 2545 C CA . LEU B 1 95 ? -9.211 -19.109 0.974 1 98.44 95 LEU B CA 1
ATOM 2546 C C . LEU B 1 95 ? -9.773 -20.344 0.262 1 98.44 95 LEU B C 1
ATOM 2548 O O . LEU B 1 95 ? -10.055 -20.281 -0.936 1 98.44 95 LEU B O 1
ATOM 2552 N N . ARG B 1 96 ? -9.93 -21.422 0.932 1 96.44 96 ARG B N 1
ATOM 2553 C CA . ARG B 1 96 ? -10.484 -22.641 0.336 1 96.44 96 ARG B CA 1
ATOM 2554 C C . ARG B 1 96 ? -11.953 -22.438 -0.046 1 96.44 96 ARG B C 1
ATOM 2556 O O . ARG B 1 96 ? -12.461 -23.125 -0.937 1 96.44 96 ARG B O 1
ATOM 2563 N N . ARG B 1 97 ? -12.586 -21.5 0.589 1 96.44 97 ARG B N 1
ATOM 2564 C CA . ARG B 1 97 ? -14 -21.25 0.348 1 96.44 97 ARG B CA 1
ATOM 2565 C C . ARG B 1 97 ? -14.203 -20.094 -0.621 1 96.44 97 ARG B C 1
ATOM 2567 O O . ARG B 1 97 ? -15.336 -19.672 -0.856 1 96.44 97 ARG B O 1
ATOM 2574 N N . ARG B 1 98 ? -13.148 -19.703 -1.204 1 96.25 98 ARG B N 1
ATOM 2575 C CA . ARG B 1 98 ? -13.195 -18.516 -2.047 1 96.25 98 ARG B CA 1
ATOM 2576 C C . ARG B 1 98 ? -14.031 -18.766 -3.303 1 96.25 98 ARG B C 1
ATOM 2578 O O . ARG B 1 98 ? -14.086 -19.891 -3.801 1 96.25 98 ARG B O 1
ATOM 2585 N N . ALA B 1 99 ? -14.602 -17.688 -3.844 1 96.38 99 ALA B N 1
ATOM 2586 C CA . ALA B 1 99 ? -15.367 -17.75 -5.086 1 96.38 99 ALA B CA 1
ATOM 2587 C C . ALA B 1 99 ? -14.695 -16.938 -6.188 1 96.38 99 ALA B C 1
ATOM 2589 O O . ALA B 1 99 ? -15.344 -16.531 -7.152 1 96.38 99 ALA B O 1
ATOM 2590 N N . PHE B 1 100 ? -13.484 -16.594 -6.004 1 98.62 100 PHE B N 1
ATOM 2591 C CA . PHE B 1 100 ? -12.719 -15.781 -6.949 1 98.62 100 PHE B CA 1
ATOM 2592 C C . PHE B 1 100 ? -11.398 -16.453 -7.289 1 98.62 100 PHE B C 1
ATOM 2594 O O . PHE B 1 100 ? -10.898 -17.281 -6.523 1 98.62 100 PHE B O 1
ATOM 2601 N N . PRO B 1 101 ? -10.82 -16.156 -8.492 1 98.88 101 PRO B N 1
ATOM 2602 C CA . PRO B 1 101 ? -9.516 -16.719 -8.828 1 98.88 101 PRO B CA 1
ATOM 2603 C C . PRO B 1 101 ? -8.406 -16.25 -7.895 1 98.88 101 PRO B C 1
ATOM 2605 O O . PRO B 1 101 ? -8.391 -15.094 -7.48 1 98.88 101 PRO B O 1
ATOM 2608 N N . LEU B 1 102 ? -7.48 -17.172 -7.613 1 98.88 102 LEU B N 1
ATOM 2609 C CA . LEU B 1 102 ? -6.34 -16.906 -6.742 1 98.88 102 LEU B CA 1
ATOM 2610 C C . LEU B 1 102 ? -5.027 -17.172 -7.469 1 98.88 102 LEU B C 1
ATOM 2612 O O . LEU B 1 102 ? -4.793 -18.297 -7.934 1 98.88 102 LEU B O 1
ATOM 2616 N N . VAL B 1 103 ? -4.238 -16.141 -7.637 1 98.94 103 VAL B N 1
ATOM 2617 C CA . VAL B 1 103 ? -2.873 -16.266 -8.133 1 98.94 103 VAL B CA 1
ATOM 2618 C C . VAL B 1 103 ? -1.902 -16.375 -6.965 1 98.94 103 VAL B C 1
ATOM 2620 O O . VAL B 1 103 ? -1.91 -15.547 -6.055 1 98.94 103 VAL B O 1
ATOM 2623 N N . VAL B 1 104 ? -1.063 -17.391 -6.98 1 98.88 104 VAL B N 1
ATOM 2624 C CA . VAL B 1 104 ? -0.142 -17.609 -5.867 1 98.88 104 VAL B CA 1
ATOM 2625 C C . VAL B 1 104 ? 1.294 -17.375 -6.336 1 98.88 104 VAL B C 1
ATOM 2627 O O . VAL B 1 104 ? 1.812 -18.125 -7.168 1 98.88 104 VAL B O 1
ATOM 2630 N N . ASP B 1 105 ? 1.856 -16.344 -5.844 1 98.44 105 ASP B N 1
ATOM 2631 C CA . ASP B 1 105 ? 3.291 -16.094 -5.938 1 98.44 105 ASP B CA 1
ATOM 2632 C C . ASP B 1 105 ? 4.012 -16.547 -4.668 1 98.44 105 ASP B C 1
ATOM 2634 O O . ASP B 1 105 ? 3.91 -15.891 -3.625 1 98.44 105 ASP B O 1
ATOM 2638 N N . PRO B 1 106 ? 4.691 -17.641 -4.703 1 95.81 106 PRO B N 1
ATOM 2639 C CA . PRO B 1 106 ? 5.227 -18.25 -3.477 1 95.81 106 PRO B CA 1
ATOM 2640 C C . PRO B 1 106 ? 6.203 -17.328 -2.746 1 95.81 106 PRO B C 1
ATOM 2642 O O . PRO B 1 106 ? 6.273 -17.344 -1.515 1 95.81 106 PRO B O 1
ATOM 2645 N N . VAL B 1 107 ? 6.844 -16.453 -3.215 1 91.31 107 VAL B N 1
ATOM 2646 C CA . VAL B 1 107 ? 7.871 -15.562 -2.688 1 91.31 107 VAL B CA 1
ATOM 2647 C C . VAL B 1 107 ? 8.602 -16.234 -1.53 1 91.31 107 VAL B C 1
ATOM 2649 O O . VAL B 1 107 ? 8.039 -16.406 -0.447 1 91.31 107 VAL B O 1
ATOM 2652 N N . SER B 1 108 ? 9.82 -16.625 -1.75 1 88.81 108 SER B N 1
ATOM 2653 C CA . SER B 1 108 ? 10.547 -17.359 -0.721 1 88.81 108 SER B CA 1
ATOM 2654 C C . SER B 1 108 ? 11.805 -16.625 -0.283 1 88.81 108 SER B C 1
ATOM 2656 O O . SER B 1 108 ? 12.297 -16.828 0.828 1 88.81 108 SER B O 1
ATOM 2658 N N . VAL B 1 109 ? 12.344 -15.906 -1.206 1 83.62 109 VAL B N 1
ATOM 2659 C CA . VAL B 1 109 ? 13.57 -15.156 -0.943 1 83.62 109 VAL B CA 1
ATOM 2660 C C . VAL B 1 109 ? 13.469 -13.758 -1.541 1 83.62 109 VAL B C 1
ATOM 2662 O O . VAL B 1 109 ? 12.82 -13.562 -2.574 1 83.62 109 VAL B O 1
ATOM 2665 N N . SER B 1 110 ? 14.016 -12.828 -0.854 1 81.19 110 SER B N 1
ATOM 2666 C CA . SER B 1 110 ? 14.039 -11.477 -1.388 1 81.19 110 SER B CA 1
ATOM 2667 C C . SER B 1 110 ? 15.055 -11.344 -2.52 1 81.19 110 SER B C 1
ATOM 2669 O O . SER B 1 110 ? 15.859 -12.258 -2.748 1 81.19 110 SER B O 1
ATOM 2671 N N . GLN B 1 111 ? 14.945 -10.242 -3.164 1 76.56 111 GLN B N 1
ATOM 2672 C CA . GLN B 1 111 ? 15.922 -9.938 -4.199 1 76.56 111 GLN B CA 1
ATOM 2673 C C . GLN B 1 111 ? 17.344 -9.953 -3.633 1 76.56 111 GLN B C 1
ATOM 2675 O O . GLN B 1 111 ? 18.281 -10.352 -4.316 1 76.56 111 GLN B O 1
ATOM 2680 N N . SER B 1 112 ? 17.422 -9.547 -2.414 1 80.94 112 SER B N 1
ATOM 2681 C CA . SER B 1 112 ? 18.734 -9.461 -1.768 1 80.94 112 SER B CA 1
ATOM 2682 C C . SER B 1 112 ? 19.125 -10.797 -1.143 1 80.94 112 SER B C 1
ATOM 2684 O O . SER B 1 112 ? 20.203 -10.914 -0.549 1 80.94 112 SER B O 1
ATOM 2686 N N . GLY B 1 113 ? 18.25 -11.695 -1.165 1 84.62 113 GLY B N 1
ATOM 2687 C CA . GLY B 1 113 ? 18.625 -13.031 -0.722 1 84.62 113 GLY B CA 1
ATOM 2688 C C . GLY B 1 113 ? 18.109 -13.359 0.667 1 84.62 113 GLY B C 1
ATOM 2689 O O . GLY B 1 113 ? 18.344 -14.461 1.178 1 84.62 113 GLY B O 1
ATOM 2690 N N . SER B 1 114 ? 17.422 -12.5 1.231 1 85.56 114 SER B N 1
ATOM 2691 C CA . SER B 1 114 ? 16.891 -12.75 2.564 1 85.56 114 SER B CA 1
ATOM 2692 C C . SER B 1 114 ? 15.719 -13.734 2.516 1 85.56 114 SER B C 1
ATOM 2694 O O . SER B 1 114 ? 14.875 -13.664 1.615 1 85.56 114 SER B O 1
ATOM 2696 N N . ARG B 1 115 ? 15.695 -14.602 3.518 1 89.75 115 ARG B N 1
ATOM 2697 C CA . ARG B 1 115 ? 14.609 -15.578 3.584 1 89.75 115 ARG B CA 1
ATOM 2698 C C . ARG B 1 115 ? 13.297 -14.914 3.971 1 89.75 115 ARG B C 1
ATOM 2700 O O . ARG B 1 115 ? 13.188 -14.305 5.039 1 89.75 115 ARG B O 1
ATOM 2707 N N . LEU B 1 116 ? 12.312 -15.023 3.174 1 91.75 116 LEU B N 1
ATOM 2708 C CA . LEU B 1 116 ? 11.016 -14.391 3.373 1 91.75 116 LEU B CA 1
ATOM 2709 C C . LEU B 1 116 ? 9.953 -15.43 3.719 1 91.75 116 LEU B C 1
ATOM 2711 O O . LEU B 1 116 ? 8.859 -15.078 4.176 1 91.75 116 LEU B O 1
ATOM 2715 N N . LEU B 1 117 ? 10.234 -16.625 3.543 1 93.06 117 LEU B N 1
ATOM 2716 C CA . LEU B 1 117 ? 9.391 -17.766 3.881 1 93.06 117 LEU B CA 1
ATOM 2717 C C . LEU B 1 117 ? 10.125 -18.75 4.785 1 93.06 117 LEU B C 1
ATOM 2719 O O . LEU B 1 117 ? 11.164 -19.297 4.395 1 93.06 117 LEU B O 1
ATOM 2723 N N . GLN B 1 118 ? 9.578 -18.953 5.941 1 92.81 118 GLN B N 1
ATOM 2724 C CA . GLN B 1 118 ? 10.195 -19.891 6.879 1 92.81 118 GLN B CA 1
ATOM 2725 C C . GLN B 1 118 ? 10.125 -21.312 6.359 1 92.81 118 GLN B C 1
ATOM 2727 O O . GLN B 1 118 ? 9.281 -21.641 5.523 1 92.81 118 GLN B O 1
ATOM 2732 N N . GLU B 1 119 ? 10.953 -22.141 6.848 1 90.62 119 GLU B N 1
ATOM 2733 C CA . GLU B 1 119 ? 11.062 -23.5 6.34 1 90.62 119 GLU B CA 1
ATOM 2734 C C . GLU B 1 119 ? 9.758 -24.266 6.531 1 90.62 119 GLU B C 1
ATOM 2736 O O . GLU B 1 119 ? 9.305 -24.969 5.625 1 90.62 119 GLU B O 1
ATOM 2741 N N . ASP B 1 120 ? 9.242 -24.141 7.672 1 91.25 120 ASP B N 1
ATOM 2742 C CA . ASP B 1 120 ? 7.996 -24.844 7.949 1 91.25 120 ASP B CA 1
ATOM 2743 C C . ASP B 1 120 ? 6.844 -24.281 7.117 1 91.25 120 ASP B C 1
ATOM 2745 O O . ASP B 1 120 ? 5.84 -24.953 6.891 1 91.25 120 ASP B O 1
ATOM 2749 N N . ALA B 1 121 ? 6.984 -23.109 6.645 1 95.38 121 ALA B N 1
ATOM 2750 C CA . ALA B 1 121 ? 5.953 -22.469 5.836 1 95.38 121 ALA B CA 1
ATOM 2751 C C . ALA B 1 121 ? 5.895 -23.078 4.438 1 95.38 121 ALA B C 1
ATOM 2753 O O . ALA B 1 121 ? 4.84 -23.062 3.795 1 95.38 121 ALA B O 1
ATOM 2754 N N . VAL B 1 122 ? 7 -23.641 4.016 1 95.94 122 VAL B N 1
ATOM 2755 C CA . VAL B 1 122 ? 7.055 -24.25 2.691 1 95.94 122 VAL B CA 1
ATOM 2756 C C . VAL B 1 122 ? 6.098 -25.438 2.629 1 95.94 122 VAL B C 1
ATOM 2758 O O . VAL B 1 122 ? 5.34 -25.578 1.665 1 95.94 122 VAL B O 1
ATOM 2761 N N . THR B 1 123 ? 6.113 -26.219 3.631 1 96.94 123 THR B N 1
ATOM 2762 C CA . THR B 1 123 ? 5.227 -27.375 3.691 1 96.94 123 THR B CA 1
ATOM 2763 C C . THR B 1 123 ? 3.766 -26.938 3.729 1 96.94 123 THR B C 1
ATOM 2765 O O . THR B 1 123 ? 2.924 -27.484 3.018 1 96.94 123 THR B O 1
ATOM 2768 N N . ALA B 1 124 ? 3.477 -25.984 4.535 1 98 124 ALA B N 1
ATOM 2769 C CA . ALA B 1 124 ? 2.115 -25.453 4.629 1 98 124 ALA B CA 1
ATOM 2770 C C . ALA B 1 124 ? 1.652 -24.891 3.289 1 98 124 ALA B C 1
ATOM 2772 O O . ALA B 1 124 ? 0.504 -25.094 2.887 1 98 124 ALA B O 1
ATOM 2773 N N . LEU B 1 125 ? 2.547 -24.203 2.664 1 98.12 125 LEU B N 1
ATOM 2774 C CA . LEU B 1 125 ? 2.244 -23.641 1.351 1 98.12 125 LEU B CA 1
ATOM 2775 C C . LEU B 1 125 ? 1.874 -24.75 0.362 1 98.12 125 LEU B C 1
ATOM 2777 O O . LEU B 1 125 ? 0.868 -24.641 -0.343 1 98.12 125 LEU B O 1
ATOM 2781 N N . LYS B 1 126 ? 2.617 -25.812 0.335 1 97.5 126 LYS B N 1
ATOM 2782 C CA . LYS B 1 126 ? 2.42 -26.938 -0.57 1 97.5 126 LYS B CA 1
ATOM 2783 C C . LYS B 1 126 ? 1.098 -27.641 -0.287 1 97.5 126 LYS B C 1
ATOM 2785 O O . LYS B 1 126 ? 0.382 -28.031 -1.215 1 97.5 126 LYS B O 1
ATOM 2790 N N . GLU B 1 127 ? 0.783 -27.703 0.923 1 97.62 127 GLU B N 1
ATOM 2791 C CA . GLU B 1 127 ? -0.32 -28.578 1.326 1 97.62 127 GLU B CA 1
ATOM 2792 C C . GLU B 1 127 ? -1.633 -27.797 1.4 1 97.62 127 GLU B C 1
ATOM 2794 O O . GLU B 1 127 ? -2.707 -28.359 1.183 1 97.62 127 GLU B O 1
ATOM 2799 N N . GLU B 1 128 ? -1.52 -26.516 1.63 1 98.19 128 GLU B N 1
ATOM 2800 C CA . GLU B 1 128 ? -2.754 -25.844 2.018 1 98.19 128 GLU B CA 1
ATOM 2801 C C . GLU B 1 128 ? -3.111 -24.734 1.031 1 98.19 128 GLU B C 1
ATOM 2803 O O . GLU B 1 128 ? -4.273 -24.344 0.926 1 98.19 128 GLU B O 1
ATOM 2808 N N . ILE B 1 129 ? -2.15 -24.172 0.34 1 98.44 129 ILE B N 1
ATOM 2809 C CA . ILE B 1 129 ? -2.418 -23.016 -0.521 1 98.44 129 ILE B CA 1
ATOM 2810 C C . ILE B 1 129 ? -2.344 -23.438 -1.985 1 98.44 129 ILE B C 1
ATOM 2812 O O . ILE B 1 129 ? -3.199 -23.062 -2.791 1 98.44 129 ILE B O 1
ATOM 2816 N N . LEU B 1 130 ? -1.345 -24.25 -2.295 1 98 130 LEU B N 1
ATOM 2817 C CA . LEU B 1 130 ? -1.064 -24.641 -3.67 1 98 130 LEU B CA 1
ATOM 2818 C C . LEU B 1 130 ? -2.24 -25.422 -4.262 1 98 130 LEU B C 1
ATOM 2820 O O . LEU B 1 130 ? -2.707 -25.094 -5.355 1 98 130 LEU B O 1
ATOM 2824 N N . PRO B 1 131 ? -2.787 -26.406 -3.48 1 97.75 131 PRO B N 1
ATOM 2825 C CA . PRO B 1 131 ? -3.926 -27.141 -4.047 1 97.75 131 PRO B CA 1
ATOM 2826 C C . PRO B 1 131 ? -5.141 -26.234 -4.277 1 97.75 131 PRO B C 1
ATOM 2828 O O . PRO B 1 131 ? -5.633 -25.609 -3.34 1 97.75 131 PRO B O 1
ATOM 2831 N N . GLY B 1 132 ? -5.547 -26.125 -5.504 1 95.31 132 GLY B N 1
ATOM 2832 C CA . GLY B 1 132 ? -6.773 -25.406 -5.809 1 95.31 132 GLY B CA 1
ATOM 2833 C C . GLY B 1 132 ? -6.531 -23.984 -6.273 1 95.31 132 GLY B C 1
ATOM 2834 O O . GLY B 1 132 ? -7.461 -23.297 -6.711 1 95.31 132 GLY B O 1
ATOM 2835 N N . CYS B 1 133 ? -5.246 -23.484 -6.145 1 97.94 133 CYS B N 1
ATOM 2836 C CA . CYS B 1 133 ? -5.012 -22.141 -6.664 1 97.94 133 CYS B CA 1
ATOM 2837 C C . CYS B 1 133 ? -5.188 -22.094 -8.18 1 97.94 133 CYS B C 1
ATOM 2839 O O . CYS B 1 133 ? -4.984 -23.109 -8.859 1 97.94 133 CYS B O 1
ATOM 2841 N N . ASP B 1 134 ? -5.59 -20.969 -8.68 1 98.69 134 ASP B N 1
ATOM 2842 C CA . ASP B 1 134 ? -5.914 -20.844 -10.094 1 98.69 134 ASP B CA 1
ATOM 2843 C C . ASP B 1 134 ? -4.648 -20.688 -10.938 1 98.69 134 ASP B C 1
ATOM 2845 O O . ASP B 1 134 ? -4.621 -21.078 -12.109 1 98.69 134 ASP B O 1
ATOM 2849 N N . LEU B 1 135 ? -3.656 -20.078 -10.359 1 98.88 135 LEU B N 1
ATOM 2850 C CA . LEU B 1 135 ? -2.361 -19.938 -11.008 1 98.88 135 LEU B CA 1
ATOM 2851 C C . LEU B 1 135 ? -1.24 -19.844 -9.977 1 98.88 135 LEU B C 1
ATOM 2853 O O . LEU B 1 135 ? -1.324 -19.062 -9.031 1 98.88 135 LEU B O 1
ATOM 2857 N N . LEU B 1 136 ? -0.253 -20.672 -10.156 1 98.81 136 LEU B N 1
ATOM 2858 C CA . LEU B 1 136 ? 0.994 -20.609 -9.406 1 98.81 136 LEU B CA 1
ATOM 2859 C C . LEU B 1 136 ? 2.113 -20.016 -10.25 1 98.81 136 LEU B C 1
ATOM 2861 O O . LEU B 1 136 ? 2.307 -20.406 -11.398 1 98.81 136 LEU B O 1
ATOM 2865 N N . THR B 1 137 ? 2.92 -19.031 -9.633 1 98.5 137 THR B N 1
ATOM 2866 C CA . THR B 1 137 ? 3.885 -18.312 -10.469 1 98.5 137 THR B CA 1
ATOM 2867 C C . THR B 1 137 ? 5.285 -18.406 -9.875 1 98.5 137 THR B C 1
ATOM 2869 O O . THR B 1 137 ? 5.934 -17.391 -9.641 1 98.5 137 THR B O 1
ATOM 2872 N N . PRO B 1 138 ? 5.852 -19.547 -9.758 1 97.56 138 PRO B N 1
ATOM 2873 C CA . PRO B 1 138 ? 7.199 -19.672 -9.203 1 97.56 138 PRO B CA 1
ATOM 2874 C C . PRO B 1 138 ? 8.289 -19.297 -10.203 1 97.56 138 PRO B C 1
ATOM 2876 O O . PRO B 1 138 ? 8.109 -19.453 -11.406 1 97.56 138 PRO B O 1
ATOM 2879 N N . ASN B 1 139 ? 9.352 -18.703 -9.648 1 94.12 139 ASN B N 1
ATOM 2880 C CA . ASN B 1 139 ? 10.586 -18.688 -10.43 1 94.12 139 ASN B CA 1
ATOM 2881 C C . ASN B 1 139 ? 11.336 -20.016 -10.328 1 94.12 139 ASN B C 1
ATOM 2883 O O . ASN B 1 139 ? 10.852 -20.953 -9.719 1 94.12 139 ASN B O 1
ATOM 2887 N N . ARG B 1 140 ? 12.453 -20.125 -10.977 1 92.5 140 ARG B N 1
ATOM 2888 C CA . ARG B 1 140 ? 13.188 -21.391 -11.047 1 92.5 140 ARG B CA 1
ATOM 2889 C C . ARG B 1 140 ? 13.547 -21.891 -9.648 1 92.5 140 ARG B C 1
ATOM 2891 O O . ARG B 1 140 ? 13.219 -23.016 -9.289 1 92.5 140 ARG B O 1
ATOM 2898 N N . PRO B 1 141 ? 14.211 -21.047 -8.766 1 93.12 141 PRO B N 1
ATOM 2899 C CA . PRO B 1 141 ? 14.531 -21.547 -7.418 1 93.12 141 PRO B CA 1
ATOM 2900 C C . PRO B 1 141 ? 13.289 -21.938 -6.629 1 93.12 141 PRO B C 1
ATOM 2902 O O . PRO B 1 141 ? 13.312 -22.922 -5.879 1 93.12 141 PRO B O 1
ATOM 2905 N N . GLU B 1 142 ? 12.219 -21.234 -6.781 1 95.44 142 GLU B N 1
ATOM 2906 C CA . GLU B 1 142 ? 10.977 -21.531 -6.074 1 95.44 142 GLU B CA 1
ATOM 2907 C C . GLU B 1 142 ? 10.352 -22.828 -6.594 1 95.44 142 GLU B C 1
ATOM 2909 O O . GLU B 1 142 ? 9.836 -23.641 -5.812 1 95.44 142 GLU B O 1
ATOM 2914 N N . ALA B 1 143 ? 10.383 -23.016 -7.906 1 96.25 143 ALA B N 1
ATOM 2915 C CA . ALA B 1 143 ? 9.883 -24.266 -8.484 1 96.25 143 ALA B CA 1
ATOM 2916 C C . ALA B 1 143 ? 10.68 -25.453 -7.992 1 96.25 143 ALA B C 1
ATOM 2918 O O . ALA B 1 143 ? 10.109 -26.5 -7.676 1 96.25 143 ALA B O 1
ATOM 2919 N N . GLU B 1 144 ? 11.984 -25.25 -7.934 1 95.88 144 GLU B N 1
ATOM 2920 C CA . GLU B 1 144 ? 12.852 -26.312 -7.414 1 95.88 144 GLU B CA 1
ATOM 2921 C C . GLU B 1 144 ? 12.539 -26.594 -5.949 1 95.88 144 GLU B C 1
ATOM 2923 O O . GLU B 1 144 ? 12.469 -27.766 -5.547 1 95.88 144 GLU B O 1
ATOM 2928 N N . MET B 1 145 ? 12.312 -25.547 -5.223 1 94.56 145 MET B N 1
ATOM 2929 C CA . MET B 1 145 ? 11.984 -25.672 -3.805 1 94.56 145 MET B CA 1
ATOM 2930 C C . MET B 1 145 ? 10.664 -26.422 -3.613 1 94.56 145 MET B C 1
ATOM 2932 O O . MET B 1 145 ? 10.57 -27.312 -2.764 1 94.56 145 MET B O 1
ATOM 2936 N N . LEU B 1 146 ? 9.688 -26.156 -4.426 1 96.81 146 LEU B N 1
ATOM 2937 C CA . LEU B 1 146 ? 8.352 -26.719 -4.277 1 96.81 146 LEU B CA 1
ATOM 2938 C C . LEU B 1 146 ? 8.305 -28.156 -4.773 1 96.81 146 LEU B C 1
ATOM 2940 O O . LEU B 1 146 ? 7.582 -28.984 -4.219 1 96.81 146 LEU B O 1
ATOM 2944 N N . THR B 1 147 ? 9.117 -28.516 -5.789 1 97.12 147 THR B N 1
ATOM 2945 C CA . THR B 1 147 ? 8.984 -29.812 -6.449 1 97.12 147 THR B CA 1
ATOM 29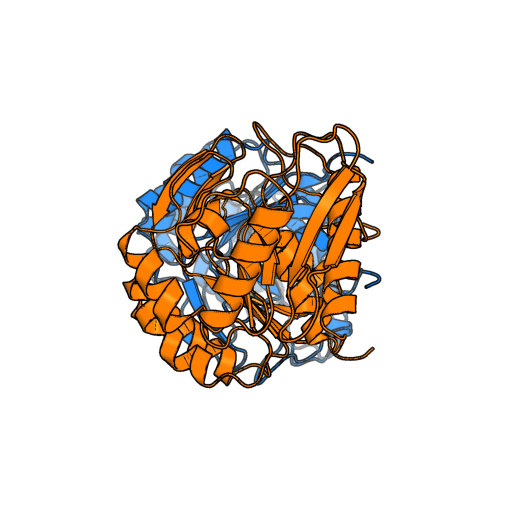4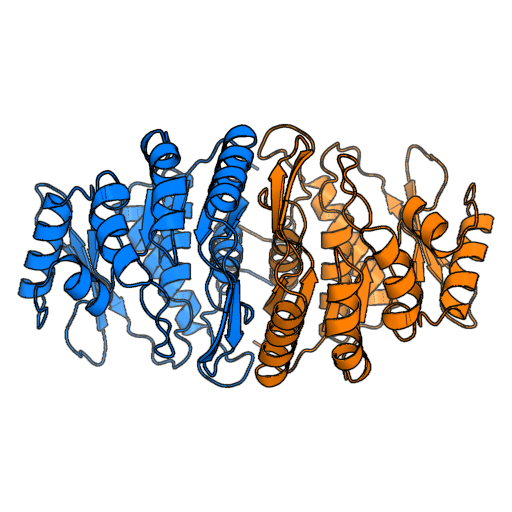6 C C . THR B 1 147 ? 10.07 -30.766 -5.973 1 97.12 147 THR B C 1
ATOM 2948 O O . THR B 1 147 ? 9.93 -31.984 -6.109 1 97.12 147 THR B O 1
ATOM 2951 N N . GLY B 1 148 ? 11.211 -30.172 -5.523 1 95.94 148 GLY B N 1
ATOM 2952 C CA . GLY B 1 148 ? 12.375 -30.984 -5.23 1 95.94 148 GLY B CA 1
ATOM 2953 C C . GLY B 1 148 ? 13.156 -31.391 -6.469 1 95.94 148 GLY B C 1
ATOM 2954 O O . GLY B 1 148 ? 14.133 -32.125 -6.383 1 95.94 148 GLY B O 1
ATOM 2955 N N . LEU B 1 149 ? 12.766 -30.891 -7.602 1 96.44 149 LEU B N 1
ATOM 2956 C CA . LEU B 1 149 ? 13.445 -31.188 -8.859 1 96.44 149 LEU B CA 1
ATOM 2957 C C . LEU B 1 149 ? 14.469 -30.109 -9.195 1 96.44 149 LEU B C 1
ATOM 2959 O O . LEU B 1 149 ? 14.312 -28.953 -8.781 1 96.44 149 LEU B O 1
ATOM 2963 N N . SER B 1 150 ? 15.484 -30.484 -9.906 1 94.88 150 SER B N 1
ATOM 2964 C CA . SER B 1 150 ? 16.422 -29.516 -10.477 1 94.88 150 SER B CA 1
ATOM 2965 C C . SER B 1 150 ? 15.992 -29.078 -11.875 1 94.88 150 SER B C 1
ATOM 2967 O O . SER B 1 150 ? 15.562 -29.906 -12.68 1 94.88 150 SER B O 1
ATOM 2969 N N . ILE B 1 151 ? 16.078 -27.828 -12.148 1 93.12 151 ILE B N 1
ATOM 2970 C CA . ILE B 1 151 ? 15.656 -27.297 -13.438 1 93.12 151 ILE B CA 1
ATOM 2971 C C . ILE B 1 151 ? 16.859 -26.703 -14.164 1 93.12 151 ILE B C 1
ATOM 2973 O O . ILE B 1 151 ? 17.344 -25.625 -13.797 1 93.12 151 ILE B O 1
ATOM 2977 N N . ALA B 1 152 ? 17.344 -27.359 -15.211 1 89.38 152 ALA B N 1
ATOM 2978 C CA . ALA B 1 152 ? 18.516 -26.906 -15.953 1 89.38 152 ALA B CA 1
ATOM 2979 C C . ALA B 1 152 ? 18.141 -26.422 -17.344 1 89.38 152 ALA B C 1
ATOM 2981 O O . ALA B 1 152 ? 18.891 -25.672 -17.969 1 89.38 152 ALA B O 1
ATOM 2982 N N . ASP B 1 153 ? 17.016 -26.891 -17.844 1 86.31 153 ASP B N 1
ATOM 2983 C CA . ASP B 1 153 ? 16.578 -26.516 -19.188 1 86.31 153 ASP B CA 1
ATOM 2984 C C . ASP B 1 153 ? 15.062 -26.5 -19.281 1 86.31 153 ASP B C 1
ATOM 2986 O O . ASP B 1 153 ? 14.367 -26.625 -18.281 1 86.31 153 ASP B O 1
ATOM 2990 N N . VAL B 1 154 ? 14.562 -26.297 -20.438 1 86.19 154 VAL B N 1
ATOM 2991 C CA . VAL B 1 154 ? 13.133 -26.125 -20.688 1 86.19 154 VAL B CA 1
ATOM 2992 C C . VAL B 1 154 ? 12.391 -27.422 -20.391 1 86.19 154 VAL B C 1
ATOM 2994 O O . VAL B 1 154 ? 11.258 -27.391 -19.906 1 86.19 154 VAL B O 1
ATOM 2997 N N . GLU B 1 155 ? 13.008 -28.531 -20.703 1 89.69 155 GLU B N 1
ATOM 2998 C CA . GLU B 1 155 ? 12.375 -29.812 -20.453 1 89.69 155 GLU B CA 1
ATOM 2999 C C . GLU B 1 155 ? 12.195 -30.062 -18.953 1 89.69 155 GLU B C 1
ATOM 3001 O O . GLU B 1 155 ? 11.172 -30.594 -18.531 1 89.69 155 GLU B O 1
ATOM 3006 N N . ASP B 1 156 ? 13.234 -29.625 -18.219 1 92.94 156 ASP B N 1
ATOM 3007 C CA . ASP B 1 156 ? 13.141 -29.719 -16.766 1 92.94 156 ASP B CA 1
ATOM 3008 C C . ASP B 1 156 ? 12.023 -28.828 -16.234 1 92.94 156 ASP B C 1
ATOM 3010 O O . ASP B 1 156 ? 11.32 -29.203 -15.297 1 92.94 156 ASP B O 1
ATOM 3014 N N . ALA B 1 157 ? 11.875 -27.641 -16.844 1 93.38 157 ALA B N 1
ATOM 3015 C CA . ALA B 1 157 ? 10.812 -26.719 -16.422 1 93.38 157 ALA B CA 1
ATOM 3016 C C . ALA B 1 157 ? 9.438 -27.312 -16.688 1 93.38 157 ALA B C 1
ATOM 3018 O O . ALA B 1 157 ? 8.516 -27.156 -15.883 1 93.38 157 ALA B O 1
ATOM 3019 N N . PHE B 1 158 ? 9.352 -28 -17.797 1 93.44 158 PHE B N 1
ATOM 3020 C CA . PHE B 1 158 ? 8.086 -28.656 -18.125 1 93.44 158 PHE B CA 1
ATOM 3021 C C . PHE B 1 158 ? 7.75 -29.734 -17.109 1 93.44 158 PHE B C 1
ATOM 3023 O O . PHE B 1 158 ? 6.605 -29.828 -16.641 1 93.44 158 PHE B O 1
ATOM 3030 N N . ALA B 1 159 ? 8.742 -30.484 -16.734 1 95.12 159 ALA B N 1
ATOM 3031 C CA . ALA B 1 159 ? 8.539 -31.547 -15.758 1 95.12 159 ALA B CA 1
ATOM 3032 C C . ALA B 1 159 ? 8.133 -30.969 -14.406 1 95.12 159 ALA B C 1
ATOM 3034 O O . ALA B 1 159 ? 7.242 -31.5 -13.734 1 95.12 159 ALA B O 1
ATOM 3035 N N . ALA B 1 160 ? 8.789 -29.938 -14.07 1 96.81 160 ALA B N 1
ATOM 3036 C CA . ALA B 1 160 ? 8.453 -29.266 -12.812 1 96.81 160 ALA B CA 1
ATOM 3037 C C . ALA B 1 160 ? 7.023 -28.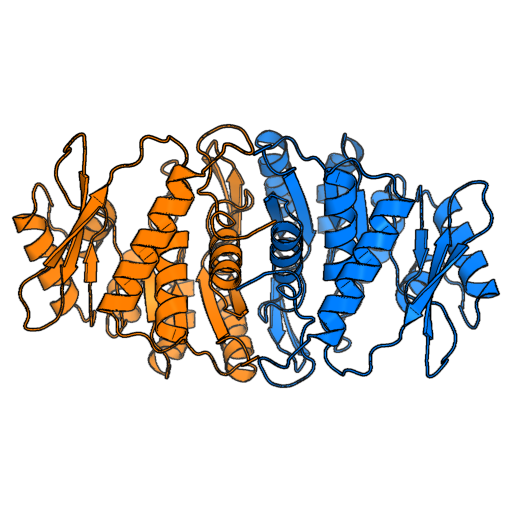734 -12.844 1 96.81 160 ALA B C 1
ATOM 3039 O O . ALA B 1 160 ? 6.289 -28.844 -11.867 1 96.81 160 ALA B O 1
ATOM 3040 N N . GLY B 1 16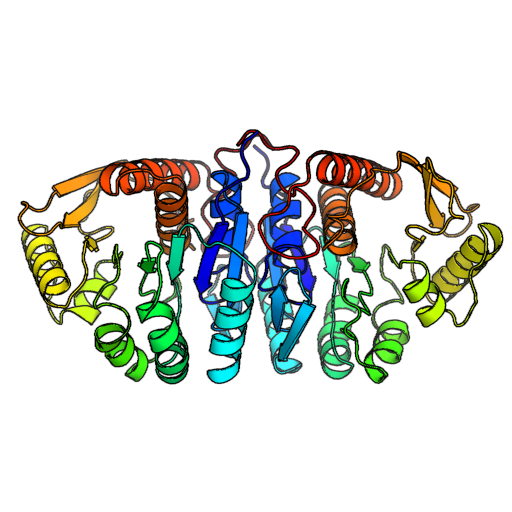1 ? 6.656 -28.109 -13.961 1 97.12 161 GLY B N 1
ATOM 3041 C CA . GLY B 1 161 ? 5.305 -27.609 -14.125 1 97.12 161 GLY B CA 1
ATOM 3042 C C . GLY B 1 161 ? 4.242 -28.688 -13.992 1 97.12 161 GLY B C 1
ATOM 3043 O O . GLY B 1 161 ? 3.227 -28.484 -13.328 1 97.12 161 GLY B O 1
ATOM 3044 N N . GLU B 1 162 ? 4.508 -29.797 -14.586 1 96.81 162 GLU B N 1
ATOM 3045 C CA . GLU B 1 162 ? 3.586 -30.922 -14.516 1 96.81 162 GLU B CA 1
ATOM 3046 C C . GLU B 1 162 ? 3.443 -31.422 -13.078 1 96.81 162 GLU B C 1
ATOM 3048 O O . GLU B 1 162 ? 2.342 -31.75 -12.633 1 96.81 162 GLU B O 1
ATOM 3053 N N . LYS B 1 163 ? 4.551 -31.516 -12.43 1 97.81 163 LYS B N 1
ATOM 3054 C CA . LYS B 1 163 ? 4.516 -31.953 -11.039 1 97.81 163 LYS B CA 1
ATOM 3055 C C . LYS B 1 163 ? 3.691 -30.984 -10.188 1 97.81 163 LYS B C 1
ATOM 3057 O O . LYS B 1 163 ? 2.924 -31.422 -9.32 1 97.81 163 LYS B O 1
ATOM 3062 N N . LEU B 1 164 ? 3.85 -29.734 -10.398 1 98.44 164 LEU B N 1
ATOM 3063 C CA . LEU B 1 164 ? 3.104 -28.734 -9.648 1 98.44 164 LEU B CA 1
ATOM 3064 C C . LEU B 1 164 ? 1.612 -28.828 -9.953 1 98.44 164 LEU B C 1
ATOM 3066 O O . LEU B 1 164 ? 0.781 -28.625 -9.062 1 98.44 164 LEU B O 1
ATOM 3070 N N . LEU B 1 165 ? 1.241 -29.141 -11.203 1 98.38 165 LEU B N 1
ATOM 3071 C CA . LEU B 1 165 ? -0.153 -29.391 -11.547 1 98.38 165 LEU B CA 1
ATOM 3072 C C . LEU B 1 165 ? -0.693 -30.594 -10.781 1 98.38 165 LEU B C 1
ATOM 3074 O O . LEU B 1 165 ? -1.811 -30.562 -10.258 1 98.38 165 LEU B O 1
ATOM 3078 N N . HIS B 1 166 ? 0.093 -31.594 -10.664 1 97.69 166 HIS B N 1
ATOM 3079 C CA . HIS B 1 166 ? -0.31 -32.812 -9.961 1 97.69 166 HIS B CA 1
ATOM 3080 C C . HIS B 1 166 ? -0.478 -32.531 -8.469 1 97.69 166 HIS B C 1
ATOM 3082 O O . HIS B 1 166 ? -1.277 -33.188 -7.797 1 97.69 166 HIS B O 1
ATOM 3088 N N . MET B 1 167 ? 0.285 -31.578 -8.016 1 97.88 167 MET B N 1
ATOM 3089 C CA . MET B 1 167 ? 0.196 -31.203 -6.609 1 97.88 167 MET B CA 1
ATOM 3090 C C . MET B 1 167 ? -1.076 -30.406 -6.336 1 97.88 167 MET B C 1
ATOM 3092 O O . MET B 1 167 ? -1.418 -30.141 -5.18 1 97.88 167 MET B O 1
ATOM 3096 N N . GLY B 1 168 ? -1.758 -29.938 -7.441 1 97.94 168 GLY B N 1
ATOM 3097 C CA . GLY B 1 168 ? -3.092 -29.406 -7.219 1 97.94 168 GLY B CA 1
ATOM 3098 C C . GLY B 1 168 ? -3.289 -28.031 -7.828 1 97.94 168 GLY B C 1
ATOM 3099 O O . GLY B 1 168 ? -4.406 -27.516 -7.844 1 97.94 168 GLY B O 1
ATOM 3100 N N . ALA B 1 169 ? -2.223 -27.406 -8.281 1 98.5 169 ALA B N 1
ATOM 3101 C CA . ALA B 1 169 ? -2.402 -26.125 -8.969 1 98.5 169 ALA B CA 1
ATOM 3102 C C . ALA B 1 169 ? -3.205 -26.297 -10.25 1 98.5 169 ALA B C 1
ATOM 3104 O O . ALA B 1 169 ? -3.002 -27.266 -10.992 1 98.5 169 ALA B O 1
ATOM 3105 N N . ARG B 1 170 ? -4.109 -25.375 -10.523 1 98.25 170 ARG B N 1
ATOM 3106 C CA . ARG B 1 170 ? -4.926 -25.484 -11.734 1 98.25 170 ARG B CA 1
ATOM 3107 C C . ARG B 1 170 ? -4.145 -25.031 -12.961 1 98.25 170 ARG B C 1
ATOM 3109 O O . ARG B 1 170 ? -4.434 -25.453 -14.078 1 98.25 170 ARG B O 1
ATOM 3116 N N . ALA B 1 171 ? -3.209 -24.156 -12.781 1 98.69 171 ALA B N 1
ATOM 3117 C CA . ALA B 1 171 ? -2.266 -23.672 -13.789 1 98.69 171 ALA B CA 1
ATOM 3118 C C . ALA B 1 171 ? -0.946 -23.25 -13.148 1 98.69 171 ALA B C 1
ATOM 3120 O O . ALA B 1 171 ? -0.907 -22.891 -11.977 1 98.69 171 ALA B O 1
ATOM 3121 N N . VAL B 1 172 ? 0.172 -23.344 -13.953 1 98.62 172 VAL B N 1
ATOM 3122 C CA . VAL B 1 172 ? 1.494 -22.984 -13.445 1 98.62 172 VAL B CA 1
ATOM 3123 C C . VAL B 1 172 ? 2.229 -22.125 -14.484 1 98.62 172 VAL B C 1
ATOM 3125 O O . VAL B 1 172 ? 2.26 -22.484 -15.672 1 98.62 172 VAL B O 1
ATOM 3128 N N . LEU B 1 173 ? 2.713 -20.984 -14.047 1 98.12 173 LEU B N 1
ATOM 3129 C CA . LEU B 1 173 ? 3.621 -20.156 -14.828 1 98.12 173 LEU B CA 1
ATOM 3130 C C . LEU B 1 173 ? 5.012 -20.125 -14.203 1 98.12 173 LEU B C 1
ATOM 3132 O O . LEU B 1 173 ? 5.242 -19.406 -13.234 1 98.12 173 LEU B O 1
ATOM 3136 N N . ILE B 1 174 ? 5.945 -20.891 -14.758 1 96.38 174 ILE B N 1
ATOM 3137 C CA . ILE B 1 174 ? 7.32 -20.859 -14.273 1 96.38 174 ILE B CA 1
ATOM 3138 C C . ILE B 1 174 ? 8.07 -19.703 -14.938 1 96.38 174 ILE B C 1
ATOM 3140 O O . ILE B 1 174 ? 8.242 -19.688 -16.156 1 96.38 174 ILE B O 1
ATOM 3144 N N . LYS B 1 175 ? 8.531 -18.703 -14.109 1 91.81 175 LYS B N 1
ATOM 3145 C CA . LYS B 1 175 ? 9.203 -17.5 -14.594 1 91.81 175 LYS B CA 1
ATOM 3146 C C . LYS B 1 175 ? 10.688 -17.75 -14.82 1 91.81 175 LYS B C 1
ATOM 3148 O O . LYS B 1 175 ? 11.352 -18.375 -13.984 1 91.81 175 LYS B O 1
ATOM 3153 N N . GLY B 1 176 ? 11.18 -17.062 -15.766 1 72.69 176 GLY B N 1
ATOM 3154 C CA . GLY B 1 176 ? 12.602 -17.031 -16.062 1 72.69 176 GLY B CA 1
ATOM 3155 C C . GLY B 1 176 ? 13.188 -18.422 -16.297 1 72.69 176 GLY B C 1
ATOM 3156 O O . GLY B 1 176 ? 14.32 -18.688 -15.914 1 72.69 176 GLY B O 1
ATOM 3157 N N . GLY B 1 177 ? 12.18 -19.359 -16.422 1 50.28 177 GLY B N 1
ATOM 3158 C CA . GLY B 1 177 ? 12.75 -20.688 -16.578 1 50.28 177 GLY B CA 1
ATOM 3159 C C . GLY B 1 177 ? 14.078 -20.672 -17.328 1 50.28 177 GLY B C 1
ATOM 3160 O O . GLY B 1 177 ? 15 -21.406 -16.969 1 50.28 177 GLY B O 1
ATOM 3161 N N . HIS B 1 178 ? 13.82 -20.172 -18.531 1 48.47 178 HIS B N 1
ATOM 3162 C CA . HIS B 1 178 ? 14.883 -20.594 -19.453 1 48.47 178 HIS B CA 1
ATOM 3163 C C . HIS B 1 178 ? 16.219 -19.969 -19.062 1 48.47 178 HIS B C 1
ATOM 3165 O O . HIS B 1 178 ? 16.25 -18.938 -18.375 1 48.47 178 HIS B O 1
ATOM 3171 N N . MET B 1 179 ? 17.391 -20.562 -19.812 1 49.38 179 MET B N 1
ATOM 3172 C CA . MET B 1 179 ? 18.75 -20.734 -20.312 1 49.38 179 MET B CA 1
ATOM 3173 C C . MET B 1 179 ? 19.281 -19.406 -20.875 1 49.38 179 MET B C 1
ATOM 3175 O O . MET B 1 179 ? 18.562 -18.688 -21.562 1 49.38 179 MET B O 1
ATOM 3179 N N . ASP B 1 180 ? 19.922 -18.828 -20.031 1 51.75 180 ASP B N 1
ATOM 3180 C CA . ASP B 1 180 ? 20.828 -17.703 -20.25 1 51.75 180 ASP B CA 1
ATOM 3181 C C . ASP B 1 180 ? 20.922 -17.359 -21.734 1 51.75 180 ASP B C 1
ATOM 3183 O O . ASP B 1 180 ? 21.5 -18.109 -22.516 1 51.75 180 ASP B O 1
ATOM 3187 N N . SER B 1 181 ? 19.719 -17.125 -22.406 1 61.22 181 SER B N 1
ATOM 3188 C CA . SER B 1 181 ? 20.156 -16.422 -23.609 1 61.22 181 SER B CA 1
ATOM 3189 C C . SER B 1 181 ? 20.219 -14.922 -23.391 1 61.22 181 SER B C 1
ATOM 3191 O O . SER B 1 181 ? 19.547 -14.383 -22.516 1 61.22 181 SER B O 1
ATOM 3193 N N . SER B 1 182 ? 21.156 -14.266 -23.875 1 65.25 182 SER B N 1
ATOM 3194 C CA . SER B 1 182 ? 21.469 -12.844 -23.781 1 65.25 182 SER B CA 1
ATOM 3195 C C . SER B 1 182 ? 20.359 -11.992 -24.375 1 65.25 182 SER B C 1
ATOM 3197 O O . SER B 1 182 ? 20.281 -10.789 -24.125 1 65.25 182 SER B O 1
ATOM 3199 N N . ILE B 1 183 ? 19.203 -12.578 -24.922 1 78.5 183 ILE B N 1
ATOM 3200 C CA . ILE B 1 183 ? 18.328 -11.695 -25.703 1 78.5 183 ILE B CA 1
ATOM 3201 C C . ILE B 1 183 ? 16.875 -11.922 -25.297 1 78.5 183 ILE B C 1
ATOM 3203 O O . ILE B 1 183 ? 16.062 -11 -25.375 1 78.5 183 ILE B O 1
ATOM 3207 N N . VAL B 1 184 ? 16.594 -13.117 -24.797 1 85.56 184 VAL B N 1
ATOM 3208 C CA . VAL B 1 184 ? 15.188 -13.438 -24.562 1 85.56 184 VAL B CA 1
ATOM 3209 C C . VAL B 1 184 ? 15.016 -14.125 -23.219 1 85.56 184 VAL B C 1
ATOM 3211 O O . VAL B 1 184 ? 15.859 -14.938 -22.812 1 85.56 184 VAL B O 1
ATOM 3214 N N . VAL B 1 185 ? 13.953 -13.703 -22.453 1 85.81 185 VAL B N 1
ATOM 3215 C CA . VAL B 1 185 ? 13.508 -14.422 -21.266 1 85.81 185 VAL B CA 1
ATOM 3216 C C . VAL B 1 185 ? 12.227 -15.195 -21.594 1 85.81 185 VAL B C 1
ATOM 3218 O O . VAL B 1 185 ? 11.305 -14.664 -22.203 1 85.81 185 VAL B O 1
ATOM 3221 N N . THR B 1 186 ? 12.219 -16.469 -21.203 1 88.94 186 THR B N 1
ATOM 3222 C CA . THR B 1 186 ? 11.078 -17.297 -21.547 1 88.94 186 THR B CA 1
ATOM 3223 C C . THR B 1 186 ? 10.406 -17.859 -20.297 1 88.94 186 THR B C 1
ATOM 3225 O O . THR B 1 186 ? 11.055 -18.516 -19.484 1 88.94 186 THR B O 1
ATOM 3228 N N . ASP B 1 187 ? 9.125 -17.531 -20.125 1 92.81 187 ASP B N 1
ATOM 3229 C CA . ASP B 1 187 ? 8.297 -18.188 -19.109 1 92.81 187 ASP B CA 1
ATOM 3230 C C . ASP B 1 187 ? 7.633 -19.438 -19.672 1 92.81 187 ASP B C 1
ATOM 3232 O O . ASP B 1 187 ? 7.512 -19.594 -20.891 1 92.81 187 ASP B O 1
ATOM 3236 N N . CYS B 1 188 ? 7.328 -20.328 -18.797 1 94.25 188 CYS B N 1
ATOM 3237 C CA . CYS B 1 188 ? 6.656 -21.562 -19.188 1 94.25 188 CYS B CA 1
ATOM 3238 C C . CYS B 1 188 ? 5.277 -21.656 -18.547 1 94.25 188 CYS B C 1
ATOM 3240 O O . CYS B 1 188 ? 5.16 -21.703 -17.328 1 94.25 188 CYS B O 1
ATOM 3242 N N . LEU B 1 189 ? 4.273 -21.641 -19.391 1 97.06 189 LEU B N 1
ATOM 3243 C CA . LEU B 1 189 ? 2.904 -21.797 -18.922 1 97.06 189 LEU B CA 1
ATOM 3244 C C . LEU B 1 189 ? 2.445 -23.25 -19.047 1 97.06 189 LEU B C 1
ATOM 3246 O O . LEU B 1 189 ? 2.486 -23.828 -20.141 1 97.06 189 LEU B O 1
ATOM 3250 N N . CYS B 1 190 ? 2.068 -23.859 -17.938 1 97.31 190 CYS B N 1
ATOM 3251 C CA . CYS B 1 190 ? 1.592 -25.25 -17.891 1 97.31 190 CYS B CA 1
ATOM 3252 C C . CYS B 1 190 ? 0.118 -25.297 -17.516 1 97.31 190 CYS B C 1
ATOM 3254 O O . CYS B 1 190 ? -0.277 -24.766 -16.469 1 97.31 190 CYS B O 1
ATOM 3256 N N . LEU B 1 191 ? -0.712 -25.891 -18.344 1 97 191 LEU B N 1
ATOM 3257 C CA . LEU B 1 191 ? -2.133 -26.125 -18.125 1 97 191 LEU B CA 1
ATOM 3258 C C . LEU B 1 191 ? -2.449 -27.609 -18.156 1 97 191 LEU B C 1
ATOM 3260 O O . LEU B 1 191 ? -1.805 -28.375 -18.891 1 97 191 LEU B O 1
ATOM 3264 N N . PRO B 1 192 ? -3.451 -27.969 -17.359 1 94.88 192 PRO B N 1
ATOM 3265 C CA . PRO B 1 192 ? -3.805 -29.391 -17.375 1 94.88 192 PRO B CA 1
ATOM 3266 C C . PRO B 1 192 ? -4.227 -29.875 -18.766 1 94.88 192 PRO B C 1
ATOM 3268 O O . PRO B 1 192 ? -5.035 -29.234 -19.422 1 94.88 192 PRO B O 1
ATOM 3271 N N . GLY B 1 193 ? -3.658 -30.969 -19.156 1 92.69 193 GLY B N 1
ATOM 3272 C CA . GLY B 1 193 ? -4.078 -31.625 -20.375 1 92.69 193 GLY B CA 1
ATOM 3273 C C . GLY B 1 193 ? -3.518 -30.984 -21.625 1 92.69 193 GLY B C 1
ATOM 3274 O O . GLY B 1 193 ? -3.887 -31.359 -22.75 1 92.69 193 GLY B O 1
ATOM 3275 N N . GLU B 1 194 ? -2.684 -30 -21.469 1 93.31 194 GLU B N 1
ATOM 3276 C CA . GLU B 1 194 ? -2.07 -29.312 -22.594 1 93.31 194 GLU B CA 1
ATOM 3277 C C . GLU B 1 194 ? -0.547 -29.391 -22.531 1 93.31 194 GLU B C 1
ATOM 3279 O O . GLU B 1 194 ? 0.024 -29.562 -21.453 1 93.31 194 GLU B O 1
ATOM 3284 N N . ALA B 1 195 ? 0.007 -29.328 -23.719 1 92.69 195 ALA B N 1
ATOM 3285 C CA . ALA B 1 195 ? 1.461 -29.188 -23.75 1 92.69 195 ALA B CA 1
ATOM 3286 C C . ALA B 1 195 ? 1.89 -27.844 -23.172 1 92.69 195 ALA B C 1
ATOM 3288 O O . ALA B 1 195 ? 1.24 -26.812 -23.406 1 92.69 195 ALA B O 1
ATOM 3289 N N . PRO B 1 196 ? 2.967 -27.938 -22.391 1 94.25 196 PRO B N 1
ATOM 3290 C CA . PRO B 1 196 ? 3.467 -26.672 -21.859 1 94.25 196 PRO B CA 1
ATOM 3291 C C . PRO B 1 196 ? 3.773 -25.656 -22.969 1 94.25 196 PRO B C 1
ATOM 3293 O O . PRO B 1 196 ? 4.25 -26.047 -24.047 1 94.25 196 PRO B O 1
ATOM 3296 N N . LYS B 1 197 ? 3.527 -24.406 -22.688 1 93 197 LYS B N 1
ATOM 3297 C CA . LYS B 1 197 ? 3.73 -23.344 -23.656 1 93 197 LYS B CA 1
ATOM 3298 C C . LYS B 1 197 ? 4.867 -22.422 -23.234 1 93 197 LYS B C 1
ATOM 3300 O O . LYS B 1 197 ? 4.875 -21.906 -22.125 1 93 197 LYS B O 1
ATOM 3305 N N . ALA B 1 198 ? 5.77 -22.266 -24.172 1 90.88 198 ALA B N 1
ATOM 3306 C CA . ALA B 1 198 ? 6.816 -21.266 -23.969 1 90.88 198 ALA B CA 1
ATOM 3307 C C . ALA B 1 198 ? 6.309 -19.859 -24.297 1 90.88 198 ALA B C 1
ATOM 3309 O O . ALA B 1 198 ? 5.656 -19.656 -25.312 1 90.88 198 ALA B O 1
ATOM 3310 N N . LEU B 1 199 ? 6.52 -18.938 -23.391 1 92.44 199 LEU B N 1
ATOM 3311 C CA . LEU B 1 199 ? 6.125 -17.547 -23.562 1 92.44 199 LEU B CA 1
ATOM 3312 C C . LEU B 1 199 ? 7.344 -16.625 -23.547 1 92.44 199 LEU B C 1
ATOM 3314 O O . LEU B 1 199 ? 7.73 -16.125 -22.484 1 92.44 199 LEU B O 1
ATOM 3318 N N . PRO B 1 200 ? 7.961 -16.344 -24.703 1 89.81 200 PRO B N 1
ATOM 3319 C CA . PRO B 1 200 ? 9.164 -15.508 -24.781 1 89.81 200 PRO B CA 1
ATOM 3320 C C . PRO B 1 200 ? 8.867 -14.016 -24.656 1 89.81 200 PRO B C 1
ATOM 3322 O O . PRO B 1 200 ? 7.824 -13.555 -25.125 1 89.81 200 PRO B O 1
ATOM 3325 N N . GLN B 1 201 ? 9.703 -13.352 -23.984 1 90 201 GLN B N 1
ATOM 3326 C CA . GLN B 1 201 ? 9.703 -11.891 -23.906 1 90 201 GLN B CA 1
ATOM 3327 C C . GLN B 1 201 ? 11.094 -11.32 -24.141 1 90 201 GLN B C 1
ATOM 3329 O O . GLN B 1 201 ? 12.102 -11.977 -23.859 1 90 201 GLN B O 1
ATOM 3334 N N . ALA B 1 202 ? 11.141 -10.109 -24.688 1 90 202 ALA B N 1
ATOM 3335 C CA . ALA B 1 202 ? 12.438 -9.453 -24.844 1 90 202 ALA B CA 1
ATOM 3336 C C . ALA B 1 202 ? 13.094 -9.195 -23.5 1 90 202 ALA B C 1
ATOM 3338 O O . ALA B 1 202 ? 12.445 -8.711 -22.562 1 90 202 ALA B O 1
ATOM 3339 N N . LYS B 1 203 ? 14.328 -9.586 -23.453 1 90.69 203 LYS B N 1
ATOM 3340 C CA . LYS B 1 203 ? 15.078 -9.281 -22.234 1 90.69 203 LYS B CA 1
ATOM 3341 C C . LYS B 1 203 ? 15.352 -7.789 -22.109 1 90.69 203 LYS B C 1
ATOM 3343 O O . LYS B 1 203 ? 15.672 -7.125 -23.094 1 90.69 203 LYS B O 1
ATOM 3348 N N . VAL B 1 204 ? 15.102 -7.281 -20.938 1 91.88 204 VAL B N 1
ATOM 3349 C CA . VAL B 1 204 ? 15.406 -5.879 -20.672 1 91.88 204 VAL B CA 1
ATOM 3350 C C . VAL B 1 204 ? 16.672 -5.781 -19.812 1 91.88 204 VAL B C 1
ATOM 3352 O O . VAL B 1 204 ? 16.75 -6.387 -18.734 1 91.88 204 VAL B O 1
ATOM 3355 N N . GLU B 1 205 ? 17.641 -5.109 -20.281 1 90.44 205 GLU B N 1
ATOM 3356 C CA . GLU B 1 205 ? 18.875 -4.926 -19.531 1 90.44 205 GLU B CA 1
ATOM 3357 C C . GLU B 1 205 ? 18.734 -3.818 -18.484 1 90.44 205 GLU B C 1
ATOM 3359 O O . GLU B 1 205 ? 18.891 -2.637 -18.812 1 90.44 205 GLU B O 1
ATOM 3364 N N . THR B 1 206 ? 18.469 -4.238 -17.344 1 91.06 206 THR B N 1
ATOM 3365 C CA . THR B 1 206 ? 18.359 -3.307 -16.219 1 91.06 206 THR B CA 1
ATOM 3366 C C . THR B 1 206 ? 18.672 -4 -14.898 1 91.06 206 THR B C 1
ATOM 3368 O O . THR B 1 206 ? 18.531 -5.223 -14.781 1 91.06 206 THR B O 1
ATOM 3371 N N . ALA B 1 207 ? 19.125 -3.221 -13.953 1 90.62 207 ALA B N 1
ATOM 3372 C CA . ALA B 1 207 ? 19.375 -3.736 -12.609 1 90.62 207 ALA B CA 1
ATOM 3373 C C . ALA B 1 207 ? 18.141 -3.57 -11.727 1 90.62 207 ALA B C 1
ATOM 3375 O O . ALA B 1 207 ? 18.109 -4.066 -10.594 1 90.62 207 ALA B O 1
ATOM 3376 N N . ASN B 1 208 ? 17.141 -2.895 -12.266 1 92.62 208 ASN B N 1
ATOM 3377 C CA . ASN B 1 208 ? 15.93 -2.574 -11.516 1 92.62 208 ASN B CA 1
ATOM 3378 C C . ASN B 1 208 ? 14.898 -3.699 -11.602 1 92.62 208 ASN B C 1
ATOM 3380 O O . ASN B 1 208 ? 13.859 -3.545 -12.242 1 92.62 208 ASN B O 1
ATOM 3384 N N . ASN B 1 209 ? 15.164 -4.801 -10.859 1 91.5 209 ASN B N 1
ATOM 3385 C CA . ASN B 1 209 ? 14.289 -5.965 -10.953 1 91.5 209 ASN B CA 1
ATOM 3386 C C . ASN B 1 209 ? 13.617 -6.27 -9.617 1 91.5 209 ASN B C 1
ATOM 3388 O O . ASN B 1 209 ? 13.039 -7.344 -9.438 1 91.5 209 ASN B O 1
ATOM 3392 N N . HIS B 1 210 ? 13.734 -5.32 -8.688 1 94 210 HIS B N 1
ATOM 3393 C CA . HIS B 1 210 ? 13.07 -5.484 -7.398 1 94 210 HIS B CA 1
ATOM 3394 C C . HIS B 1 210 ? 11.555 -5.438 -7.551 1 94 210 HIS B C 1
ATOM 3396 O O . HIS B 1 210 ? 11.016 -4.508 -8.156 1 94 210 HIS B O 1
ATOM 3402 N N . GLY B 1 211 ? 10.883 -6.469 -7.129 1 95.75 211 GLY B N 1
ATOM 3403 C CA . GLY B 1 211 ? 9.43 -6.484 -7.129 1 95.75 211 GLY B CA 1
ATOM 3404 C C . GLY B 1 211 ? 8.836 -7.02 -8.422 1 95.75 211 GLY B C 1
ATOM 3405 O O . GLY B 1 211 ? 7.629 -6.91 -8.648 1 95.75 211 GLY B O 1
ATOM 3406 N N . THR B 1 212 ? 9.641 -7.656 -9.305 1 95.75 212 THR B N 1
ATOM 3407 C CA . THR B 1 212 ? 9.156 -8.164 -10.586 1 95.75 212 THR B CA 1
ATOM 3408 C C . THR B 1 212 ? 8.078 -9.219 -10.375 1 95.75 212 THR B C 1
ATOM 3410 O O . THR B 1 212 ? 7.043 -9.203 -11.055 1 95.75 212 THR B O 1
ATOM 3413 N N . GLY B 1 213 ? 8.32 -10.133 -9.43 1 96.31 213 GLY B N 1
ATOM 3414 C CA . GLY B 1 213 ? 7.336 -11.164 -9.141 1 96.31 213 GLY B CA 1
ATOM 3415 C C . GLY B 1 213 ? 6.031 -10.617 -8.594 1 96.31 213 GLY B C 1
ATOM 3416 O O . GLY B 1 213 ? 4.949 -11.023 -9.016 1 96.31 213 GLY B O 1
ATOM 3417 N N . CYS B 1 214 ? 6.148 -9.672 -7.645 1 98.25 214 CYS B N 1
ATOM 3418 C CA . CYS B 1 214 ? 4.973 -9.031 -7.07 1 98.25 214 CYS B CA 1
ATOM 3419 C C . CYS B 1 214 ? 4.164 -8.305 -8.141 1 98.25 214 CYS B C 1
ATOM 3421 O O . CYS B 1 214 ? 2.939 -8.43 -8.195 1 98.25 214 CYS B O 1
ATOM 3423 N N . THR B 1 215 ? 4.832 -7.605 -9.016 1 98.5 215 THR B N 1
ATOM 3424 C CA . THR B 1 215 ? 4.191 -6.84 -10.078 1 98.5 215 THR B CA 1
ATOM 3425 C C . THR B 1 215 ? 3.488 -7.77 -11.062 1 98.5 215 THR B C 1
ATOM 3427 O O . THR B 1 215 ? 2.334 -7.539 -11.43 1 98.5 215 THR B O 1
ATOM 3430 N N . LEU B 1 216 ? 4.148 -8.828 -11.445 1 98.38 216 LEU B N 1
ATOM 3431 C CA . LEU B 1 216 ? 3.586 -9.773 -12.406 1 98.38 216 LEU B CA 1
ATOM 3432 C C . LEU B 1 216 ? 2.336 -10.438 -11.844 1 98.38 216 LEU B C 1
ATOM 3434 O O . LEU B 1 216 ? 1.298 -10.477 -12.508 1 98.38 216 LEU B O 1
ATOM 3438 N N . SER B 1 217 ? 2.438 -10.961 -10.648 1 98.81 217 SER B N 1
ATOM 3439 C CA . SER B 1 217 ? 1.309 -11.68 -10.062 1 98.81 217 SER B CA 1
ATOM 3440 C C . SER B 1 217 ? 0.129 -10.742 -9.812 1 98.81 217 SER B C 1
ATOM 3442 O O . SER B 1 217 ? -1.025 -11.125 -10.016 1 98.81 217 SER B O 1
ATOM 3444 N N . ALA B 1 218 ? 0.413 -9.508 -9.398 1 98.94 218 ALA B N 1
ATOM 3445 C CA . ALA B 1 218 ? -0.652 -8.523 -9.203 1 98.94 218 ALA B CA 1
ATOM 3446 C C . ALA B 1 218 ? -1.319 -8.172 -10.531 1 98.94 218 ALA B C 1
ATOM 3448 O O . ALA B 1 218 ? -2.543 -8.023 -10.602 1 98.94 218 ALA B O 1
ATOM 3449 N N . ALA B 1 219 ? -0.517 -8.031 -11.57 1 98.94 219 ALA B N 1
ATOM 3450 C CA . ALA B 1 219 ? -1.045 -7.727 -12.898 1 98.94 219 ALA B CA 1
ATOM 3451 C C . ALA B 1 219 ? -1.938 -8.852 -13.406 1 98.94 219 ALA B C 1
ATOM 3453 O O . ALA B 1 219 ? -3.016 -8.602 -13.953 1 98.94 219 ALA B O 1
ATOM 3454 N N . ILE B 1 220 ? -1.512 -10.086 -13.227 1 98.94 220 ILE B N 1
ATOM 3455 C CA . ILE B 1 220 ? -2.299 -11.234 -13.664 1 98.94 220 ILE B CA 1
ATOM 3456 C C . ILE B 1 220 ? -3.617 -11.281 -12.898 1 98.94 220 ILE B C 1
ATOM 3458 O O . ILE B 1 220 ? -4.684 -11.453 -13.492 1 98.94 220 ILE B O 1
ATOM 3462 N N . ALA B 1 221 ? -3.543 -11.109 -11.57 1 98.94 221 ALA B N 1
ATOM 3463 C CA . ALA B 1 221 ? -4.758 -11.109 -10.758 1 98.94 221 ALA B CA 1
ATOM 3464 C C . ALA B 1 221 ? -5.727 -10.023 -11.219 1 98.94 221 ALA B C 1
ATOM 3466 O O . ALA B 1 221 ? -6.938 -10.242 -11.281 1 98.94 221 ALA B O 1
ATOM 3467 N N . THR B 1 222 ? -5.18 -8.859 -11.555 1 98.88 222 THR B N 1
ATOM 3468 C CA . THR B 1 222 ? -6.027 -7.766 -12.023 1 98.88 222 THR B CA 1
ATOM 3469 C C . THR B 1 222 ? -6.707 -8.133 -13.344 1 98.88 222 THR B C 1
ATOM 3471 O O . THR B 1 222 ? -7.898 -7.883 -13.523 1 98.88 222 THR B O 1
ATOM 3474 N N . GLY B 1 223 ? -5.973 -8.734 -14.266 1 98.81 223 GLY B N 1
ATOM 3475 C CA . GLY B 1 223 ? -6.559 -9.203 -15.508 1 98.81 223 GLY B CA 1
ATOM 3476 C C . GLY B 1 223 ? -7.668 -10.219 -15.305 1 98.81 223 GLY B C 1
ATOM 3477 O O . GLY B 1 223 ? -8.727 -10.117 -15.922 1 98.81 223 GLY B O 1
ATOM 3478 N N . LEU B 1 224 ? -7.426 -11.18 -14.422 1 98.88 224 LEU B N 1
ATOM 3479 C CA . LEU B 1 224 ? -8.445 -12.18 -14.109 1 98.88 224 LEU B CA 1
ATOM 3480 C C . LEU B 1 224 ? -9.688 -11.523 -13.516 1 98.88 224 LEU B C 1
ATOM 3482 O O . LEU B 1 224 ? -10.812 -11.891 -13.852 1 98.88 224 LEU B O 1
ATOM 3486 N N . GLY B 1 225 ? -9.438 -10.578 -12.648 1 98.69 225 GLY B N 1
ATOM 3487 C CA . GLY B 1 225 ? -10.539 -9.852 -12.047 1 98.69 225 GLY B CA 1
ATOM 3488 C C . GLY B 1 225 ? -11.383 -9.094 -13.055 1 98.69 225 GLY B C 1
ATOM 3489 O O . GLY B 1 225 ? -12.57 -8.859 -12.828 1 98.69 225 GLY B O 1
ATOM 3490 N N . LYS B 1 226 ? -10.781 -8.727 -14.133 1 98.12 226 LYS B N 1
ATOM 3491 C CA . LYS B 1 226 ? -11.484 -8.039 -15.211 1 98.12 226 LYS B CA 1
ATOM 3492 C C . LYS B 1 226 ? -12.227 -9.031 -16.109 1 98.12 226 LYS B C 1
ATOM 3494 O O . LYS B 1 226 ? -12.883 -8.633 -17.062 1 98.12 226 LYS B O 1
ATOM 3499 N N . GLY B 1 227 ? -12.039 -10.258 -15.82 1 98.12 227 GLY B N 1
ATOM 3500 C CA . GLY B 1 227 ? -12.75 -11.281 -16.562 1 98.12 227 GLY B CA 1
ATOM 3501 C C . GLY B 1 227 ? -11.953 -11.828 -17.734 1 98.12 227 GLY B C 1
ATOM 3502 O O . GLY B 1 227 ? -12.484 -12.586 -18.562 1 98.12 227 GLY B O 1
ATOM 3503 N N . LEU B 1 228 ? -10.727 -11.57 -17.859 1 98.56 228 LEU B N 1
ATOM 3504 C CA . LEU B 1 228 ? -9.914 -12.078 -18.953 1 98.56 228 LEU B CA 1
ATOM 3505 C C . LEU B 1 228 ? -9.625 -13.57 -18.766 1 98.56 228 LEU B C 1
ATOM 3507 O O . LEU B 1 228 ? -9.414 -14.031 -17.656 1 98.56 228 LEU B O 1
ATOM 3511 N N . PRO B 1 229 ? -9.547 -14.289 -19.922 1 98.44 229 PRO B N 1
ATOM 3512 C CA . PRO B 1 229 ? -9.039 -15.656 -19.812 1 98.44 229 PRO B CA 1
ATOM 3513 C C . PRO B 1 229 ? -7.609 -15.719 -19.297 1 98.44 229 PRO B C 1
ATOM 3515 O O . PRO B 1 229 ? -6.824 -14.797 -19.516 1 98.44 229 PRO B O 1
ATOM 3518 N N . LEU B 1 230 ? -7.281 -16.812 -18.688 1 98.31 230 LEU B N 1
ATOM 3519 C CA . LEU B 1 230 ? -6.008 -16.953 -18 1 98.31 230 LEU B CA 1
ATOM 3520 C C . LEU B 1 230 ? -4.84 -16.656 -18.922 1 98.31 230 LEU B C 1
ATOM 3522 O O . LEU B 1 230 ? -3.947 -15.875 -18.578 1 98.31 230 LEU B O 1
ATOM 3526 N N . ARG B 1 231 ? -4.844 -17.188 -20.141 1 97.44 231 ARG B N 1
ATOM 3527 C CA . ARG B 1 231 ? -3.744 -17 -21.078 1 97.44 231 ARG B CA 1
ATOM 3528 C C . ARG B 1 231 ? -3.588 -15.539 -21.469 1 97.44 231 ARG B C 1
ATOM 3530 O O . ARG B 1 231 ? -2.469 -15.031 -21.578 1 97.44 231 ARG B O 1
ATOM 3537 N N . VAL B 1 232 ? -4.688 -14.891 -21.625 1 98.38 232 VAL B N 1
ATOM 3538 C CA . VAL B 1 232 ? -4.684 -13.477 -22 1 98.38 232 VAL B CA 1
ATOM 3539 C C . VAL B 1 232 ? -4.191 -12.633 -20.828 1 98.38 232 VAL B C 1
ATOM 3541 O O . VAL B 1 232 ? -3.389 -11.719 -21.016 1 98.38 232 VAL B O 1
ATOM 3544 N N . ALA B 1 233 ? -4.672 -12.977 -19.609 1 98.75 233 ALA B N 1
ATOM 3545 C CA . ALA B 1 233 ? -4.242 -12.266 -18.406 1 98.75 233 ALA B CA 1
ATOM 3546 C C . ALA B 1 233 ? -2.73 -12.375 -18.219 1 98.75 233 ALA B C 1
ATOM 3548 O O . ALA B 1 233 ? -2.068 -11.383 -17.906 1 98.75 233 ALA B O 1
ATOM 3549 N N . VAL B 1 234 ? -2.18 -13.516 -18.469 1 98.5 234 VAL B N 1
ATOM 3550 C CA . VAL B 1 234 ? -0.75 -13.758 -18.328 1 98.5 234 VAL B CA 1
ATOM 3551 C C . VAL B 1 234 ? 0.027 -12.945 -19.359 1 98.5 234 VAL B C 1
ATOM 3553 O O . VAL B 1 234 ? 0.982 -12.25 -19.016 1 98.5 234 VAL B O 1
ATOM 3556 N N . THR B 1 235 ? -0.39 -12.984 -20.625 1 97.75 235 THR B N 1
ATOM 3557 C CA . THR B 1 235 ? 0.318 -12.305 -21.703 1 97.75 235 THR B CA 1
ATOM 3558 C C . THR B 1 235 ? 0.289 -10.797 -21.484 1 97.75 235 THR B C 1
ATOM 3560 O O . THR B 1 235 ? 1.313 -10.125 -21.641 1 97.75 235 THR B O 1
ATOM 3563 N N . LYS B 1 236 ? -0.825 -10.281 -21.125 1 98.25 236 LYS B N 1
ATOM 3564 C CA . LYS B 1 236 ? -0.949 -8.844 -20.891 1 98.25 236 LYS B CA 1
ATOM 3565 C C . LYS B 1 236 ? -0.101 -8.414 -19.688 1 98.25 236 LYS B C 1
ATOM 3567 O O . LYS B 1 236 ? 0.484 -7.328 -19.703 1 98.25 236 LYS B O 1
ATOM 3572 N N . ALA B 1 237 ? -0.088 -9.266 -18.672 1 98.5 237 ALA B N 1
ATOM 3573 C CA . ALA B 1 237 ? 0.734 -8.969 -17.5 1 98.5 237 ALA B CA 1
ATOM 3574 C C . ALA B 1 237 ? 2.217 -8.953 -17.859 1 98.5 237 ALA B C 1
ATOM 3576 O O . ALA B 1 237 ? 2.967 -8.102 -17.375 1 98.5 237 ALA B O 1
ATOM 3577 N N . GLN B 1 238 ? 2.633 -9.859 -18.672 1 96.94 238 GLN B N 1
ATOM 3578 C CA . GLN B 1 238 ? 4.016 -9.898 -19.141 1 96.94 238 GLN B CA 1
ATOM 3579 C C . GLN B 1 238 ? 4.367 -8.641 -19.938 1 96.94 238 GLN B C 1
ATOM 3581 O O . GLN B 1 238 ? 5.457 -8.086 -19.781 1 96.94 238 GLN B O 1
ATOM 3586 N N . GLU B 1 239 ? 3.467 -8.219 -20.781 1 97.38 239 GLU B N 1
ATOM 3587 C CA . GLU B 1 239 ? 3.67 -7 -21.562 1 97.38 239 GLU B CA 1
ATOM 3588 C C . GLU B 1 239 ? 3.801 -5.785 -20.641 1 97.38 239 GLU B C 1
ATOM 3590 O O . GLU B 1 239 ? 4.66 -4.93 -20.859 1 97.38 239 GLU B O 1
ATOM 3595 N N . PHE B 1 240 ? 2.949 -5.742 -19.672 1 97.81 240 PHE B N 1
ATOM 3596 C CA . PHE B 1 240 ? 3.004 -4.648 -18.703 1 97.81 240 PHE B CA 1
ATOM 3597 C C . PHE B 1 240 ? 4.336 -4.648 -17.953 1 97.81 240 PHE B C 1
ATOM 3599 O O . PHE B 1 240 ? 4.973 -3.605 -17.812 1 97.81 240 PHE B O 1
ATOM 3606 N N . LEU B 1 241 ? 4.703 -5.828 -17.453 1 97.25 241 LEU B N 1
ATOM 3607 C CA . LEU B 1 241 ? 5.953 -5.938 -16.719 1 97.25 241 LEU B CA 1
ATOM 3608 C C . LEU B 1 241 ? 7.141 -5.543 -17.578 1 97.25 241 LEU B C 1
ATOM 3610 O O . LEU B 1 241 ? 8.047 -4.848 -17.125 1 97.25 241 LEU B O 1
ATOM 3614 N N . ASN B 1 242 ? 7.133 -5.98 -18.812 1 95.81 242 ASN B N 1
ATOM 3615 C CA . ASN B 1 242 ? 8.203 -5.617 -19.734 1 95.81 242 ASN B CA 1
ATOM 3616 C C . ASN B 1 242 ? 8.305 -4.105 -19.906 1 95.81 242 ASN B C 1
ATOM 3618 O O . ASN B 1 242 ? 9.398 -3.539 -19.859 1 95.81 242 ASN B O 1
ATOM 3622 N N . LEU B 1 243 ? 7.199 -3.471 -20.078 1 96.81 243 LEU B N 1
ATOM 3623 C CA . LEU B 1 243 ? 7.164 -2.018 -20.188 1 96.81 243 LEU B CA 1
ATOM 3624 C C . LEU B 1 243 ? 7.688 -1.363 -18.906 1 96.81 243 LEU B C 1
ATOM 3626 O O . LEU B 1 243 ? 8.469 -0.412 -18.969 1 96.81 243 LEU B O 1
ATOM 3630 N N . ALA B 1 244 ? 7.234 -1.874 -17.797 1 97.06 244 ALA B N 1
ATOM 3631 C CA . ALA B 1 244 ? 7.641 -1.337 -16.5 1 97.06 244 ALA B CA 1
ATOM 3632 C C . ALA B 1 244 ? 9.148 -1.46 -16.297 1 97.06 244 ALA B C 1
ATOM 3634 O O . ALA B 1 244 ? 9.773 -0.586 -15.695 1 97.06 244 ALA B O 1
ATOM 3635 N N . LEU B 1 245 ? 9.703 -2.537 -16.797 1 96 245 LEU B N 1
ATOM 3636 C CA . LEU B 1 245 ? 11.148 -2.746 -16.703 1 96 245 LEU B CA 1
ATOM 3637 C C . LEU B 1 245 ? 11.891 -1.79 -17.641 1 96 245 LEU B C 1
ATOM 3639 O O . LEU B 1 245 ? 12.883 -1.179 -17.234 1 96 245 LEU B O 1
ATOM 3643 N N . ARG B 1 246 ? 11.422 -1.604 -18.844 1 95.38 246 ARG B N 1
ATOM 3644 C CA . ARG B 1 246 ? 12.062 -0.742 -19.828 1 95.38 246 ARG B CA 1
ATOM 3645 C C . ARG B 1 246 ? 12.07 0.711 -19.359 1 95.38 246 ARG B C 1
ATOM 3647 O O . ARG B 1 246 ? 12.992 1.466 -19.672 1 95.38 246 ARG B O 1
ATOM 3654 N N . LYS B 1 247 ? 11.094 1.04 -18.609 1 95.5 247 LYS B N 1
ATOM 3655 C CA . LYS B 1 247 ? 10.953 2.426 -18.172 1 95.5 247 LYS B CA 1
ATOM 3656 C C . LYS B 1 247 ? 11.383 2.584 -16.703 1 95.5 247 LYS B C 1
ATOM 3658 O O . LYS B 1 247 ? 11.062 3.59 -16.062 1 95.5 247 LYS B O 1
ATOM 3663 N N . SER B 1 248 ? 12.008 1.563 -16.188 1 94.81 248 SER B N 1
ATOM 3664 C CA . SER B 1 248 ? 12.391 1.585 -14.781 1 94.81 248 SER B CA 1
ATOM 3665 C C . SER B 1 248 ? 13.43 2.662 -14.5 1 94.81 248 SER B C 1
ATOM 3667 O O . SER B 1 248 ? 14.055 3.184 -15.43 1 94.81 248 SER B O 1
ATOM 3669 N N . TYR B 1 249 ? 13.547 3.104 -13.25 1 92.88 249 TYR B N 1
ATOM 3670 C CA . TYR B 1 249 ? 14.516 4.047 -12.711 1 92.88 249 TYR B CA 1
ATOM 3671 C C . TYR B 1 249 ? 14.93 3.658 -11.297 1 92.88 249 TYR B C 1
ATOM 3673 O O . TYR B 1 249 ? 14.32 2.783 -10.68 1 92.88 249 TYR B O 1
ATOM 3681 N N . SER B 1 250 ? 16 4.238 -10.82 1 94.31 250 SER B N 1
ATOM 3682 C CA . SER B 1 250 ? 16.5 3.953 -9.469 1 94.31 250 SER B CA 1
ATOM 3683 C C . SER B 1 250 ? 16.141 5.074 -8.5 1 94.31 250 SER B C 1
ATOM 3685 O O . SER B 1 250 ? 16.812 6.102 -8.453 1 94.31 250 SER B O 1
ATOM 3687 N N . PRO B 1 251 ? 15.109 4.809 -7.68 1 95.12 251 PRO B N 1
ATOM 3688 C CA . PRO B 1 251 ? 14.719 5.867 -6.746 1 95.12 251 PRO B CA 1
ATOM 3689 C C . PRO B 1 251 ? 15.688 6.02 -5.578 1 95.12 251 PRO B C 1
ATOM 3691 O O . PRO B 1 251 ? 15.625 7.004 -4.84 1 95.12 251 PRO B O 1
ATOM 3694 N N . GLY B 1 252 ? 16.516 5.051 -5.359 1 96.44 252 GLY B N 1
ATOM 3695 C CA . GLY B 1 252 ? 17.453 5.062 -4.246 1 96.44 252 GLY B CA 1
ATOM 3696 C C . GLY B 1 252 ? 18.641 4.156 -4.469 1 96.44 252 GLY B C 1
ATOM 3697 O O . GLY B 1 252 ? 19.016 3.877 -5.609 1 96.44 252 GLY B O 1
ATOM 3698 N N . LYS B 1 253 ? 19.312 3.809 -3.432 1 96.75 253 LYS B N 1
ATOM 3699 C CA . LYS B 1 253 ? 20.5 2.963 -3.473 1 96.75 253 LYS B CA 1
ATOM 3700 C C . LYS B 1 253 ? 20.125 1.503 -3.717 1 96.75 253 LYS B C 1
ATOM 3702 O O . LYS B 1 253 ? 19.031 1.063 -3.342 1 96.75 253 LYS B O 1
ATOM 3707 N N . GLY B 1 254 ? 20.984 0.806 -4.375 1 95.06 254 GLY B N 1
ATOM 3708 C CA . GLY B 1 254 ? 20.781 -0.621 -4.57 1 95.06 254 GLY B CA 1
ATOM 3709 C C . GLY B 1 254 ? 19.859 -0.941 -5.734 1 95.06 254 GLY B C 1
ATOM 3710 O O . GLY B 1 254 ? 19.688 -0.123 -6.641 1 95.06 254 GLY B O 1
ATOM 3711 N N . CYS B 1 255 ? 19.281 -2.178 -5.691 1 92.12 255 CYS B N 1
ATOM 3712 C CA . CYS B 1 255 ? 18.406 -2.631 -6.77 1 92.12 255 CYS B CA 1
ATOM 3713 C C . CYS B 1 255 ? 17.094 -1.853 -6.777 1 92.12 255 CYS B C 1
ATOM 3715 O O . CYS B 1 255 ? 16.375 -1.834 -5.777 1 92.12 255 CYS B O 1
ATOM 3717 N N . GLY B 1 256 ? 16.812 -1.239 -7.891 1 93.56 256 GLY B N 1
ATOM 3718 C CA . GLY B 1 256 ? 15.586 -0.467 -8 1 93.56 256 GLY B CA 1
ATOM 3719 C C . GLY B 1 256 ? 14.391 -1.3 -8.438 1 93.56 256 GLY B C 1
ATOM 3720 O O . GLY B 1 256 ? 14.555 -2.422 -8.922 1 93.56 256 GLY B O 1
ATOM 3721 N N . PRO B 1 257 ? 13.219 -0.676 -8.195 1 94.94 257 PRO B N 1
ATOM 3722 C CA . PRO B 1 257 ? 11.992 -1.35 -8.625 1 94.94 257 PRO B CA 1
ATOM 3723 C C . PRO B 1 257 ? 11.719 -1.188 -10.117 1 94.94 257 PRO B C 1
ATOM 3725 O O . PRO B 1 257 ? 12.414 -0.426 -10.797 1 94.94 257 PRO B O 1
ATOM 3728 N N . VAL B 1 258 ? 10.711 -1.973 -10.57 1 95.44 258 VAL B N 1
ATOM 3729 C CA . VAL B 1 258 ? 10.117 -1.663 -11.867 1 95.44 258 VAL B CA 1
ATOM 3730 C C . VAL B 1 258 ? 9.352 -0.345 -11.781 1 95.44 258 VAL B C 1
ATOM 3732 O O . VAL B 1 258 ? 9.125 0.178 -10.695 1 95.44 258 VAL B O 1
ATOM 3735 N N . ASN B 1 259 ? 9.039 0.227 -12.961 1 97 259 ASN B N 1
ATOM 3736 C CA . ASN B 1 259 ? 8.203 1.423 -12.992 1 97 259 ASN B CA 1
ATOM 3737 C C . ASN B 1 259 ? 6.719 1.07 -13.023 1 97 259 ASN B C 1
ATOM 3739 O O . ASN B 1 259 ? 6.145 0.877 -14.102 1 97 259 ASN B O 1
ATOM 3743 N N . HIS B 1 260 ? 6.094 1.07 -11.859 1 97 260 HIS B N 1
ATOM 3744 C CA . HIS B 1 260 ? 4.688 0.686 -11.75 1 97 260 HIS B CA 1
ATOM 3745 C C . HIS B 1 260 ? 3.791 1.668 -12.5 1 97 260 HIS B C 1
ATOM 3747 O O . HIS B 1 260 ? 2.662 1.329 -12.859 1 97 260 HIS B O 1
ATOM 3753 N N . ALA B 1 261 ? 4.254 2.92 -12.75 1 95.5 261 ALA B N 1
ATOM 3754 C CA . ALA B 1 261 ? 3.455 3.963 -13.383 1 95.5 261 ALA B CA 1
ATOM 3755 C C . ALA B 1 261 ? 3.744 4.039 -14.875 1 95.5 261 ALA B C 1
ATOM 3757 O O . ALA B 1 261 ? 3.34 4.996 -15.547 1 95.5 261 ALA B O 1
ATOM 3758 N N . ALA B 1 262 ? 4.414 3.062 -15.43 1 93.94 262 ALA B N 1
ATOM 3759 C CA . ALA B 1 262 ? 4.953 3.113 -16.781 1 93.94 262 ALA B CA 1
ATOM 3760 C C . ALA B 1 262 ? 3.846 3.334 -17.812 1 93.94 262 ALA B C 1
ATOM 3762 O O . ALA B 1 262 ? 4.066 3.969 -18.844 1 93.94 262 ALA B O 1
ATOM 3763 N N . ALA B 1 263 ? 2.67 2.857 -17.516 1 90.88 263 ALA B N 1
ATOM 3764 C CA . ALA B 1 263 ? 1.584 2.924 -18.484 1 90.88 263 ALA B CA 1
ATOM 3765 C C . ALA B 1 263 ? 0.705 4.148 -18.25 1 90.88 263 ALA B C 1
ATOM 3767 O O . ALA B 1 263 ? -0.315 4.328 -18.922 1 90.88 263 ALA B O 1
ATOM 3768 N N . LEU B 1 264 ? 1.068 4.957 -17.25 1 89.88 264 LEU B N 1
ATOM 3769 C CA . LEU B 1 264 ? 0.256 6.105 -16.875 1 89.88 264 LEU B CA 1
ATOM 3770 C C . LEU B 1 264 ? 0.86 7.398 -17.406 1 89.88 264 LEU B C 1
ATOM 3772 O O . LEU B 1 264 ? 2.066 7.473 -17.656 1 89.88 264 LEU B O 1
ATOM 3776 N N . ASN B 1 265 ? -0.084 8.336 -17.703 1 81.81 265 ASN B N 1
ATOM 3777 C CA . ASN B 1 265 ? 0.355 9.695 -17.984 1 81.81 265 ASN B CA 1
ATOM 3778 C C . ASN B 1 265 ? 0.355 10.562 -16.734 1 81.81 265 ASN B C 1
ATOM 3780 O O . ASN B 1 265 ? -0.665 11.164 -16.391 1 81.81 265 ASN B O 1
ATOM 3784 N N . VAL B 1 266 ? 1.448 10.516 -16.109 1 76.25 266 VAL B N 1
ATOM 3785 C CA . VAL B 1 266 ? 1.495 11.258 -14.859 1 76.25 266 VAL B CA 1
ATOM 3786 C C . VAL B 1 266 ? 2.584 12.32 -14.93 1 76.25 266 VAL B C 1
ATOM 3788 O O . VAL B 1 266 ? 3.562 12.172 -15.664 1 76.25 266 VAL B O 1
#

Solvent-accessible surface area (backbone atoms only — not comparable to full-atom values): 25489 Å² total; per-residue (Å²): 129,82,79,50,39,32,30,37,36,40,12,19,37,31,19,47,22,34,21,35,45,46,22,24,40,40,27,17,43,58,71,41,28,40,37,26,41,32,66,37,28,42,32,18,19,31,34,77,32,75,80,43,74,52,59,67,58,31,68,53,40,29,44,22,46,52,34,30,60,74,24,31,72,60,34,11,26,25,37,34,29,49,39,35,34,61,36,43,63,44,38,31,70,60,59,73,68,53,92,42,53,33,29,38,27,64,46,49,56,43,92,72,62,48,78,42,37,40,74,67,18,53,56,40,39,54,69,51,51,38,41,69,24,50,29,35,48,29,39,52,71,52,43,25,67,76,67,71,48,79,69,80,37,62,70,35,43,47,52,49,34,50,51,46,40,73,57,32,23,55,21,30,37,34,35,60,46,45,60,94,46,96,57,48,39,27,28,37,41,28,43,81,98,48,79,65,39,80,47,74,40,78,53,68,93,66,72,30,59,31,30,52,68,37,35,36,42,28,30,25,23,37,30,41,27,71,65,42,56,70,71,56,14,46,52,52,17,51,52,48,48,50,47,10,44,71,58,35,58,65,75,41,45,60,44,13,20,46,23,58,59,57,86,52,86,97,130,83,80,50,38,32,29,37,37,39,14,19,39,31,20,48,23,36,19,37,46,46,22,25,40,40,27,18,43,57,71,40,28,40,39,26,40,31,66,39,28,42,32,17,19,31,33,77,33,75,81,44,76,52,60,67,57,29,69,53,42,30,45,22,46,52,36,28,59,74,23,31,72,59,34,11,24,24,36,36,30,49,38,37,35,61,37,44,63,43,39,30,70,60,60,72,68,53,93,42,55,33,29,39,29,65,47,48,54,44,92,70,62,47,77,42,37,40,74,66,18,52,56,40,40,54,69,52,50,39,42,71,22,50,29,36,48,28,39,52,71,51,43,24,67,74,67,72,48,79,69,82,41,62,67,36,43,47,53,49,34,50,51,46,39,72,57,33,24,55,22,30,38,36,36,59,49,48,61,89,45,96,57,48,40,28,28,38,40,31,43,80,98,47,79,65,38,79,46,75,39,78,54,68,95,66,71,29,60,30,28,52,68,39,33,36,43,27,30,26,22,38,30,42,28,70,64,41,54,69,70,57,13,47,54,52,18,50,54,49,47,49,47,11,44,71,58,35,58,65,74,40,47,60,44,14,21,46,23,59,59,56,85,51,86,95

Radius of gyration: 22.67 Å; Cα contacts (8 Å, |Δi|>4): 1393; chains: 2; bounding box: 46×69×51 Å

Secondary structure (DSSP, 8-state):
-PPPPEEEEEEEEETTSSSHHHHHHHHHHHTTPEEEEEEEEEEEEETTEEEEEE---HHHHHHHHHHHHHHS-EEEEEE-----HHHHHHHHHHHTT-SS-EEE----B-TT--B-S-HHHHHHIIIIISTT-SEE--BHHHHHHHH-----SHHHHHHHHHHHHHTT-S-EEEBT-S---SSEEEEEEE-TTS--EEEEEE----S--BTHHHHHHHHHHHHHHTT--HHHHHHHHHHHHHHHHHT---SSSSSPBP-TTTTS--/-PPPPEEEEEEEEETTSSSHHHHHHHHHHHTTPEEEEEEEEEEEEETTEEEEEE---HHHHHHHHHHHHHHS-EEEEEE-----HHHHHHHHHHHTT--S-EEE----B-TT--B-S-HHHHHHIIIIISTT-SEE--BHHHHHHHH-----SHHHHHHHHHHHHHTT-S-EEEBT-S---SSEEEEEEE-TTS--EEEEEE----S--BTHHHHHHHHHHHHHHTT--HHHHHHHHHHHHHHHHHT---SSSSSPBP-TTTTS--

Sequence (532 aa):
MPTPPNILTIAGSDSGGGAGIQADLKTIMALGGYGMSVITALTAQNGLGVTGIQAPEPEFVALELETVLAGFPVAAAKTGMLFSAGIIHAISPILRRRAFPLVVDPVSVSQSGSRLLQEDAVTALKEEILPGCDLLTPNRPEAEMLTGLSIADVEDAFAAGEKLLHMGARAVLIKGGHMDSSIVVTDCLCLPGEAPKALPQAKVETANNHGTGCTLSAAIATGLGKGLPLRVAVTKAQEFLNLALRKSYSPGKGCGPVNHAAALNVMPTPPNILTIAGSDSGGGAGIQADLKTIMALGGYGMSVITALTAQNGLGVTGIQAPEPEFVALELETVLAGFPVAAAKTGMLFSAGIIHAISPILRRRAFPLVVDPVSVSQSGSRLLQEDAVTALKEEILPGCDLLTPNRPEAEMLTGLSIADVEDAFAAGEKLLHMGARAVLIKGGHMDSSIVVTDCLCLPGEAPKALPQAKVETANNHGTGCTLSAAIATGLGKGLPLRVAVTKAQEFLNLALRKSYSPGKGCGPVNHAAALNV

pLDDT: mean 94.66, std 8.14, range [48.47, 98.94]

Nearest PDB structures (foldseek):
  1ub0-assembly1_A-2  TM=9.723E-01  e=4.004E-29  Thermus thermophilus
  1jxi-assembly1_B  TM=9.394E-01  e=1.223E-25  Salmonella enterica subsp. enterica serovar Typhimurium
  1jxh-assembly1_B  TM=9.284E-01  e=1.375E-25  Salmonella enterica subsp. enterica serovar Typhimurium
  4c5m-assembly1_B  TM=9.033E-01  e=1.136E-21  Staphylococcus aureus subsp. aureus Mu50
  5zwb-assembly1_A  TM=8.885E-01  e=4.566E-17  Salmonella enterica

Organism: NCBI:txid44742